Protein AF-A0A9W4RHZ3-F1 (afdb_monomer)

Structure (mmCIF, N/CA/C/O backbone):
data_AF-A0A9W4RHZ3-F1
#
_entry.id   AF-A0A9W4RHZ3-F1
#
loop_
_atom_site.group_PDB
_atom_site.id
_atom_site.type_symbol
_atom_site.label_atom_id
_atom_site.label_alt_id
_atom_site.label_comp_id
_atom_site.label_asym_id
_atom_site.label_entity_id
_atom_site.label_seq_id
_atom_site.pdbx_PDB_ins_code
_atom_site.Cartn_x
_atom_site.Cartn_y
_atom_site.Cartn_z
_atom_site.occupancy
_atom_site.B_iso_or_equiv
_atom_site.auth_seq_id
_atom_site.auth_comp_id
_atom_site.auth_asym_id
_atom_site.auth_atom_id
_atom_site.pdbx_PDB_model_num
ATOM 1 N N . ASN A 1 1 ? -12.397 24.314 -15.631 1.00 51.28 1 ASN A N 1
ATOM 2 C CA . ASN A 1 1 ? -12.970 23.104 -15.005 1.00 51.28 1 ASN A CA 1
ATOM 3 C C . ASN A 1 1 ? -14.218 22.703 -15.760 1.00 51.28 1 ASN A C 1
ATOM 5 O O . ASN A 1 1 ? -15.114 23.522 -15.875 1.00 51.28 1 ASN A O 1
ATOM 9 N N . PHE A 1 2 ? -14.234 21.495 -16.324 1.00 77.75 2 PHE A N 1
ATOM 10 C CA . PHE A 1 2 ? -15.306 20.995 -17.197 1.00 77.75 2 PHE A CA 1
ATOM 11 C C . PHE A 1 2 ? -16.504 20.390 -16.432 1.00 77.75 2 PHE A C 1
ATOM 13 O O . PHE A 1 2 ? -17.424 19.880 -17.059 1.00 77.75 2 PHE A O 1
ATOM 20 N N . TYR A 1 3 ? -16.516 20.470 -15.094 1.00 82.88 3 TYR A N 1
ATOM 21 C CA . TYR A 1 3 ? -17.539 19.883 -14.220 1.00 82.88 3 TYR A CA 1
ATOM 22 C C . TYR A 1 3 ? -17.966 20.873 -13.123 1.00 82.88 3 TYR A C 1
ATOM 24 O O . TYR A 1 3 ? -17.155 21.730 -12.745 1.00 82.88 3 TYR A O 1
ATOM 32 N N . PRO A 1 4 ? -19.212 20.780 -12.615 1.00 85.75 4 PRO A N 1
ATOM 33 C CA . PRO A 1 4 ? -19.678 21.602 -11.503 1.00 85.75 4 PRO A CA 1
ATOM 34 C C . PRO A 1 4 ? -18.853 21.353 -10.236 1.00 85.75 4 PRO A C 1
ATOM 36 O O . PRO A 1 4 ? -18.254 20.292 -10.058 1.00 85.75 4 PRO A O 1
ATOM 39 N N . VAL A 1 5 ? -18.833 22.342 -9.341 1.00 89.94 5 VAL A N 1
ATOM 40 C CA . VAL A 1 5 ? -18.221 22.172 -8.018 1.00 89.94 5 VAL A CA 1
ATOM 41 C C . VAL A 1 5 ? -18.994 21.073 -7.279 1.00 89.94 5 VAL A C 1
ATOM 43 O O . VAL A 1 5 ? -20.215 21.196 -7.153 1.00 89.94 5 VAL A O 1
ATOM 46 N N . PRO A 1 6 ? -18.326 20.006 -6.805 1.00 93.31 6 PRO A N 1
ATOM 47 C CA . PRO A 1 6 ? -19.009 18.928 -6.107 1.00 93.31 6 PRO A CA 1
ATOM 48 C C . PRO A 1 6 ? -19.617 19.440 -4.789 1.00 93.31 6 PRO A C 1
ATOM 50 O O . PRO A 1 6 ? -19.012 20.291 -4.126 1.00 93.31 6 PRO A O 1
ATOM 53 N N . PRO A 1 7 ? -20.793 18.931 -4.379 1.00 96.62 7 PRO A N 1
ATOM 54 C CA . PRO A 1 7 ? -21.408 19.294 -3.109 1.00 96.62 7 PRO A CA 1
ATOM 55 C C . PRO A 1 7 ? -20.503 18.941 -1.924 1.00 96.62 7 PRO A C 1
ATOM 57 O O . PRO A 1 7 ? -19.771 17.946 -1.943 1.00 96.62 7 PRO A O 1
ATOM 60 N N . ILE A 1 8 ? -20.588 19.757 -0.873 1.00 97.94 8 ILE A N 1
ATOM 61 C CA . ILE A 1 8 ? -19.922 19.505 0.404 1.00 97.94 8 ILE A CA 1
ATOM 62 C C . ILE A 1 8 ? -20.882 18.738 1.311 1.00 97.94 8 ILE A C 1
ATOM 64 O O . ILE A 1 8 ? -22.026 19.151 1.489 1.00 97.94 8 ILE A O 1
ATOM 68 N N . ILE A 1 9 ? -20.399 17.652 1.905 1.00 98.31 9 ILE A N 1
ATOM 69 C CA . ILE A 1 9 ? -21.125 16.872 2.910 1.00 98.31 9 ILE A CA 1
ATOM 70 C C . ILE A 1 9 ? -20.334 16.954 4.206 1.00 98.31 9 ILE A C 1
ATOM 72 O O . ILE A 1 9 ? -19.141 16.671 4.223 1.00 98.31 9 ILE A O 1
ATOM 76 N N . GLN A 1 10 ? -20.972 17.360 5.292 1.00 97.94 10 GLN A N 1
ATOM 77 C CA . GLN A 1 10 ? -20.312 17.410 6.589 1.00 97.94 10 GLN A CA 1
ATOM 78 C C . GLN A 1 10 ? -20.467 16.059 7.289 1.00 97.94 10 GLN A C 1
ATOM 80 O O . GLN A 1 10 ? -21.580 15.548 7.401 1.00 97.94 10 GLN A O 1
ATOM 85 N N . ALA A 1 11 ? -19.353 15.472 7.727 1.00 98.25 11 ALA A N 1
ATOM 86 C CA . ALA A 1 11 ? -19.372 14.260 8.532 1.00 98.25 11 ALA A CA 1
ATOM 87 C C . ALA A 1 11 ? -19.883 14.547 9.951 1.00 98.25 11 ALA A C 1
ATOM 89 O O . ALA A 1 11 ? -19.780 15.662 10.456 1.00 98.25 11 ALA A O 1
ATOM 90 N N . GLU A 1 12 ? -20.431 13.532 10.608 1.00 97.94 12 GLU A N 1
ATOM 91 C CA . GLU A 1 12 ? -20.879 13.601 11.999 1.00 97.94 12 GLU A CA 1
ATOM 92 C C . GLU A 1 12 ? -19.913 12.832 12.896 1.00 97.94 12 GLU A C 1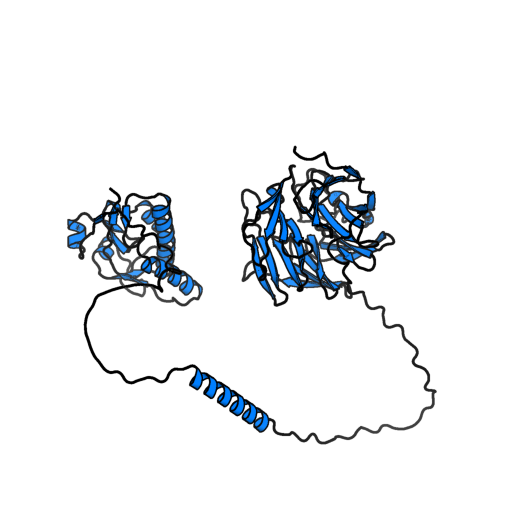
ATOM 94 O O . GLU A 1 12 ? -19.435 11.762 12.522 1.00 97.94 12 GLU A O 1
ATOM 99 N N . LEU A 1 13 ? -19.661 13.314 14.114 1.00 98.06 13 LEU A N 1
ATOM 100 C CA . LEU A 1 13 ? -18.907 12.538 15.098 1.00 98.06 13 LEU A CA 1
ATOM 101 C C . LEU A 1 13 ? -19.680 11.256 15.456 1.00 98.06 13 LEU A C 1
ATOM 103 O O . LEU A 1 13 ? -20.796 11.312 15.976 1.00 98.06 13 LEU A O 1
ATOM 107 N N . TYR A 1 14 ? -19.074 10.093 15.220 1.00 98.19 14 TYR A N 1
ATOM 108 C CA . TYR A 1 14 ? -19.626 8.810 15.645 1.00 98.19 14 TYR A CA 1
ATOM 109 C C . TYR A 1 14 ? -19.243 8.517 17.097 1.00 98.19 14 TYR A C 1
ATOM 111 O O . TYR A 1 14 ? -20.128 8.350 17.946 1.00 98.19 14 TYR A O 1
ATOM 119 N N . VAL A 1 15 ? -17.940 8.514 17.385 1.00 98.06 15 VAL A N 1
ATOM 120 C CA . VAL A 1 15 ? -17.377 8.331 18.727 1.00 98.06 15 VAL A CA 1
ATOM 121 C C . VAL A 1 15 ? -16.024 9.037 18.832 1.00 98.06 15 VAL A C 1
ATOM 123 O O . VAL A 1 15 ? -15.289 9.131 17.852 1.00 98.06 15 VAL A O 1
ATOM 126 N N . ARG A 1 16 ? -15.687 9.520 20.027 1.00 96.88 16 ARG A N 1
ATOM 127 C CA . ARG A 1 16 ? -14.339 9.969 20.387 1.00 96.88 16 ARG A CA 1
ATOM 128 C C . ARG A 1 16 ? -13.763 8.986 21.393 1.00 96.88 16 ARG A C 1
ATOM 130 O O . ARG A 1 16 ? -14.444 8.668 22.366 1.00 96.88 16 ARG A O 1
ATOM 137 N N . ILE A 1 17 ? -12.524 8.546 21.192 1.00 97.62 17 ILE A N 1
ATOM 138 C CA . ILE A 1 17 ? -11.826 7.714 22.174 1.00 97.62 17 ILE A CA 1
ATOM 139 C C . ILE A 1 17 ? -11.619 8.537 23.459 1.00 97.62 17 ILE A C 1
ATOM 141 O O . ILE A 1 17 ? -11.015 9.621 23.384 1.00 97.62 17 ILE A O 1
ATOM 145 N N . PRO A 1 18 ? -12.130 8.060 24.613 1.00 96.44 18 PRO A N 1
ATOM 146 C CA . PRO A 1 18 ? -11.981 8.716 25.909 1.00 96.44 18 PRO A CA 1
ATOM 147 C C . PRO A 1 18 ? -10.521 8.962 26.293 1.00 96.44 18 PRO A C 1
ATOM 149 O O . PRO A 1 18 ? -9.635 8.195 25.919 1.00 96.44 18 PRO A O 1
ATOM 152 N N . ASP A 1 19 ? -10.264 10.032 27.049 1.00 93.94 19 ASP A N 1
ATOM 153 C CA . ASP A 1 19 ? -8.898 10.441 27.408 1.00 93.94 19 ASP A CA 1
ATOM 154 C C . ASP A 1 19 ? -8.193 9.432 28.324 1.00 93.94 19 ASP A C 1
ATOM 156 O O . ASP A 1 19 ? -6.985 9.243 28.213 1.00 93.94 19 ASP A O 1
ATOM 160 N N . ASP A 1 20 ? -8.944 8.732 29.173 1.00 94.31 20 ASP A N 1
ATOM 161 C CA . ASP A 1 20 ? -8.453 7.661 30.048 1.00 94.31 20 ASP A CA 1
ATOM 162 C C . ASP A 1 20 ? -8.079 6.377 29.286 1.00 94.31 20 ASP A C 1
ATOM 164 O O . ASP A 1 20 ? -7.311 5.557 29.789 1.00 94.31 20 ASP A O 1
ATOM 168 N N . MET A 1 21 ? -8.567 6.214 28.053 1.00 95.25 21 MET A N 1
ATOM 169 C CA . MET A 1 21 ? -8.179 5.121 27.156 1.00 95.25 21 MET A CA 1
ATOM 170 C C . MET A 1 21 ? -6.978 5.454 26.262 1.00 95.25 21 MET A C 1
ATOM 172 O O . MET A 1 21 ? -6.471 4.556 25.568 1.00 95.25 21 MET A O 1
ATOM 176 N N . ARG A 1 22 ? -6.527 6.716 26.260 1.00 94.19 22 ARG A N 1
ATOM 177 C CA . ARG A 1 22 ? -5.335 7.172 25.532 1.00 94.19 22 ARG A CA 1
ATOM 178 C C . ARG A 1 22 ? -4.071 6.814 26.296 1.00 94.19 22 ARG A C 1
ATOM 180 O O . ARG A 1 22 ? -4.059 6.668 27.516 1.00 94.19 22 ARG A O 1
ATOM 187 N N . CYS A 1 23 ? -2.964 6.713 25.576 1.00 90.88 23 CYS A N 1
ATOM 188 C CA . CYS A 1 23 ? -1.686 6.306 26.147 1.00 90.88 23 CYS A CA 1
ATOM 189 C C . CYS A 1 23 ? -0.870 7.511 26.651 1.00 90.88 23 CYS A C 1
ATOM 191 O O . CYS A 1 23 ? 0.315 7.649 26.344 1.00 90.88 23 CYS A O 1
ATOM 193 N N . LEU A 1 24 ? -1.513 8.395 27.424 1.00 88.25 24 LEU A N 1
ATOM 194 C CA . LEU A 1 24 ? -0.881 9.584 28.002 1.00 88.25 24 LEU A CA 1
ATOM 195 C C . LEU A 1 24 ? 0.340 9.192 28.848 1.00 88.25 24 LEU A C 1
ATOM 197 O O . LEU A 1 24 ? 0.281 8.264 29.654 1.00 88.25 24 LEU A O 1
ATOM 201 N N . GLY A 1 25 ? 1.457 9.894 28.649 1.00 84.00 25 GLY A N 1
ATOM 202 C CA . GLY A 1 25 ? 2.711 9.626 29.362 1.00 84.00 25 GLY A CA 1
ATOM 203 C C . GLY A 1 25 ? 3.440 8.345 28.939 1.00 84.00 25 GLY A C 1
ATOM 204 O O . GLY A 1 25 ? 4.445 8.002 29.557 1.00 84.00 25 GLY A O 1
ATOM 205 N N . LYS A 1 26 ? 2.966 7.638 27.903 1.00 87.06 26 LYS A N 1
ATOM 206 C CA . LYS A 1 26 ? 3.712 6.544 27.274 1.00 87.06 26 LYS A CA 1
ATOM 207 C C . LYS A 1 26 ? 4.440 7.056 26.041 1.00 87.06 26 LYS A C 1
ATOM 209 O O . LYS A 1 26 ? 3.807 7.523 25.086 1.00 87.06 26 LYS A O 1
ATOM 214 N N . ASP A 1 27 ? 5.757 6.911 26.068 1.00 84.50 27 ASP A N 1
ATOM 215 C CA . ASP A 1 27 ? 6.603 7.164 24.913 1.00 84.50 27 ASP A CA 1
ATOM 216 C C . ASP A 1 27 ? 6.358 6.119 23.823 1.00 84.50 27 ASP A C 1
ATOM 218 O O . ASP A 1 27 ? 5.996 4.971 24.090 1.00 84.50 27 ASP A O 1
ATOM 222 N N . THR A 1 28 ? 6.572 6.534 22.581 1.00 87.12 28 THR A N 1
ATOM 223 C CA . THR A 1 28 ? 6.533 5.670 21.406 1.00 87.12 28 THR A CA 1
ATOM 224 C C . THR A 1 28 ? 7.683 6.049 20.479 1.00 87.12 28 THR A C 1
ATOM 226 O O . THR A 1 28 ? 8.051 7.223 20.363 1.00 87.12 28 THR A O 1
ATOM 229 N N . GLU A 1 29 ? 8.301 5.046 19.853 1.00 85.44 29 GLU A N 1
ATOM 230 C CA . GLU A 1 29 ? 9.313 5.270 18.815 1.00 85.44 29 GLU A CA 1
ATOM 231 C C . GLU A 1 29 ? 8.690 5.763 17.508 1.00 85.44 29 GLU A C 1
ATOM 233 O O . GLU A 1 29 ? 9.383 6.359 16.679 1.00 85.44 29 GLU A O 1
ATOM 238 N N . TRP A 1 30 ? 7.377 5.576 17.364 1.00 85.81 30 TRP A N 1
ATOM 239 C CA . TRP A 1 30 ? 6.609 6.082 16.251 1.00 85.81 30 TRP A CA 1
ATOM 240 C C . TRP A 1 30 ? 6.586 7.613 16.302 1.00 85.81 30 TRP A C 1
ATOM 242 O O . TRP A 1 30 ? 5.860 8.250 17.067 1.00 85.81 30 TRP A O 1
ATOM 252 N N . ARG A 1 31 ? 7.452 8.225 15.495 1.00 68.94 31 ARG A N 1
ATOM 253 C CA . ARG A 1 31 ? 7.594 9.678 15.379 1.00 68.94 31 ARG A CA 1
ATOM 254 C C . ARG A 1 31 ? 7.035 10.121 14.039 1.00 68.94 31 ARG A C 1
ATOM 256 O O . ARG A 1 31 ? 7.737 10.090 13.033 1.00 68.94 31 ARG A O 1
ATOM 263 N N . GLY A 1 32 ? 5.782 10.558 14.011 1.00 62.41 32 GLY A N 1
ATOM 264 C CA . GLY A 1 32 ? 5.256 11.212 12.817 1.00 62.41 32 GLY A CA 1
ATOM 265 C C . GLY A 1 32 ? 5.652 12.689 12.747 1.00 62.41 32 GLY A C 1
ATOM 266 O O . GLY A 1 32 ? 5.733 13.385 13.759 1.00 62.41 32 GLY A O 1
ATOM 267 N N . GLY A 1 33 ? 5.902 13.180 11.532 1.00 56.69 33 GLY A N 1
ATOM 268 C CA . GLY A 1 33 ? 6.204 14.587 11.242 1.00 56.69 33 GLY A CA 1
ATOM 269 C C . GLY A 1 33 ? 4.962 15.481 11.281 1.00 56.69 33 GLY A C 1
ATOM 270 O O . GLY A 1 33 ? 4.661 16.160 10.300 1.00 56.69 33 GLY A O 1
ATOM 271 N N . PHE A 1 34 ? 4.193 15.437 12.370 1.00 64.06 34 PHE A N 1
ATOM 272 C CA . PHE A 1 34 ? 2.941 16.183 12.481 1.00 64.06 34 PHE A CA 1
ATOM 273 C C . PHE A 1 34 ? 3.192 17.660 12.767 1.00 64.06 34 PHE A C 1
ATOM 275 O O . PHE A 1 34 ? 3.996 18.024 13.619 1.00 64.06 34 PHE A O 1
ATOM 282 N N . ALA A 1 35 ? 2.430 18.526 12.099 1.00 55.50 35 ALA A N 1
ATOM 283 C CA . ALA A 1 35 ? 2.423 19.961 12.382 1.00 55.50 35 ALA A CA 1
ATOM 284 C C . ALA A 1 35 ? 1.696 20.316 13.698 1.00 55.50 35 ALA A C 1
ATOM 286 O O . ALA A 1 35 ? 1.739 21.464 14.134 1.00 55.50 35 ALA A O 1
ATOM 287 N N . ARG A 1 36 ? 0.994 19.353 14.314 1.00 68.88 36 ARG A N 1
ATOM 288 C CA . ARG A 1 36 ? 0.238 19.515 15.565 1.00 68.88 36 ARG A CA 1
ATOM 289 C C . ARG A 1 36 ? 0.815 18.625 16.660 1.00 68.88 36 ARG A C 1
ATOM 291 O O . ARG A 1 36 ? 1.428 17.600 16.373 1.00 68.88 36 ARG A O 1
ATOM 298 N N . GLN A 1 37 ? 0.574 19.009 17.912 1.00 74.25 37 GLN A N 1
ATOM 299 C CA . GLN A 1 37 ? 0.959 18.209 19.070 1.00 74.25 37 GLN A CA 1
ATOM 300 C C . GLN A 1 37 ? 0.260 16.845 19.027 1.00 74.25 37 GLN A C 1
ATOM 302 O O . GLN A 1 37 ? -0.968 16.771 18.962 1.00 74.25 37 GLN A O 1
ATOM 307 N N . PHE A 1 38 ? 1.057 15.780 19.071 1.00 83.38 38 PHE A N 1
ATOM 308 C CA . PHE A 1 38 ? 0.580 14.405 19.117 1.00 83.38 38 PHE A CA 1
ATOM 309 C C . PHE A 1 38 ? -0.255 14.164 20.384 1.00 83.38 38 PHE A C 1
ATOM 311 O O . PHE A 1 38 ? 0.184 14.482 21.487 1.00 83.38 38 PHE A O 1
ATOM 318 N N . GLN A 1 39 ? -1.459 13.613 20.226 1.00 85.50 39 GLN A N 1
ATOM 319 C CA . GLN A 1 39 ? -2.437 13.440 21.310 1.00 85.50 39 GLN A CA 1
ATOM 320 C C . GLN A 1 39 ? -2.408 12.034 21.933 1.00 85.50 39 GLN A C 1
ATOM 322 O O . GLN A 1 39 ? -3.411 11.590 22.495 1.00 85.50 39 GLN A O 1
ATOM 327 N N . HIS A 1 40 ? -1.283 11.318 21.813 1.00 91.75 40 HIS A N 1
ATOM 328 C CA . HIS A 1 40 ? -1.114 9.953 22.330 1.00 91.75 40 HIS A CA 1
ATOM 329 C C . HIS A 1 40 ? -2.158 8.958 21.806 1.00 91.75 40 HIS A C 1
ATOM 331 O O . HIS A 1 40 ? -2.619 8.076 22.537 1.00 91.75 40 HIS A O 1
ATOM 337 N N . ILE A 1 41 ? -2.522 9.120 20.534 1.00 94.00 41 ILE A N 1
ATOM 338 C CA . ILE A 1 41 ? -3.365 8.207 19.767 1.00 94.00 41 ILE A CA 1
ATOM 339 C C . ILE A 1 41 ? -3.174 8.483 18.273 1.00 94.00 41 ILE A C 1
ATOM 341 O O . ILE A 1 41 ? -2.958 9.636 17.882 1.00 94.00 41 ILE A O 1
ATOM 345 N N . PHE A 1 42 ? -3.259 7.449 17.441 1.00 96.06 42 PHE A N 1
ATOM 346 C CA . PHE A 1 42 ? -3.405 7.619 15.997 1.00 96.06 42 PHE A CA 1
ATOM 347 C C . PHE A 1 42 ? -4.243 6.481 15.419 1.00 96.06 42 PHE A C 1
ATOM 349 O O . PHE A 1 42 ? -3.764 5.357 15.294 1.00 96.06 42 PHE A O 1
ATOM 356 N N . LEU A 1 43 ? -5.508 6.778 15.111 1.00 97.75 43 LEU A N 1
ATOM 357 C CA . LEU A 1 43 ? -6.466 5.778 14.640 1.00 97.75 43 LEU A CA 1
ATOM 358 C C . LEU A 1 43 ? -6.310 5.470 13.153 1.00 97.75 43 LEU A C 1
ATOM 360 O O . LEU A 1 43 ? -6.210 6.391 12.347 1.00 97.75 43 LEU A O 1
ATOM 364 N N . GLU A 1 44 ? -6.378 4.192 12.798 1.00 98.25 44 GLU A N 1
ATOM 365 C CA . GLU A 1 44 ? -6.251 3.715 11.419 1.00 98.25 44 GLU A CA 1
ATOM 366 C C . GLU A 1 44 ? -7.087 2.453 11.152 1.00 98.25 44 GLU A C 1
ATOM 368 O O . GLU A 1 44 ? -7.707 1.896 12.068 1.00 98.25 44 GLU A O 1
ATOM 373 N N . GLY A 1 45 ? -7.113 2.033 9.884 1.00 98.06 45 GLY A N 1
ATOM 374 C CA . GLY A 1 45 ? -7.578 0.718 9.433 1.00 98.06 45 GLY A CA 1
ATOM 375 C C . GLY A 1 45 ? -8.965 0.304 9.934 1.00 98.06 45 GLY A C 1
ATOM 376 O O . GLY A 1 45 ? -9.071 -0.721 10.609 1.00 98.06 45 GLY A O 1
ATOM 377 N N . PRO A 1 46 ? -10.036 1.073 9.667 1.00 98.69 46 PRO A N 1
ATOM 378 C CA . PRO A 1 46 ? -11.369 0.726 10.133 1.00 98.69 46 PRO A CA 1
ATOM 379 C C . PRO A 1 46 ? -11.964 -0.462 9.359 1.00 98.69 46 PRO A C 1
ATOM 381 O O . PRO A 1 46 ? -11.943 -0.491 8.132 1.00 98.69 46 PRO A O 1
ATOM 384 N N . VAL A 1 47 ? -12.573 -1.411 10.073 1.00 98.62 47 VAL A N 1
ATOM 385 C CA . VAL A 1 47 ? -13.373 -2.516 9.512 1.00 98.62 47 VAL A CA 1
ATOM 386 C C . VAL A 1 47 ? -14.652 -2.665 10.325 1.00 98.62 47 VAL A C 1
ATOM 388 O O . VAL A 1 47 ? -14.589 -2.833 11.540 1.00 98.62 47 VAL A O 1
ATOM 391 N N . VAL A 1 48 ? -15.811 -2.649 9.666 1.00 98.56 48 VAL A N 1
ATOM 392 C CA . VAL A 1 48 ? -17.106 -2.917 10.310 1.00 98.56 48 VAL A CA 1
ATOM 393 C C . VAL A 1 48 ? -17.576 -4.314 9.948 1.00 98.56 48 VAL A C 1
ATOM 395 O O . VAL A 1 48 ? -17.664 -4.640 8.766 1.00 98.56 48 VAL A O 1
ATOM 398 N N . ASP A 1 49 ? -17.882 -5.134 10.947 1.00 97.56 49 ASP A N 1
ATOM 399 C CA . ASP A 1 49 ? -18.404 -6.480 10.727 1.00 97.56 49 ASP A CA 1
ATOM 400 C C . ASP A 1 49 ? -19.929 -6.510 10.520 1.00 97.56 49 ASP A C 1
ATOM 402 O O . ASP A 1 49 ? -20.634 -5.504 10.603 1.00 97.56 49 ASP A O 1
ATOM 406 N N . ASN A 1 50 ? -20.467 -7.692 10.227 1.00 95.81 50 ASN A N 1
ATOM 407 C CA . ASN A 1 50 ? -21.891 -7.886 9.970 1.00 95.81 50 ASN A CA 1
ATOM 408 C C . ASN A 1 50 ? -22.788 -7.799 11.221 1.00 95.81 50 ASN A C 1
ATOM 410 O O . ASN A 1 50 ? -24.012 -7.839 11.078 1.00 95.81 50 ASN A O 1
ATOM 414 N N . LEU A 1 51 ? -22.206 -7.696 12.419 1.00 95.94 51 LEU A N 1
ATOM 415 C CA . LEU A 1 51 ? -22.906 -7.404 13.671 1.00 95.94 51 LEU A CA 1
ATOM 416 C C . LEU A 1 51 ? -22.905 -5.897 13.981 1.00 95.94 51 LEU A C 1
ATOM 418 O O . LEU A 1 51 ? -23.630 -5.455 14.873 1.00 95.94 51 LEU A O 1
ATOM 422 N N . GLY A 1 52 ? -22.152 -5.107 13.210 1.00 96.75 52 GLY A N 1
ATOM 423 C CA . GLY A 1 52 ? -22.006 -3.665 13.369 1.00 96.75 52 GLY A CA 1
ATOM 424 C C . GLY A 1 52 ? -20.881 -3.265 14.322 1.00 96.75 52 GLY A C 1
ATOM 425 O O . GLY A 1 52 ? -20.791 -2.086 14.669 1.00 96.75 52 GLY A O 1
ATOM 426 N N . ASP A 1 53 ? -20.033 -4.206 14.742 1.00 98.00 53 ASP A N 1
ATOM 427 C CA . ASP A 1 53 ? -18.831 -3.885 15.500 1.00 98.00 53 ASP A CA 1
ATOM 428 C C . ASP A 1 53 ? -17.799 -3.239 14.572 1.00 98.00 53 ASP A C 1
ATOM 430 O O . ASP A 1 53 ? -17.446 -3.784 13.525 1.00 98.00 53 ASP A O 1
ATOM 434 N N . LEU A 1 54 ? -17.290 -2.078 14.978 1.00 98.69 54 LEU A N 1
ATOM 435 C CA . LEU A 1 54 ? -16.207 -1.378 14.303 1.00 98.69 54 LEU A CA 1
ATOM 436 C C . LEU A 1 54 ? -14.875 -1.716 14.977 1.00 98.69 54 LEU A C 1
ATOM 438 O O . LEU A 1 54 ? -14.659 -1.400 16.146 1.00 98.69 54 LEU A O 1
ATOM 442 N N . TYR A 1 55 ? -13.962 -2.304 14.217 1.00 98.75 55 TYR A N 1
ATOM 443 C CA . TYR A 1 55 ? -12.579 -2.543 14.604 1.00 98.75 55 TYR A CA 1
ATOM 444 C C . TYR A 1 55 ? -11.695 -1.460 13.999 1.00 98.75 55 TYR A C 1
ATOM 446 O O . TYR A 1 55 ? -11.825 -1.149 12.820 1.00 98.75 55 TYR A O 1
ATOM 454 N N . ILE A 1 56 ? -10.807 -0.889 14.805 1.00 98.69 56 ILE A N 1
ATOM 455 C CA . ILE A 1 56 ? -9.822 0.121 14.398 1.00 98.69 56 ILE A CA 1
ATOM 456 C C . ILE A 1 56 ? -8.511 -0.148 15.123 1.00 98.69 56 ILE A C 1
ATOM 458 O O . ILE A 1 56 ? -8.505 -0.709 16.223 1.00 98.69 56 ILE A O 1
ATOM 462 N N . VAL A 1 57 ? -7.400 0.280 14.547 1.00 98.75 57 VAL A N 1
ATOM 463 C CA . VAL A 1 57 ? -6.094 0.181 15.205 1.00 98.75 57 VAL A CA 1
ATOM 464 C C . VAL A 1 57 ? -5.684 1.524 15.789 1.00 98.75 57 VAL A C 1
ATOM 466 O O . VAL A 1 57 ? -6.141 2.572 15.342 1.00 98.75 57 VAL A O 1
ATOM 469 N N . ASP A 1 58 ? -4.816 1.485 16.791 1.00 97.88 58 ASP A N 1
ATOM 470 C CA . ASP A 1 58 ? -4.080 2.645 17.288 1.00 97.88 58 ASP A CA 1
ATOM 471 C C . ASP A 1 58 ? -2.587 2.382 17.068 1.00 97.88 58 ASP A C 1
ATOM 473 O O . ASP A 1 58 ? -1.949 1.631 17.817 1.00 97.88 58 ASP A O 1
ATOM 477 N N . VAL A 1 59 ? -2.079 2.953 15.970 1.00 97.06 59 VAL A N 1
ATOM 478 C CA . VAL A 1 59 ? -0.757 2.677 15.382 1.00 97.06 59 VAL A CA 1
ATOM 479 C C . VAL A 1 59 ? 0.372 2.774 16.407 1.00 97.06 59 VAL A C 1
ATOM 481 O O . VAL A 1 59 ? 1.113 1.808 16.564 1.00 97.06 59 VAL A O 1
ATOM 484 N N . PRO A 1 60 ? 0.525 3.879 17.160 1.00 96.06 60 PRO A N 1
ATOM 485 C CA . PRO A 1 60 ? 1.747 4.140 17.916 1.00 96.06 60 PRO A CA 1
ATOM 486 C C . PRO A 1 60 ? 1.871 3.261 19.165 1.00 96.06 60 PRO A C 1
ATOM 488 O O . PRO A 1 60 ? 2.914 3.275 19.821 1.00 96.06 60 PRO A O 1
ATOM 491 N N . TYR A 1 61 ? 0.800 2.540 19.514 1.00 96.50 61 TYR A N 1
ATOM 492 C CA . TYR A 1 61 ? 0.672 1.769 20.747 1.00 96.50 61 TYR A CA 1
ATOM 493 C C . TYR A 1 61 ? 0.312 0.300 20.516 1.00 96.50 61 TYR A C 1
ATOM 495 O O . TYR A 1 61 ? 0.003 -0.397 21.486 1.00 96.50 61 TYR A O 1
ATOM 503 N N . GLY A 1 62 ? 0.353 -0.175 19.267 1.00 97.31 62 GLY A N 1
ATOM 504 C CA . GLY A 1 62 ? 0.306 -1.605 18.985 1.00 97.31 62 GLY A CA 1
ATOM 505 C C . GLY A 1 62 ? -0.978 -2.285 19.439 1.00 97.31 62 GLY A C 1
ATOM 506 O O . GLY A 1 62 ? -0.906 -3.297 20.127 1.00 97.31 62 GLY A O 1
ATOM 507 N N . ARG A 1 63 ? -2.154 -1.717 19.151 1.00 98.00 63 ARG A N 1
ATOM 508 C CA . ARG A 1 63 ? -3.422 -2.228 19.702 1.00 98.00 63 ARG A CA 1
ATOM 509 C C . ARG A 1 63 ? -4.602 -2.113 18.744 1.00 98.00 63 ARG A C 1
ATOM 511 O O . ARG A 1 63 ? -4.665 -1.195 17.932 1.00 98.00 63 ARG A O 1
ATOM 518 N N . ILE A 1 64 ? -5.555 -3.037 18.887 1.00 98.69 64 ILE A N 1
ATOM 519 C CA . ILE A 1 64 ? -6.853 -3.028 18.192 1.00 98.69 64 ILE A CA 1
ATOM 520 C C . ILE A 1 64 ? -7.936 -2.642 19.198 1.00 98.69 64 ILE A C 1
ATOM 522 O O . ILE A 1 64 ? -8.043 -3.239 20.275 1.00 98.69 64 ILE A O 1
ATOM 526 N N . LEU A 1 65 ? -8.762 -1.668 18.831 1.00 98.56 65 LEU A N 1
ATOM 527 C CA . LEU A 1 65 ? -9.963 -1.279 19.551 1.00 98.56 65 LEU A CA 1
ATOM 528 C C . LEU A 1 65 ? -11.191 -1.809 18.802 1.00 98.56 65 LEU A C 1
ATOM 530 O O . LEU A 1 65 ? -11.272 -1.705 17.582 1.00 98.56 65 LEU A O 1
ATOM 534 N N . ARG A 1 66 ? -12.158 -2.337 19.550 1.00 98.25 66 ARG A N 1
ATOM 535 C CA . ARG A 1 66 ? -13.505 -2.680 19.084 1.00 98.25 66 ARG A CA 1
ATOM 536 C C . ARG A 1 66 ? -14.488 -1.668 19.658 1.00 98.25 66 ARG A C 1
ATOM 538 O O . ARG A 1 66 ? -14.464 -1.417 20.863 1.00 98.25 66 ARG A O 1
ATOM 545 N N . ILE A 1 67 ? -15.345 -1.123 18.807 1.00 98.56 67 ILE A N 1
ATOM 546 C CA . ILE A 1 67 ? -16.436 -0.214 19.148 1.00 98.56 67 ILE A CA 1
ATOM 547 C C . ILE A 1 67 ? -17.735 -0.910 18.755 1.00 98.56 67 ILE A C 1
ATOM 549 O O . ILE A 1 67 ? -17.978 -1.124 17.569 1.00 98.56 67 ILE A O 1
ATOM 553 N N . ASP A 1 68 ? -18.559 -1.265 19.736 1.00 97.38 68 ASP A N 1
ATOM 554 C CA . ASP A 1 68 ? -19.847 -1.907 19.460 1.00 97.38 68 ASP A CA 1
ATOM 555 C C . ASP A 1 68 ? -20.901 -0.896 18.939 1.00 97.38 68 ASP A C 1
ATOM 557 O O . ASP A 1 68 ? -20.683 0.323 18.994 1.00 97.38 68 ASP A O 1
ATOM 561 N N . PRO A 1 69 ? -22.073 -1.347 18.449 1.00 96.19 69 PRO A N 1
ATOM 562 C CA . PRO A 1 69 ? -23.154 -0.444 18.035 1.00 96.19 69 PRO A CA 1
ATOM 563 C C . PRO A 1 69 ? -23.684 0.475 19.153 1.00 96.19 69 PRO A C 1
ATOM 565 O O . PRO A 1 69 ? -24.254 1.531 18.873 1.00 96.19 69 PRO A O 1
ATOM 568 N N . GLY A 1 70 ? -23.493 0.087 20.419 1.00 97.31 70 GLY A N 1
ATOM 569 C CA . GLY A 1 70 ? -23.767 0.898 21.610 1.00 97.31 70 GLY A CA 1
ATOM 570 C C . GLY A 1 70 ? -22.670 1.922 21.931 1.00 97.31 70 GLY A C 1
ATOM 571 O O . GLY A 1 70 ? -22.834 2.710 22.862 1.00 97.31 70 GLY A O 1
ATOM 572 N N . LYS A 1 71 ? -21.594 1.960 21.134 1.00 97.31 71 LYS A N 1
ATOM 573 C CA . LYS A 1 71 ? -20.392 2.796 21.275 1.00 97.31 71 LYS A CA 1
ATOM 574 C C . LYS A 1 71 ? -19.517 2.455 22.483 1.00 97.31 71 LYS A C 1
ATOM 576 O O . LYS A 1 71 ? -18.691 3.276 22.887 1.00 97.31 71 LYS A O 1
ATOM 581 N N . THR A 1 72 ? -19.649 1.253 23.038 1.00 98.12 72 THR A N 1
ATOM 582 C CA . THR A 1 72 ? -18.713 0.747 24.047 1.00 98.12 72 THR A CA 1
ATOM 583 C C . THR A 1 72 ? -17.384 0.434 23.381 1.00 98.12 72 THR A C 1
ATOM 585 O O . THR A 1 72 ? -17.342 -0.266 22.370 1.00 98.12 72 THR A O 1
ATOM 588 N N . ILE A 1 73 ? -16.290 0.920 23.964 1.00 98.50 73 ILE A N 1
ATOM 589 C CA . ILE A 1 73 ? -14.943 0.769 23.411 1.00 98.50 73 ILE A CA 1
ATOM 590 C C . ILE A 1 73 ? -14.167 -0.249 24.240 1.00 98.50 73 ILE A C 1
ATOM 592 O O . ILE A 1 73 ? -14.064 -0.120 25.457 1.00 98.50 73 ILE A O 1
ATOM 596 N N . THR A 1 74 ? -13.600 -1.259 23.585 1.00 97.81 74 THR A N 1
ATOM 597 C CA . THR A 1 74 ? -12.781 -2.299 24.224 1.00 97.81 74 THR A CA 1
ATOM 598 C C . THR A 1 74 ? -11.461 -2.455 23.481 1.00 97.81 74 THR A C 1
ATOM 600 O O . THR A 1 74 ? -11.454 -2.560 22.259 1.00 97.81 74 THR A O 1
ATOM 603 N N . VAL A 1 75 ? -10.339 -2.518 24.200 1.00 97.94 75 VAL A N 1
ATOM 604 C CA . VAL A 1 75 ? -9.061 -2.951 23.613 1.00 97.94 75 VAL A CA 1
ATOM 605 C C . VAL A 1 75 ? -9.073 -4.476 23.536 1.00 97.94 75 VAL A C 1
ATOM 607 O O . VAL A 1 75 ? -9.101 -5.138 24.570 1.00 97.94 75 VAL A O 1
ATOM 610 N N . VAL A 1 76 ? -9.091 -5.028 22.323 1.00 97.44 76 VAL A N 1
ATOM 611 C CA . VAL A 1 76 ? -9.224 -6.482 22.088 1.00 97.44 76 VAL A CA 1
ATOM 612 C C . VAL A 1 76 ? -7.893 -7.173 21.807 1.00 97.44 76 VAL A C 1
ATOM 614 O O . VAL A 1 76 ? -7.832 -8.398 21.808 1.00 97.44 76 VAL A O 1
ATOM 617 N N . ALA A 1 77 ? -6.831 -6.405 21.560 1.00 97.75 77 ALA A N 1
ATOM 618 C CA . ALA A 1 77 ? -5.468 -6.907 21.455 1.00 97.75 77 ALA A CA 1
ATOM 619 C C . ALA A 1 77 ? -4.457 -5.779 21.678 1.00 97.75 77 ALA A C 1
ATOM 621 O O . ALA A 1 77 ? -4.712 -4.648 21.265 1.00 97.75 77 ALA A O 1
ATOM 622 N N . THR A 1 78 ? -3.305 -6.119 22.264 1.00 97.50 78 THR A N 1
ATOM 623 C CA . THR A 1 78 ? -2.136 -5.237 22.411 1.00 97.50 78 THR A CA 1
ATOM 624 C C . THR A 1 78 ? -0.854 -6.050 22.213 1.00 97.50 78 THR A C 1
ATOM 626 O O . THR A 1 78 ? -0.746 -7.154 22.751 1.00 97.50 78 THR A O 1
ATOM 629 N N . TRP A 1 79 ? 0.116 -5.526 21.468 1.00 97.12 79 TRP A N 1
ATOM 630 C CA . TRP A 1 79 ? 1.417 -6.146 21.210 1.00 97.12 79 TRP A CA 1
ATOM 631 C C . TRP A 1 79 ? 2.490 -5.089 20.909 1.00 97.12 79 TRP A C 1
ATOM 633 O O . TRP A 1 79 ? 2.199 -3.903 20.806 1.00 97.12 79 TRP A O 1
ATOM 643 N N . ASP A 1 80 ? 3.748 -5.516 20.776 1.00 95.75 80 ASP A N 1
ATOM 644 C CA . ASP A 1 80 ? 4.837 -4.642 20.323 1.00 95.75 80 ASP A CA 1
ATOM 645 C C . ASP A 1 80 ? 4.800 -4.499 18.796 1.00 95.75 80 ASP A C 1
ATOM 647 O O . ASP A 1 80 ? 5.484 -5.228 18.075 1.00 95.75 80 ASP A O 1
ATOM 651 N N . GLY A 1 81 ? 3.955 -3.612 18.288 1.00 96.31 81 GLY A N 1
ATOM 652 C CA . GLY A 1 81 ? 3.798 -3.391 16.856 1.00 96.31 81 GLY A CA 1
ATOM 653 C C . GLY A 1 81 ? 3.262 -2.011 16.525 1.00 96.31 81 GLY A C 1
ATOM 654 O O . GLY A 1 81 ? 2.970 -1.212 17.412 1.00 96.31 81 GLY A O 1
ATO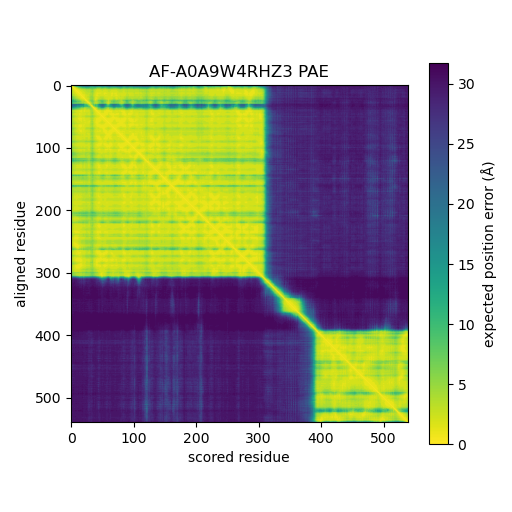M 655 N N . GLU A 1 82 ? 3.140 -1.762 15.230 1.00 97.31 82 GLU A N 1
ATOM 656 C CA . GLU A 1 82 ? 2.634 -0.517 14.658 1.00 97.31 82 GLU A CA 1
ATOM 657 C C . GLU A 1 82 ? 1.535 -0.850 13.632 1.00 97.31 82 GLU A C 1
ATOM 659 O O . GLU A 1 82 ? 1.737 -0.683 12.423 1.00 97.31 82 GLU A O 1
ATOM 664 N N . PRO A 1 83 ? 0.396 -1.414 14.087 1.00 98.31 83 PRO A N 1
ATOM 665 C CA . PRO A 1 83 ? -0.711 -1.787 13.219 1.00 98.31 83 PRO A CA 1
ATOM 666 C C . PRO A 1 83 ? -1.256 -0.567 12.502 1.00 98.31 83 PRO A C 1
ATOM 668 O O . PRO A 1 83 ? -1.441 0.469 13.128 1.00 98.31 83 PRO A O 1
ATOM 671 N N . ASN A 1 84 ? -1.566 -0.707 11.222 1.00 98.19 84 ASN A N 1
ATOM 672 C CA . ASN A 1 84 ? -2.043 0.384 10.390 1.00 98.19 84 ASN A CA 1
ATOM 673 C C . ASN A 1 84 ? -3.319 -0.044 9.639 1.00 98.19 84 ASN A C 1
ATOM 675 O O . ASN A 1 84 ? -4.417 0.226 10.108 1.00 98.19 84 ASN A O 1
ATOM 679 N N . GLY A 1 85 ? -3.221 -0.831 8.572 1.00 98.44 85 GLY A N 1
ATOM 680 C CA . GLY A 1 85 ? -4.395 -1.369 7.877 1.00 98.44 85 GLY A CA 1
ATOM 681 C C . GLY A 1 85 ? -4.986 -2.626 8.519 1.00 98.44 85 GLY A C 1
ATOM 682 O O . GLY A 1 85 ? -4.255 -3.482 9.031 1.00 98.44 85 GLY A O 1
ATOM 683 N N . LEU A 1 86 ? -6.310 -2.777 8.411 1.00 98.69 86 LEU A N 1
ATOM 684 C CA . LEU A 1 86 ? -7.048 -4.007 8.712 1.00 98.69 86 LEU A CA 1
ATOM 685 C C . LEU A 1 86 ? -7.912 -4.418 7.515 1.00 98.69 86 LEU A C 1
ATOM 687 O O . LEU A 1 86 ? -8.580 -3.588 6.910 1.00 98.69 86 LEU A O 1
ATOM 691 N N . ALA A 1 87 ? -8.006 -5.721 7.258 1.00 98.44 87 ALA A N 1
ATOM 692 C CA . ALA A 1 87 ? -9.093 -6.293 6.463 1.00 98.44 87 ALA A CA 1
ATOM 693 C C . ALA A 1 87 ? -9.505 -7.650 7.016 1.00 98.44 87 ALA A C 1
ATOM 695 O O . ALA A 1 87 ? -8.717 -8.357 7.642 1.00 98.44 87 ALA A O 1
ATOM 696 N N . ALA A 1 88 ? -10.750 -8.029 6.760 1.00 97.88 88 ALA A N 1
ATOM 697 C CA . ALA A 1 88 ? -11.269 -9.324 7.157 1.00 97.88 88 ALA A CA 1
ATOM 698 C C . ALA A 1 88 ? -11.052 -10.378 6.070 1.00 97.88 88 ALA A C 1
ATOM 700 O O . ALA A 1 88 ? -11.261 -10.125 4.884 1.00 97.88 88 ALA A O 1
ATOM 701 N N . THR A 1 89 ? -10.696 -11.588 6.487 1.00 96.44 89 THR A N 1
ATOM 702 C CA . THR A 1 89 ? -10.697 -12.772 5.624 1.00 96.44 89 THR A CA 1
ATOM 703 C C . THR A 1 89 ? -12.070 -13.439 5.622 1.00 96.44 89 THR A C 1
ATOM 705 O O . THR A 1 89 ? -12.874 -13.279 6.542 1.00 96.44 89 THR A O 1
ATOM 708 N N . HIS A 1 90 ? -12.334 -14.263 4.605 1.00 93.44 90 HIS A N 1
ATOM 709 C CA . HIS A 1 90 ? -13.599 -14.999 4.486 1.00 93.44 90 HIS A CA 1
ATOM 710 C C . HIS A 1 90 ? -13.868 -15.980 5.640 1.00 93.44 90 HIS A C 1
ATOM 712 O O . HIS A 1 90 ? -15.017 -16.334 5.888 1.00 93.44 90 HIS A O 1
ATOM 718 N N . ASP A 1 91 ? -12.829 -16.421 6.354 1.00 93.19 91 ASP A N 1
ATOM 719 C CA . ASP A 1 91 ? -12.938 -17.324 7.504 1.00 93.19 91 ASP A CA 1
ATOM 720 C C . ASP A 1 91 ? -13.058 -16.592 8.859 1.00 93.19 91 ASP A C 1
ATOM 722 O O . ASP A 1 91 ? -13.008 -17.229 9.921 1.00 93.19 91 ASP A O 1
ATOM 726 N N . GLY A 1 92 ? -13.240 -15.268 8.813 1.00 95.81 92 GLY A N 1
ATOM 727 C CA . GLY A 1 92 ? -13.571 -14.421 9.955 1.00 95.81 92 GLY A CA 1
ATOM 728 C C . GLY A 1 92 ? -12.385 -14.003 10.825 1.00 95.81 92 GLY A C 1
ATOM 729 O O . GLY A 1 92 ? -12.604 -13.580 11.962 1.00 95.81 92 GLY A O 1
ATOM 730 N N . HIS A 1 93 ? -11.153 -14.126 10.327 1.00 97.50 93 HIS A N 1
ATOM 731 C CA . HIS A 1 93 ? -9.989 -13.476 10.932 1.00 97.50 93 HIS A CA 1
ATOM 732 C C . HIS A 1 93 ? -9.864 -12.031 10.439 1.00 97.50 93 HIS A C 1
ATOM 734 O O . HIS A 1 93 ? -10.440 -11.648 9.419 1.00 97.50 93 HIS A O 1
ATOM 740 N N . LEU A 1 94 ? -9.064 -11.241 11.150 1.00 98.44 94 LEU A N 1
ATOM 741 C CA . LEU A 1 94 ? -8.525 -9.988 10.632 1.00 98.44 94 LEU A CA 1
ATOM 742 C C . LEU A 1 94 ? -7.077 -10.210 10.194 1.00 98.44 94 LEU A C 1
ATOM 744 O O . LEU A 1 94 ? -6.312 -10.913 10.855 1.00 98.44 94 LEU A O 1
ATOM 748 N N . VAL A 1 95 ? -6.693 -9.602 9.082 1.00 98.56 95 VAL A N 1
ATOM 749 C CA . VAL A 1 95 ? -5.304 -9.468 8.643 1.00 98.56 95 VAL A CA 1
ATOM 750 C C . VAL A 1 95 ? -4.879 -8.039 8.931 1.00 98.56 95 VAL A C 1
ATOM 752 O O . VAL A 1 95 ? -5.663 -7.111 8.745 1.00 98.56 95 VAL A O 1
ATOM 755 N N . ILE A 1 96 ? -3.650 -7.878 9.406 1.00 98.88 96 ILE A N 1
ATOM 756 C CA . ILE A 1 96 ? -3.108 -6.603 9.868 1.00 98.88 96 ILE A CA 1
ATOM 757 C C . ILE A 1 96 ? -1.893 -6.258 9.015 1.00 98.88 96 ILE A C 1
ATOM 759 O O . ILE A 1 96 ? -0.952 -7.055 8.944 1.00 98.88 96 ILE A O 1
ATOM 763 N N . ALA A 1 97 ? -1.899 -5.074 8.406 1.00 98.69 97 ALA A N 1
ATOM 764 C CA . ALA A 1 97 ? -0.687 -4.441 7.910 1.00 98.69 97 ALA A CA 1
ATOM 765 C C . ALA A 1 97 ? -0.032 -3.728 9.095 1.00 98.69 97 ALA A C 1
ATOM 767 O O . ALA A 1 97 ? -0.537 -2.721 9.579 1.00 98.69 97 ALA A O 1
ATOM 768 N N . ASP A 1 98 ? 1.058 -4.287 9.606 1.00 98.44 98 ASP A N 1
ATOM 769 C CA . ASP A 1 98 ? 1.805 -3.739 10.732 1.00 98.44 98 ASP A CA 1
ATOM 770 C C . ASP A 1 98 ? 3.165 -3.240 10.242 1.00 98.44 98 ASP A C 1
ATOM 772 O O . ASP A 1 98 ? 3.985 -4.005 9.717 1.00 98.44 98 ASP A O 1
ATOM 776 N N . TYR A 1 99 ? 3.419 -1.949 10.434 1.00 96.44 99 TYR A N 1
ATOM 777 C CA . TYR A 1 99 ? 4.635 -1.298 9.961 1.00 96.44 99 TYR A CA 1
ATOM 778 C C . TYR A 1 99 ? 5.894 -1.934 10.583 1.00 96.44 99 TYR A C 1
ATOM 780 O O . TYR A 1 99 ? 6.905 -2.160 9.905 1.00 96.44 99 TYR A O 1
ATOM 788 N N . LYS A 1 100 ? 5.812 -2.330 11.859 1.00 95.38 100 LYS A N 1
ATOM 789 C CA . LYS A 1 100 ? 6.911 -2.921 12.632 1.00 95.38 100 LYS A CA 1
ATOM 790 C C . LYS A 1 100 ? 6.983 -4.442 12.499 1.00 95.38 100 LYS A C 1
ATOM 792 O O . LYS A 1 100 ? 8.088 -4.991 12.424 1.00 95.38 100 LYS A O 1
ATOM 797 N N . GLN A 1 101 ? 5.846 -5.133 12.452 1.00 95.88 101 GLN A N 1
ATOM 798 C CA . GLN A 1 101 ? 5.734 -6.597 12.554 1.00 95.88 101 GLN A CA 1
ATOM 799 C C . GLN A 1 101 ? 5.320 -7.310 11.260 1.00 95.88 101 GLN A C 1
ATOM 801 O O . GLN A 1 101 ? 5.331 -8.542 11.237 1.00 95.88 101 GLN A O 1
ATOM 806 N N . ARG A 1 102 ? 5.151 -6.577 10.148 1.00 95.50 102 ARG A N 1
ATOM 807 C CA . ARG A 1 102 ? 4.836 -7.081 8.797 1.00 95.50 102 ARG A CA 1
ATOM 808 C C . ARG A 1 102 ? 3.351 -7.403 8.632 1.00 95.50 102 ARG A C 1
ATOM 810 O O . ARG A 1 102 ? 2.519 -6.626 9.070 1.00 95.50 102 ARG A O 1
ATOM 817 N N . ILE A 1 103 ? 2.998 -8.495 7.956 1.00 98.50 103 ILE A N 1
ATOM 818 C CA . ILE A 1 103 ? 1.600 -8.893 7.804 1.00 98.50 103 ILE A CA 1
ATOM 819 C C . ILE A 1 103 ? 1.281 -9.933 8.869 1.00 98.50 103 ILE A C 1
ATOM 821 O O . ILE A 1 103 ? 1.916 -10.994 8.928 1.00 98.50 103 ILE A O 1
ATOM 825 N N . LEU A 1 104 ? 0.294 -9.628 9.704 1.00 98.62 104 LEU A N 1
ATOM 826 C CA . LEU A 1 104 ? -0.155 -10.480 10.801 1.00 98.62 104 LEU A CA 1
ATOM 827 C C . LEU A 1 104 ? -1.579 -10.974 10.549 1.00 98.62 104 LEU A C 1
ATOM 829 O O . LEU A 1 104 ? -2.335 -10.379 9.790 1.00 98.62 104 LEU A O 1
ATOM 833 N N . SER A 1 105 ? -1.952 -12.053 11.223 1.00 98.00 105 SER A N 1
ATOM 834 C CA . SER A 1 105 ? -3.323 -12.532 11.346 1.00 98.00 105 SER A CA 1
ATOM 835 C C . SER A 1 105 ? -3.754 -12.441 12.806 1.00 98.00 105 SER A C 1
ATOM 837 O O . SER A 1 105 ? -2.982 -12.772 13.711 1.00 98.00 105 SER A O 1
ATOM 839 N N . PHE A 1 106 ? -4.986 -12.002 13.025 1.00 98.31 106 PHE A N 1
ATOM 840 C CA . PHE A 1 106 ? -5.644 -11.905 14.315 1.00 98.31 106 PHE A CA 1
ATOM 841 C C . PHE A 1 106 ? -6.940 -12.710 14.300 1.00 98.31 106 PHE A C 1
ATOM 843 O O . PHE A 1 106 ? -7.779 -12.535 13.417 1.00 98.31 106 PHE A O 1
ATOM 850 N N . ASP A 1 107 ? -7.104 -13.584 15.291 1.00 97.31 107 ASP A N 1
ATOM 851 C CA . ASP A 1 107 ? -8.337 -14.336 15.525 1.00 97.31 107 ASP A CA 1
ATOM 852 C C . ASP A 1 107 ? -9.158 -13.648 16.627 1.00 97.31 107 ASP A C 1
ATOM 854 O O . ASP A 1 107 ? -8.807 -13.766 17.808 1.00 97.31 107 ASP A O 1
ATOM 858 N N . PRO A 1 108 ? -10.268 -12.963 16.293 1.00 94.88 108 PRO A N 1
ATOM 859 C CA . PRO A 1 108 ? -11.050 -12.248 17.296 1.00 94.88 108 PRO A CA 1
ATOM 860 C C . PRO A 1 108 ? -11.715 -13.177 18.329 1.00 94.88 108 PRO A C 1
ATOM 862 O O . PRO A 1 108 ? -12.063 -12.722 19.418 1.00 94.88 108 PRO A O 1
ATOM 865 N N . SER A 1 109 ? -11.845 -14.483 18.050 1.00 92.88 109 SER A N 1
ATOM 866 C CA . SER A 1 109 ? -12.473 -15.443 18.975 1.00 92.88 109 SER A CA 1
ATOM 867 C C . SER A 1 109 ? -11.604 -15.854 20.159 1.00 92.88 109 SER A C 1
ATOM 869 O O . SER A 1 109 ? -12.117 -16.328 21.171 1.00 92.88 109 SER A O 1
ATOM 871 N N . ASN A 1 110 ? -10.287 -15.706 20.041 1.00 93.88 110 ASN A N 1
ATOM 872 C CA . ASN A 1 110 ? -9.337 -16.055 21.099 1.00 93.88 110 ASN A CA 1
ATOM 873 C C . ASN A 1 110 ? -8.261 -14.983 21.313 1.00 93.88 110 ASN A C 1
ATOM 875 O O . ASN A 1 110 ? -7.340 -15.195 22.101 1.00 93.88 110 ASN A O 1
ATOM 879 N N . GLN A 1 111 ? -8.385 -13.858 20.608 1.00 94.06 111 GLN A N 1
ATOM 880 C CA . GLN A 1 111 ? -7.517 -12.688 20.667 1.00 94.06 111 GLN A CA 1
ATOM 881 C C . GLN A 1 111 ? -6.038 -12.980 20.359 1.00 94.06 111 GLN A C 1
ATOM 883 O O . GLN A 1 111 ? -5.145 -12.255 20.801 1.00 94.06 111 GLN A O 1
ATOM 888 N N . LYS A 1 112 ? -5.739 -14.043 19.601 1.00 94.81 112 LYS A N 1
ATOM 889 C CA . LYS A 1 112 ? -4.356 -14.386 19.242 1.00 94.81 112 LYS A CA 1
ATOM 890 C C . LYS A 1 112 ? -3.925 -13.676 17.971 1.00 94.81 112 LYS A C 1
ATOM 892 O O . LYS A 1 112 ? -4.594 -13.767 16.946 1.00 94.81 112 LYS A O 1
ATOM 897 N N . ILE A 1 113 ? -2.740 -13.076 18.038 1.00 97.19 113 ILE A N 1
ATOM 898 C CA . ILE A 1 113 ? -2.017 -12.514 16.897 1.00 97.19 113 ILE A CA 1
ATOM 899 C C . ILE A 1 113 ? -0.890 -13.462 16.502 1.00 97.19 113 ILE A C 1
ATOM 901 O O . ILE A 1 113 ? -0.180 -13.992 17.363 1.00 97.19 113 ILE A O 1
ATOM 905 N N . LYS A 1 114 ? -0.722 -13.691 15.199 1.00 96.81 114 LYS A N 1
ATOM 906 C CA . LYS A 1 114 ? 0.361 -14.506 14.638 1.00 96.81 114 LYS A CA 1
ATOM 907 C C . LYS A 1 114 ? 0.896 -13.886 13.349 1.00 96.81 114 LYS A C 1
ATOM 909 O O . LYS A 1 114 ? 0.122 -13.284 12.611 1.00 96.81 114 LYS A O 1
ATOM 914 N N . PRO A 1 115 ? 2.183 -14.072 13.022 1.00 97.00 115 PRO A N 1
ATOM 915 C CA . PRO A 1 115 ? 2.692 -13.700 11.709 1.00 97.00 115 PRO A CA 1
ATOM 916 C C . PRO A 1 115 ? 1.982 -14.475 10.595 1.00 97.00 115 PRO A C 1
ATOM 918 O O . PRO A 1 115 ? 1.829 -15.692 10.704 1.00 97.00 115 PRO A O 1
ATOM 921 N N . LEU A 1 116 ? 1.585 -13.778 9.528 1.00 96.44 116 LEU A N 1
ATOM 922 C CA . LEU A 1 116 ? 1.036 -14.389 8.315 1.00 96.44 116 LEU A CA 1
ATOM 923 C C . LEU A 1 116 ? 2.109 -14.499 7.228 1.00 96.44 116 LEU A C 1
ATOM 925 O O . LEU A 1 116 ? 2.359 -15.582 6.707 1.00 96.44 116 LEU A O 1
ATOM 929 N N . ILE A 1 117 ? 2.799 -13.394 6.934 1.00 96.19 117 ILE A N 1
ATOM 930 C CA . ILE A 1 117 ? 3.991 -13.393 6.084 1.00 96.19 117 ILE A CA 1
ATOM 931 C C . ILE A 1 117 ? 5.018 -12.401 6.626 1.00 96.19 117 ILE A C 1
ATOM 933 O O . ILE A 1 117 ? 4.715 -11.251 6.939 1.00 96.19 117 ILE A O 1
ATOM 937 N N . THR A 1 118 ? 6.257 -12.868 6.767 1.00 91.19 118 THR A N 1
ATOM 938 C CA . THR A 1 118 ? 7.316 -12.118 7.461 1.00 91.19 118 THR A CA 1
ATOM 939 C C . THR A 1 118 ? 8.384 -11.570 6.527 1.00 91.19 118 THR A C 1
ATOM 941 O O . THR A 1 118 ? 9.062 -10.605 6.885 1.00 91.19 118 THR A O 1
ATOM 944 N N . ARG A 1 119 ? 8.574 -12.196 5.360 1.00 89.62 119 ARG A N 1
ATOM 945 C CA . ARG A 1 119 ? 9.646 -11.875 4.416 1.00 89.62 119 ARG A CA 1
ATOM 946 C C . ARG A 1 119 ? 9.215 -12.122 2.981 1.00 89.62 119 ARG A C 1
ATOM 948 O O . ARG A 1 119 ? 8.412 -13.015 2.711 1.00 89.62 119 ARG A O 1
ATOM 955 N N . ARG A 1 120 ? 9.845 -11.385 2.072 1.00 87.75 120 ARG A N 1
ATOM 956 C CA . ARG A 1 120 ? 9.935 -11.735 0.656 1.00 87.75 120 ARG A CA 1
ATOM 957 C C . ARG A 1 120 ? 11.336 -12.277 0.416 1.00 87.75 120 ARG A C 1
ATOM 959 O O . ARG A 1 120 ? 12.312 -11.546 0.556 1.00 87.75 120 ARG A O 1
ATOM 966 N N . HIS A 1 121 ? 11.440 -13.561 0.088 1.00 88.00 121 HIS A N 1
ATOM 967 C CA . HIS A 1 121 ? 12.720 -14.276 0.116 1.00 88.00 121 HIS A CA 1
ATOM 968 C C . HIS A 1 121 ? 13.392 -14.115 1.497 1.00 88.00 121 HIS A C 1
ATOM 970 O O . HIS A 1 121 ? 12.820 -14.527 2.507 1.00 88.00 121 HIS A O 1
ATOM 976 N N . LEU A 1 122 ? 14.572 -13.494 1.565 1.00 87.38 122 LEU A N 1
ATOM 977 C CA . LEU A 1 122 ? 15.290 -13.224 2.814 1.00 87.38 122 LEU A CA 1
ATOM 978 C C . LEU A 1 122 ? 15.170 -11.768 3.292 1.00 87.38 122 LEU A C 1
ATOM 980 O O . LEU A 1 122 ? 15.660 -11.452 4.377 1.00 87.38 122 LEU A O 1
ATOM 984 N N . GLU A 1 123 ? 14.479 -10.909 2.543 1.00 91.94 123 GLU A N 1
ATOM 985 C CA . GLU A 1 123 ? 14.319 -9.488 2.852 1.00 91.94 123 GLU A CA 1
ATOM 986 C C . GLU A 1 123 ? 13.055 -9.218 3.673 1.00 91.94 123 GLU A C 1
ATOM 988 O O . GLU A 1 123 ? 12.018 -9.875 3.522 1.00 91.94 123 GLU A O 1
ATOM 993 N N . ARG A 1 124 ? 13.137 -8.220 4.557 1.00 92.62 124 ARG A N 1
ATOM 994 C CA . ARG A 1 124 ? 11.974 -7.700 5.284 1.00 92.62 124 ARG A CA 1
ATOM 995 C C . ARG A 1 124 ? 11.215 -6.703 4.414 1.00 92.62 124 ARG A C 1
ATOM 997 O O . ARG A 1 124 ? 11.818 -5.984 3.625 1.00 92.62 124 ARG A O 1
ATOM 1004 N N . PHE A 1 125 ? 9.909 -6.614 4.638 1.00 96.75 125 PHE A N 1
ATOM 1005 C CA . PHE A 1 125 ? 9.119 -5.476 4.172 1.00 96.75 125 PHE A CA 1
ATOM 1006 C C . PHE A 1 125 ? 9.594 -4.194 4.860 1.00 96.75 125 PHE A C 1
ATOM 1008 O O . PHE A 1 125 ? 9.989 -4.227 6.035 1.00 96.75 125 PHE A O 1
ATOM 1015 N N . LYS A 1 126 ? 9.558 -3.082 4.127 1.00 95.12 126 LYS A N 1
ATOM 1016 C CA . LYS A 1 126 ? 10.029 -1.778 4.602 1.00 95.12 126 LYS A CA 1
ATOM 1017 C C . LYS A 1 126 ? 9.112 -1.173 5.662 1.00 95.12 126 LYS A C 1
ATOM 1019 O O . LYS A 1 126 ? 9.596 -0.502 6.567 1.00 95.12 126 LYS A O 1
ATOM 1024 N N . GLY A 1 127 ? 7.816 -1.429 5.546 1.00 96.06 127 GLY A N 1
ATOM 1025 C CA . GLY A 1 127 ? 6.784 -0.976 6.466 1.00 96.06 127 GLY A CA 1
ATOM 1026 C C . GLY A 1 127 ? 5.420 -1.091 5.798 1.00 96.06 127 GLY A C 1
ATOM 1027 O O . GLY A 1 127 ? 5.022 -0.153 5.099 1.00 96.06 127 GLY A O 1
ATOM 1028 N N . PRO A 1 128 ? 4.724 -2.232 5.961 1.00 98.00 128 PRO A N 1
ATOM 1029 C CA . PRO A 1 128 ? 3.369 -2.385 5.469 1.00 98.00 128 PRO A CA 1
ATOM 1030 C C . PRO A 1 128 ? 2.428 -1.330 6.035 1.00 98.00 128 PRO A C 1
ATOM 1032 O O . PRO A 1 128 ? 2.574 -0.929 7.190 1.00 98.00 128 PRO A O 1
ATOM 1035 N N . ASN A 1 129 ? 1.488 -0.874 5.214 1.00 98.50 129 ASN A N 1
ATOM 1036 C CA . ASN A 1 129 ? 0.633 0.250 5.569 1.00 98.50 129 ASN A CA 1
ATOM 1037 C C . ASN A 1 129 ? -0.856 -0.095 5.472 1.00 98.50 129 ASN A C 1
ATOM 1039 O O . ASN A 1 129 ? -1.511 -0.061 6.503 1.00 98.50 129 ASN A O 1
ATOM 1043 N N . ASP A 1 130 ? -1.361 -0.532 4.319 1.00 98.69 130 ASP A N 1
ATOM 1044 C CA . ASP A 1 130 ? -2.764 -0.944 4.180 1.00 98.69 130 ASP A CA 1
ATOM 1045 C C . ASP A 1 130 ? -2.912 -2.269 3.417 1.00 98.69 130 ASP A C 1
ATOM 1047 O O . ASP A 1 130 ? -1.958 -2.735 2.777 1.00 98.69 130 ASP A O 1
ATOM 1051 N N . LEU A 1 131 ? -4.085 -2.906 3.508 1.00 98.81 131 LEU A N 1
ATOM 1052 C CA . LEU A 1 131 ? -4.378 -4.175 2.842 1.00 98.81 131 LEU A CA 1
ATOM 1053 C C . LEU A 1 131 ? -5.864 -4.388 2.500 1.00 98.81 131 LEU A C 1
ATOM 1055 O O . LEU A 1 131 ? -6.759 -3.843 3.131 1.00 98.81 131 LEU A O 1
ATOM 1059 N N . ILE A 1 132 ? -6.130 -5.237 1.503 1.00 98.56 132 ILE A N 1
ATOM 1060 C CA . ILE A 1 132 ? -7.481 -5.687 1.134 1.00 98.56 132 ILE A CA 1
ATOM 1061 C C . ILE A 1 132 ? -7.467 -7.162 0.727 1.00 98.56 132 ILE A C 1
ATOM 1063 O O . ILE A 1 132 ? -6.473 -7.665 0.201 1.00 98.56 132 ILE A O 1
ATOM 1067 N N . VAL A 1 133 ? -8.589 -7.849 0.942 1.00 98.06 133 VAL A N 1
ATOM 1068 C CA . VAL A 1 133 ? -8.803 -9.244 0.532 1.00 98.06 133 VAL A CA 1
ATOM 1069 C C . VAL A 1 133 ? -9.713 -9.287 -0.701 1.00 98.06 133 VAL A C 1
ATOM 1071 O O . VAL A 1 133 ? -10.756 -8.630 -0.725 1.00 98.06 133 VAL A O 1
ATOM 1074 N N . ASP A 1 134 ? -9.311 -10.029 -1.736 1.00 96.50 134 ASP A N 1
ATOM 1075 C CA . ASP A 1 134 ? -10.127 -10.271 -2.936 1.00 96.50 134 ASP A CA 1
ATOM 1076 C C . ASP A 1 134 ? -11.132 -11.424 -2.741 1.00 96.50 134 ASP A C 1
ATOM 1078 O O . ASP A 1 134 ? -11.092 -12.166 -1.757 1.00 96.50 134 ASP A O 1
ATOM 1082 N N . SER A 1 135 ? -12.035 -11.607 -3.704 1.00 95.00 135 SER A N 1
ATOM 1083 C CA . SER A 1 135 ? -13.064 -12.655 -3.694 1.00 95.00 135 SER A CA 1
ATOM 1084 C C . SER A 1 135 ? -12.499 -14.078 -3.686 1.00 95.00 135 SER A C 1
ATOM 1086 O O . SER A 1 135 ? -13.198 -15.015 -3.297 1.00 95.00 135 SER A O 1
ATOM 1088 N N . GLN A 1 136 ? -11.234 -14.251 -4.076 1.00 94.19 136 GLN A N 1
ATOM 1089 C CA . GLN A 1 136 ? -10.515 -15.525 -4.064 1.00 94.19 136 GLN A CA 1
ATOM 1090 C C . GLN A 1 136 ? -9.697 -15.726 -2.777 1.00 94.19 136 GLN A C 1
ATOM 1092 O O . GLN A 1 136 ? -9.065 -16.769 -2.604 1.00 94.19 136 GLN A O 1
ATOM 1097 N N . GLY A 1 137 ? -9.714 -14.757 -1.856 1.00 95.44 137 GLY A N 1
ATOM 1098 C CA . GLY A 1 137 ? -8.962 -14.793 -0.605 1.00 95.44 137 GLY A CA 1
ATOM 1099 C C . GLY A 1 137 ? -7.492 -14.385 -0.738 1.00 95.44 137 GLY A C 1
ATOM 1100 O O . GLY A 1 137 ? -6.721 -14.615 0.193 1.00 95.44 137 GLY A O 1
ATOM 1101 N N . SER A 1 138 ? -7.079 -13.797 -1.864 1.00 97.25 138 SER A N 1
ATOM 1102 C CA . SER A 1 138 ? -5.749 -13.192 -1.991 1.00 97.25 138 SER A CA 1
ATOM 1103 C C . SER A 1 138 ? -5.703 -11.869 -1.237 1.00 97.25 138 SER A C 1
ATOM 1105 O O . SER A 1 138 ? -6.664 -11.102 -1.254 1.00 97.25 138 SER A O 1
ATOM 1107 N N . ILE A 1 139 ? -4.564 -11.572 -0.619 1.00 98.56 139 ILE A N 1
ATOM 1108 C CA . ILE A 1 139 ? -4.344 -10.338 0.137 1.00 98.56 139 ILE A CA 1
ATOM 1109 C C . ILE A 1 139 ? -3.462 -9.412 -0.691 1.00 98.56 139 ILE A C 1
ATOM 1111 O O . ILE A 1 139 ? -2.307 -9.737 -0.963 1.00 98.56 139 ILE A O 1
ATOM 1115 N N . TYR A 1 140 ? -3.978 -8.249 -1.061 1.00 98.81 140 TYR A N 1
ATOM 1116 C CA . TYR A 1 140 ? -3.170 -7.168 -1.611 1.00 98.81 140 TYR A CA 1
ATOM 1117 C C . TYR A 1 140 ? -2.749 -6.248 -0.474 1.00 98.81 140 TYR A C 1
ATOM 1119 O O . TYR A 1 140 ? -3.567 -5.955 0.392 1.00 98.81 140 TYR A O 1
ATOM 1127 N N . PHE A 1 141 ? -1.500 -5.793 -0.461 1.00 98.88 141 PHE A N 1
ATOM 1128 C CA . PHE A 1 141 ? -1.024 -4.876 0.574 1.00 98.88 141 PHE A CA 1
ATOM 1129 C C . PHE A 1 141 ? 0.046 -3.920 0.058 1.00 98.88 141 PHE A C 1
ATOM 1131 O O . PHE A 1 141 ? 0.818 -4.255 -0.850 1.00 98.88 141 PHE A O 1
ATOM 1138 N N . THR A 1 142 ? 0.104 -2.732 0.652 1.00 98.88 142 THR A N 1
ATOM 1139 C CA . THR A 1 142 ? 1.154 -1.745 0.393 1.00 98.88 142 THR A CA 1
ATOM 1140 C C . THR A 1 142 ? 2.316 -1.920 1.359 1.00 98.88 142 THR A C 1
ATOM 1142 O O . THR A 1 142 ? 2.127 -2.131 2.552 1.00 98.88 142 THR A O 1
ATOM 1145 N N . ASP A 1 143 ? 3.535 -1.834 0.830 1.00 98.25 143 ASP A N 1
ATOM 1146 C CA . ASP A 1 143 ? 4.792 -1.782 1.574 1.00 98.25 143 ASP A CA 1
ATOM 1147 C C . ASP A 1 143 ? 5.418 -0.400 1.368 1.00 98.25 143 ASP A C 1
ATOM 1149 O O . ASP A 1 143 ? 6.153 -0.153 0.405 1.00 98.25 143 ASP A O 1
ATOM 1153 N N . GLN A 1 144 ? 5.030 0.529 2.240 1.00 94.62 144 GLN A N 1
ATOM 1154 C CA . GLN A 1 144 ? 5.250 1.962 2.084 1.00 94.62 144 GLN A CA 1
ATOM 1155 C C . GLN A 1 144 ? 6.693 2.355 2.408 1.00 94.62 144 GLN A C 1
ATOM 1157 O O . GLN A 1 144 ? 7.364 2.977 1.580 1.00 94.62 144 GLN A O 1
ATOM 1162 N N . GLY A 1 145 ? 7.180 1.984 3.596 1.00 88.56 145 GLY A N 1
ATOM 1163 C CA . GLY A 1 145 ? 8.592 2.096 3.961 1.00 88.56 145 GLY A CA 1
ATOM 1164 C C . GLY A 1 145 ? 9.216 3.492 3.966 1.00 88.56 145 GLY A C 1
ATOM 1165 O O . GLY A 1 145 ? 10.410 3.598 3.706 1.00 88.56 145 GLY A O 1
ATOM 1166 N N . GLN A 1 146 ? 8.433 4.553 4.166 1.00 89.25 146 GLN A N 1
ATOM 1167 C CA . GLN A 1 146 ? 8.833 5.958 3.970 1.00 89.25 146 GLN A CA 1
ATOM 1168 C C . GLN A 1 146 ? 9.371 6.290 2.566 1.00 89.25 146 GLN A C 1
ATOM 1170 O O . GLN A 1 146 ? 10.067 7.291 2.396 1.00 89.25 146 GLN A O 1
ATOM 1175 N N . SER A 1 147 ? 9.012 5.498 1.549 1.00 95.69 147 SER A N 1
ATOM 1176 C CA . SER A 1 147 ? 9.275 5.851 0.148 1.00 95.69 147 SER A CA 1
ATOM 1177 C C . SER A 1 147 ? 8.631 7.194 -0.223 1.00 95.69 147 SER A C 1
ATOM 1179 O O . SER A 1 147 ? 7.696 7.674 0.422 1.00 95.69 147 SER A O 1
ATOM 1181 N N . GLY A 1 148 ? 9.132 7.837 -1.272 1.00 94.81 148 GLY A N 1
ATOM 1182 C CA . GLY A 1 148 ? 8.702 9.174 -1.671 1.00 94.81 148 GLY A CA 1
ATOM 1183 C C . GLY A 1 148 ? 9.161 9.541 -3.075 1.00 94.81 148 GLY A C 1
ATOM 1184 O O . GLY A 1 148 ? 9.637 8.700 -3.823 1.00 94.81 148 GLY A O 1
ATOM 1185 N N . MET A 1 149 ? 9.010 10.808 -3.466 1.00 94.25 149 MET A N 1
ATOM 1186 C CA . MET A 1 149 ? 9.360 11.231 -4.832 1.00 94.25 149 MET A CA 1
ATOM 1187 C C . MET A 1 149 ? 10.855 11.073 -5.146 1.00 94.25 149 MET A C 1
ATOM 1189 O O . MET A 1 149 ? 11.215 10.812 -6.287 1.00 94.25 149 MET A O 1
ATOM 1193 N N . THR A 1 150 ? 11.715 11.223 -4.138 1.00 96.19 150 THR A N 1
ATOM 1194 C CA . THR A 1 150 ? 13.172 11.055 -4.251 1.00 96.19 150 THR A CA 1
ATOM 1195 C C . THR A 1 150 ? 13.633 9.610 -4.064 1.00 96.19 150 THR A C 1
ATOM 1197 O O . THR A 1 150 ? 14.789 9.307 -4.327 1.00 96.19 150 THR A O 1
ATOM 1200 N N . ASP A 1 151 ? 12.748 8.733 -3.590 1.00 95.94 151 ASP A N 1
ATOM 1201 C CA . ASP A 1 151 ? 12.999 7.306 -3.393 1.00 95.94 151 ASP A CA 1
ATOM 1202 C C . ASP A 1 151 ? 11.688 6.540 -3.628 1.00 95.94 151 ASP A C 1
ATOM 1204 O O . ASP A 1 151 ? 10.997 6.170 -2.673 1.00 95.94 151 ASP A O 1
ATOM 1208 N N . PRO A 1 152 ? 11.270 6.358 -4.892 1.00 96.44 152 PRO A N 1
ATOM 1209 C CA . PRO A 1 152 ? 9.964 5.804 -5.222 1.00 96.44 152 PRO A CA 1
ATOM 1210 C C . PRO A 1 152 ? 9.961 4.279 -5.101 1.00 96.44 152 PRO A C 1
ATOM 1212 O O . PRO A 1 152 ? 9.398 3.602 -5.938 1.00 96.44 152 PRO A O 1
ATOM 1215 N N . THR A 1 153 ? 10.630 3.699 -4.111 1.00 97.44 153 THR A N 1
ATOM 1216 C CA . THR A 1 153 ? 10.861 2.248 -4.012 1.00 97.44 153 THR A CA 1
ATOM 1217 C C . THR A 1 153 ? 9.853 1.540 -3.101 1.00 97.44 153 THR A C 1
ATOM 1219 O O . THR A 1 153 ? 10.128 0.441 -2.603 1.00 97.44 153 THR A O 1
ATOM 1222 N N . GLY A 1 154 ? 8.717 2.183 -2.819 1.00 98.25 154 GLY A N 1
ATOM 1223 C CA . GLY A 1 154 ? 7.581 1.555 -2.154 1.00 98.25 154 GLY A CA 1
ATOM 1224 C C . GLY A 1 154 ? 6.931 0.532 -3.077 1.00 98.25 154 GLY A C 1
ATOM 1225 O O . GLY A 1 154 ? 6.974 0.666 -4.302 1.00 98.25 154 GLY A O 1
ATOM 1226 N N . LYS A 1 155 ? 6.338 -0.512 -2.504 1.00 98.44 155 LYS A N 1
ATOM 1227 C CA . LYS A 1 155 ? 5.823 -1.641 -3.286 1.00 98.44 155 LYS A CA 1
ATOM 1228 C C . LYS A 1 155 ? 4.362 -1.928 -2.990 1.00 98.44 155 LYS A C 1
ATOM 1230 O O . LYS A 1 155 ? 3.839 -1.572 -1.940 1.00 98.44 155 LYS A O 1
ATOM 1235 N N . VAL A 1 156 ? 3.715 -2.601 -3.932 1.00 98.75 156 VAL A N 1
ATOM 1236 C CA . VAL A 1 156 ? 2.403 -3.223 -3.735 1.00 98.75 156 VAL A CA 1
ATOM 1237 C C . VAL A 1 156 ? 2.564 -4.699 -4.030 1.00 98.75 156 VAL A C 1
ATOM 1239 O O . VAL A 1 156 ? 3.100 -5.068 -5.079 1.00 98.75 156 VAL A O 1
ATOM 1242 N N . TYR A 1 157 ? 2.110 -5.537 -3.111 1.00 98.56 157 TYR A N 1
ATOM 1243 C CA . TYR A 1 157 ? 2.191 -6.983 -3.233 1.00 98.56 157 TYR A CA 1
ATOM 1244 C C . TYR A 1 157 ? 0.806 -7.613 -3.296 1.00 98.56 157 TYR A C 1
ATOM 1246 O O . TYR A 1 157 ? -0.172 -7.033 -2.829 1.00 98.56 157 TYR A O 1
ATOM 1254 N N . ARG A 1 158 ? 0.757 -8.832 -3.831 1.00 98.44 158 ARG A N 1
ATOM 1255 C CA . ARG A 1 158 ? -0.379 -9.747 -3.761 1.00 98.44 158 ARG A CA 1
ATOM 1256 C C . ARG A 1 158 ? 0.093 -11.076 -3.178 1.00 98.44 158 ARG A C 1
ATOM 1258 O O . ARG A 1 158 ? 0.950 -11.738 -3.756 1.00 98.44 158 ARG A O 1
ATOM 1265 N N . LEU A 1 159 ? -0.453 -11.471 -2.037 1.00 98.19 159 LEU A N 1
ATOM 1266 C CA . LEU A 1 159 ? -0.266 -12.785 -1.434 1.00 98.19 159 LEU A CA 1
ATOM 1267 C C . LEU A 1 159 ? -1.448 -13.673 -1.824 1.00 98.19 159 LEU A C 1
ATOM 1269 O O . LEU A 1 159 ? -2.567 -13.453 -1.367 1.00 98.19 159 LEU A O 1
ATOM 1273 N N . LEU A 1 160 ? -1.206 -14.673 -2.668 1.00 96.12 160 LEU A N 1
ATOM 1274 C CA . LEU A 1 160 ? -2.228 -15.646 -3.053 1.00 96.12 160 LEU A CA 1
ATOM 1275 C C . LEU A 1 160 ? -2.597 -16.538 -1.863 1.00 96.12 160 LEU A C 1
ATOM 1277 O O . LEU A 1 160 ? -1.749 -16.826 -1.019 1.00 96.12 160 LEU A O 1
ATOM 1281 N N . ALA A 1 161 ? -3.818 -17.078 -1.855 1.00 89.56 161 ALA A N 1
ATOM 1282 C CA . ALA A 1 161 ? -4.273 -18.020 -0.824 1.00 89.56 161 ALA A CA 1
ATOM 1283 C C . ALA A 1 161 ? -3.350 -19.253 -0.666 1.00 89.56 161 ALA A C 1
ATOM 1285 O O . ALA A 1 161 ? -3.226 -19.806 0.422 1.00 89.56 161 ALA A O 1
ATOM 1286 N N . GLY A 1 162 ? -2.651 -19.656 -1.736 1.00 87.06 162 GLY A N 1
ATOM 1287 C CA . GLY A 1 162 ? -1.633 -20.717 -1.711 1.00 87.06 162 GLY A CA 1
ATOM 1288 C C . GLY A 1 162 ? -0.265 -20.308 -1.140 1.00 87.06 162 GLY A C 1
ATOM 1289 O O . GLY A 1 162 ? 0.657 -21.117 -1.151 1.00 87.06 162 GLY A O 1
ATOM 1290 N N . GLY A 1 163 ? -0.100 -19.063 -0.682 1.00 91.75 163 GLY A N 1
ATOM 1291 C CA . GLY A 1 163 ? 1.120 -18.548 -0.047 1.00 91.75 163 GLY A CA 1
ATOM 1292 C C . GLY A 1 163 ? 2.157 -17.932 -0.995 1.00 91.75 163 GLY A C 1
ATOM 1293 O O . GLY A 1 163 ? 3.182 -17.434 -0.531 1.00 91.75 163 GLY A O 1
ATOM 1294 N N . LYS A 1 164 ? 1.917 -17.930 -2.313 1.00 94.50 164 LYS A N 1
ATOM 1295 C CA . LYS A 1 164 ? 2.801 -17.260 -3.281 1.00 94.50 164 LYS A CA 1
ATOM 1296 C C . LYS A 1 164 ? 2.661 -15.743 -3.148 1.00 94.50 164 LYS A C 1
ATOM 1298 O O . LYS A 1 164 ? 1.555 -15.219 -3.246 1.00 94.50 164 LYS A O 1
ATOM 1303 N N . LEU A 1 165 ? 3.786 -15.057 -2.963 1.00 97.25 165 LEU A N 1
ATOM 1304 C CA . LEU A 1 165 ? 3.855 -13.601 -2.911 1.00 97.25 165 LEU A CA 1
ATOM 1305 C C . LEU A 1 165 ? 4.306 -13.037 -4.262 1.00 97.25 165 LEU A C 1
ATOM 1307 O O . LEU A 1 165 ? 5.383 -13.373 -4.755 1.00 97.25 165 LEU A O 1
ATOM 1311 N N . GLU A 1 166 ? 3.504 -12.149 -4.827 1.00 96.81 166 GLU A N 1
ATOM 1312 C CA . GLU A 1 166 ? 3.731 -11.502 -6.116 1.00 96.81 166 GLU A CA 1
ATOM 1313 C C . GLU A 1 166 ? 3.880 -9.996 -5.927 1.00 96.81 166 GLU A C 1
ATOM 1315 O O . GLU A 1 166 ? 3.261 -9.400 -5.046 1.00 96.81 166 GLU A O 1
ATOM 1320 N N . THR A 1 167 ? 4.721 -9.371 -6.745 1.00 97.31 167 THR A N 1
ATOM 1321 C CA . THR A 1 167 ? 4.921 -7.920 -6.733 1.00 97.31 167 THR A CA 1
ATOM 1322 C C . THR A 1 167 ? 4.132 -7.302 -7.880 1.00 97.31 167 THR A C 1
ATOM 1324 O O . THR A 1 167 ? 4.324 -7.680 -9.031 1.00 97.31 167 THR A O 1
ATOM 1327 N N . ILE A 1 168 ? 3.229 -6.378 -7.553 1.00 98.06 168 ILE A N 1
ATOM 1328 C CA . ILE A 1 168 ? 2.319 -5.712 -8.497 1.00 98.06 168 ILE A CA 1
ATOM 1329 C C . ILE A 1 168 ? 2.863 -4.337 -8.895 1.00 98.06 168 ILE A C 1
ATOM 1331 O O . ILE A 1 168 ? 2.761 -3.934 -10.050 1.00 98.06 168 ILE A O 1
ATOM 1335 N N . VAL A 1 169 ? 3.459 -3.624 -7.935 1.00 98.12 169 VAL A N 1
ATOM 1336 C CA . VAL A 1 169 ? 4.103 -2.319 -8.137 1.00 98.12 169 VAL A CA 1
ATOM 1337 C C . VAL A 1 169 ? 5.457 -2.332 -7.453 1.00 98.12 169 VAL A C 1
ATOM 1339 O O . VAL A 1 169 ? 5.560 -2.755 -6.302 1.00 98.12 169 VAL A O 1
ATOM 1342 N N . GLU A 1 170 ? 6.475 -1.830 -8.148 1.00 96.38 170 GLU A N 1
ATOM 1343 C CA . GLU A 1 170 ? 7.841 -1.715 -7.622 1.00 96.38 170 GLU A CA 1
ATOM 1344 C C . GLU A 1 170 ? 8.296 -0.273 -7.389 1.00 96.38 170 GLU A C 1
ATOM 1346 O O . GLU A 1 170 ? 9.272 -0.054 -6.673 1.00 96.38 170 GLU A O 1
ATOM 1351 N N . ASN A 1 171 ? 7.592 0.690 -7.989 1.00 96.75 171 ASN A N 1
ATOM 1352 C CA . ASN A 1 171 ? 7.968 2.097 -8.051 1.00 96.75 171 ASN A CA 1
ATOM 1353 C C . ASN A 1 171 ? 6.947 3.035 -7.360 1.00 96.75 171 ASN A C 1
ATOM 1355 O O . ASN A 1 171 ? 6.628 4.116 -7.863 1.00 96.75 171 ASN A O 1
ATOM 1359 N N . GLY A 1 172 ? 6.374 2.596 -6.239 1.00 97.56 172 GLY A N 1
ATOM 1360 C CA . GLY A 1 172 ? 5.360 3.334 -5.492 1.00 97.56 172 GLY A CA 1
ATOM 1361 C C . GLY A 1 172 ? 5.941 4.533 -4.741 1.00 97.56 172 GLY A C 1
ATOM 1362 O O . GLY A 1 172 ? 6.839 4.398 -3.908 1.00 97.56 172 GLY A O 1
ATOM 1363 N N . VAL A 1 173 ? 5.372 5.714 -4.982 1.00 97.25 173 VAL A N 1
ATOM 1364 C CA . VAL A 1 173 ? 5.721 6.965 -4.294 1.00 97.25 173 VAL A CA 1
ATOM 1365 C C . VAL A 1 173 ? 4.909 7.067 -2.998 1.00 97.25 173 VAL A C 1
ATOM 1367 O O . VAL A 1 173 ? 3.894 7.766 -2.935 1.00 97.25 173 VAL A O 1
ATOM 1370 N N . SER A 1 174 ? 5.352 6.353 -1.958 1.00 97.25 174 SER A N 1
ATOM 1371 C CA . SER A 1 174 ? 4.599 6.150 -0.710 1.00 97.25 174 SER A CA 1
ATOM 1372 C C . SER A 1 174 ? 3.231 5.493 -0.949 1.00 97.25 174 SER A C 1
ATOM 1374 O O . SER A 1 174 ? 2.212 6.148 -0.703 1.00 97.25 174 SER A O 1
ATOM 1376 N N . PRO A 1 175 ? 3.181 4.239 -1.444 1.00 98.62 175 PRO A N 1
ATOM 1377 C CA . PRO A 1 175 ? 1.923 3.520 -1.602 1.00 98.62 175 PRO A CA 1
ATOM 1378 C C . PRO A 1 175 ? 1.258 3.354 -0.230 1.00 98.62 175 PRO A C 1
ATOM 1380 O O . PRO A 1 175 ? 1.936 3.001 0.731 1.00 98.62 175 PRO A O 1
ATOM 1383 N N . ASN A 1 176 ? -0.033 3.648 -0.139 1.00 98.50 176 ASN A N 1
ATOM 1384 C CA . ASN A 1 176 ? -0.764 3.773 1.120 1.00 98.50 176 ASN A CA 1
ATOM 1385 C C . ASN A 1 176 ? -2.079 2.972 1.052 1.00 98.50 176 ASN A C 1
ATOM 1387 O O . ASN A 1 176 ? -2.000 1.756 0.882 1.00 98.50 176 ASN A O 1
ATOM 1391 N N . GLY A 1 177 ? -3.255 3.602 1.089 1.00 98.69 177 GLY A N 1
ATOM 1392 C CA . GLY A 1 177 ? -4.532 2.911 0.948 1.00 98.69 177 GLY A CA 1
ATOM 1393 C C . GLY A 1 177 ? -4.706 2.245 -0.413 1.00 98.69 177 GLY A C 1
ATOM 1394 O O . GLY A 1 177 ? -4.235 2.746 -1.442 1.00 98.69 177 GLY A O 1
ATOM 1395 N N . LEU A 1 178 ? -5.410 1.113 -0.438 1.00 98.81 178 LEU A N 1
ATOM 1396 C CA . LEU A 1 178 ? -5.751 0.415 -1.676 1.00 98.81 178 LEU A CA 1
ATOM 1397 C C . LEU A 1 178 ? -7.161 -0.177 -1.652 1.00 98.81 178 LEU A C 1
ATOM 1399 O O . LEU A 1 178 ? -7.656 -0.614 -0.620 1.00 98.81 178 LEU A O 1
ATOM 1403 N N . VAL A 1 179 ? -7.804 -0.232 -2.816 1.00 98.88 179 VAL A N 1
ATOM 1404 C CA . VAL A 1 179 ? -9.128 -0.849 -2.955 1.00 98.88 179 VAL A CA 1
ATOM 1405 C C . VAL A 1 179 ? -9.307 -1.455 -4.344 1.00 98.88 179 VAL A C 1
ATOM 1407 O O . VAL A 1 179 ? -8.774 -0.950 -5.332 1.00 98.88 179 VAL A O 1
ATOM 1410 N N . LEU A 1 180 ? -10.049 -2.556 -4.432 1.00 98.69 180 LEU A N 1
ATOM 1411 C CA . LEU A 1 180 ? -10.424 -3.188 -5.698 1.00 98.69 180 LEU A CA 1
ATOM 1412 C C . LEU A 1 180 ? -11.718 -2.572 -6.240 1.00 98.69 180 LEU A C 1
ATOM 1414 O O . LEU A 1 180 ? -12.602 -2.231 -5.459 1.00 98.69 180 LEU A O 1
ATOM 1418 N N . SER A 1 181 ? -11.866 -2.476 -7.563 1.00 98.44 181 SER A N 1
ATOM 1419 C CA . SER A 1 181 ? -13.164 -2.180 -8.179 1.00 98.44 181 SER A CA 1
ATOM 1420 C C . SER A 1 181 ? -14.215 -3.227 -7.778 1.00 98.44 181 SER A C 1
ATOM 1422 O O . SER A 1 181 ? -13.840 -4.353 -7.441 1.00 98.44 181 SER A O 1
ATOM 1424 N N . PRO A 1 182 ? -15.526 -2.914 -7.846 1.00 98.06 182 PRO A N 1
ATOM 1425 C CA . PRO A 1 182 ? -16.574 -3.874 -7.482 1.00 98.06 182 PRO A CA 1
ATOM 1426 C C . PRO A 1 182 ? -16.485 -5.204 -8.247 1.00 98.06 182 PRO A C 1
ATOM 1428 O O . PRO A 1 182 ? -16.820 -6.255 -7.712 1.00 98.06 182 PRO A O 1
ATOM 1431 N N . ASP A 1 183 ? -15.997 -5.161 -9.490 1.00 97.19 183 ASP A N 1
ATOM 1432 C CA . ASP A 1 183 ? -15.782 -6.327 -10.351 1.00 97.19 183 ASP A CA 1
ATOM 1433 C C . ASP A 1 183 ? -14.350 -6.894 -10.303 1.00 97.19 183 ASP A C 1
ATOM 1435 O O . ASP A 1 183 ? -14.014 -7.757 -11.111 1.00 97.19 183 ASP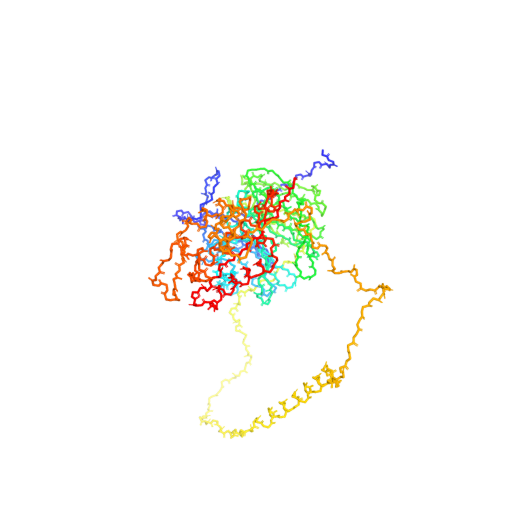 A O 1
ATOM 1439 N N . GLU A 1 184 ? -13.504 -6.385 -9.401 1.00 97.31 184 GLU A N 1
ATOM 1440 C CA . GLU A 1 184 ? -12.098 -6.766 -9.184 1.00 97.31 184 GLU A CA 1
ATOM 1441 C C . GLU A 1 184 ? -11.181 -6.660 -10.412 1.00 97.31 184 GLU A C 1
ATOM 1443 O O . GLU A 1 184 ? -10.068 -7.182 -10.408 1.00 97.31 184 GLU A O 1
ATOM 1448 N N . LYS A 1 185 ? -11.597 -5.949 -11.465 1.00 97.56 185 LYS A N 1
ATOM 1449 C CA . LYS A 1 185 ? -10.766 -5.737 -12.661 1.00 97.56 185 LYS A CA 1
ATOM 1450 C C . LYS A 1 185 ? -9.767 -4.599 -12.521 1.00 97.56 185 LYS A C 1
ATOM 1452 O O . LYS A 1 185 ? -8.899 -4.443 -13.380 1.00 97.56 185 LYS A O 1
ATOM 1457 N N . PHE A 1 186 ? -9.889 -3.779 -11.483 1.00 98.50 186 PHE A N 1
ATOM 1458 C CA . PHE A 1 186 ? -8.979 -2.674 -11.223 1.00 98.50 186 PHE A CA 1
ATOM 1459 C C . PHE A 1 186 ? -8.567 -2.653 -9.761 1.00 98.50 186 PHE A C 1
ATOM 1461 O O . PHE A 1 186 ? -9.403 -2.792 -8.874 1.00 98.50 186 PHE A O 1
ATOM 1468 N N . LEU A 1 187 ? -7.282 -2.418 -9.521 1.00 98.81 187 LEU A N 1
ATOM 1469 C CA . LEU A 1 187 ? -6.752 -2.055 -8.216 1.00 98.81 187 LEU A CA 1
ATOM 1470 C C . LEU A 1 187 ? -6.468 -0.552 -8.203 1.00 98.81 187 LEU A C 1
ATOM 1472 O O . LEU A 1 187 ? -5.765 -0.042 -9.076 1.00 98.81 187 LEU A O 1
ATOM 1476 N N . PHE A 1 188 ? -7.007 0.157 -7.220 1.00 98.94 188 PHE A N 1
ATOM 1477 C CA . PHE A 1 188 ? -6.678 1.549 -6.943 1.00 98.94 188 PHE A CA 1
ATOM 1478 C C . PHE A 1 188 ? -5.690 1.607 -5.787 1.00 98.94 188 PHE A C 1
ATOM 1480 O O . PHE A 1 188 ? -5.872 0.900 -4.800 1.00 98.94 188 PHE A O 1
ATOM 1487 N N . VAL A 1 189 ? -4.653 2.434 -5.909 1.00 98.94 189 VAL A N 1
ATOM 1488 C CA . VAL A 1 189 ? -3.611 2.580 -4.884 1.00 98.94 189 VAL A CA 1
ATOM 1489 C C . VAL A 1 189 ? -3.301 4.056 -4.685 1.00 98.94 189 VAL A C 1
ATOM 1491 O O . VAL A 1 189 ? -2.932 4.752 -5.635 1.00 98.94 189 VAL A O 1
ATOM 1494 N N . ALA A 1 190 ? -3.438 4.540 -3.457 1.00 98.81 190 ALA A N 1
ATOM 1495 C CA . ALA A 1 190 ? -3.025 5.876 -3.069 1.00 98.81 190 ALA A CA 1
ATOM 1496 C C . ALA A 1 190 ? -1.494 5.963 -3.040 1.00 98.81 190 ALA A C 1
ATOM 1498 O O . ALA A 1 190 ? -0.825 5.166 -2.393 1.00 98.81 190 ALA A O 1
ATOM 1499 N N . MET A 1 191 ? -0.944 6.952 -3.736 1.00 98.56 191 MET A N 1
ATOM 1500 C CA . MET A 1 191 ? 0.469 7.323 -3.729 1.00 98.56 191 MET A CA 1
ATOM 1501 C C . MET A 1 191 ? 0.588 8.662 -3.003 1.00 98.56 191 MET A C 1
ATOM 1503 O O . MET A 1 191 ? 0.494 9.742 -3.602 1.00 98.56 191 MET A O 1
ATOM 1507 N N . THR A 1 192 ? 0.726 8.600 -1.677 1.00 97.81 192 THR A N 1
ATOM 1508 C CA . THR A 1 192 ? 0.573 9.766 -0.796 1.00 97.81 192 THR A CA 1
ATOM 1509 C C . THR A 1 192 ? 1.541 10.888 -1.165 1.00 97.81 192 THR A C 1
ATOM 1511 O O . THR A 1 192 ? 1.162 12.056 -1.211 1.00 97.81 192 THR A O 1
ATOM 1514 N N . ARG A 1 193 ? 2.807 10.574 -1.466 1.00 96.62 193 ARG A N 1
ATOM 1515 C CA . ARG A 1 193 ? 3.836 11.613 -1.658 1.00 96.62 193 ARG A CA 1
ATOM 1516 C C . ARG A 1 193 ? 3.797 12.275 -3.036 1.00 96.62 193 ARG A C 1
ATOM 1518 O O . ARG A 1 193 ? 4.384 13.340 -3.180 1.00 96.62 193 ARG A O 1
ATOM 1525 N N . SER A 1 194 ? 3.071 11.715 -4.006 1.00 96.88 194 SER A N 1
ATOM 1526 C CA . SER A 1 194 ? 2.815 12.352 -5.308 1.00 96.88 194 SER A CA 1
ATOM 1527 C C . SER A 1 194 ? 1.415 12.969 -5.422 1.00 96.88 194 SER A C 1
ATOM 1529 O O . SER A 1 194 ? 1.081 13.525 -6.469 1.00 96.88 194 SER A O 1
ATOM 1531 N N . ASN A 1 195 ? 0.603 12.927 -4.355 1.00 98.00 195 ASN A N 1
ATOM 1532 C CA . ASN A 1 195 ? -0.786 13.398 -4.370 1.00 98.00 195 ASN A CA 1
ATOM 1533 C C . ASN A 1 195 ? -1.647 12.700 -5.444 1.00 98.00 195 ASN A C 1
ATOM 1535 O O . ASN A 1 195 ? -2.463 13.332 -6.112 1.00 98.00 195 ASN A O 1
ATOM 1539 N N . GLN A 1 196 ? -1.450 11.396 -5.642 1.00 98.50 196 GLN A N 1
ATOM 1540 C CA . GLN A 1 196 ? -2.106 10.643 -6.712 1.00 98.50 196 GLN A CA 1
ATOM 1541 C C . GLN A 1 196 ? -2.820 9.409 -6.186 1.00 98.50 196 GLN A C 1
ATOM 1543 O O . GLN A 1 196 ? -2.356 8.779 -5.244 1.00 98.50 196 GLN A O 1
ATOM 1548 N N . VAL A 1 197 ? -3.891 9.004 -6.861 1.00 98.88 197 VAL A N 1
ATOM 1549 C CA . VAL A 1 197 ? -4.372 7.621 -6.821 1.00 98.88 197 VAL A CA 1
ATOM 1550 C C . VAL A 1 197 ? -4.097 6.994 -8.176 1.00 98.88 197 VAL A C 1
ATOM 1552 O O . VAL A 1 197 ? -4.552 7.493 -9.210 1.00 98.88 197 VAL A O 1
ATOM 1555 N N . TRP A 1 198 ? -3.325 5.914 -8.176 1.00 98.81 198 TRP A N 1
ATOM 1556 C CA . TRP A 1 198 ? -3.076 5.109 -9.362 1.00 98.81 198 TRP A CA 1
ATOM 1557 C C . TRP A 1 198 ? -4.204 4.103 -9.550 1.00 98.81 198 TRP A C 1
ATOM 1559 O O . TRP A 1 198 ? -4.743 3.580 -8.580 1.00 98.81 198 TRP A O 1
ATOM 1569 N N . ARG A 1 199 ? -4.533 3.807 -10.806 1.00 98.69 199 ARG A N 1
ATOM 1570 C CA . ARG A 1 199 ? -5.464 2.754 -11.211 1.00 98.69 199 ARG A CA 1
ATOM 1571 C C . ARG A 1 199 ? -4.730 1.737 -12.065 1.00 98.69 199 ARG A C 1
ATOM 1573 O O . ARG A 1 199 ? -4.134 2.084 -13.085 1.00 98.69 199 ARG A O 1
ATOM 1580 N N . LEU A 1 200 ? -4.811 0.486 -11.646 1.00 98.69 200 LEU A N 1
ATOM 1581 C CA . LEU A 1 200 ? -4.076 -0.639 -12.192 1.00 98.69 200 LEU A CA 1
ATOM 1582 C C . LEU A 1 200 ? -5.079 -1.651 -12.754 1.00 98.69 200 LEU A C 1
ATOM 1584 O O . LEU A 1 200 ? -5.778 -2.296 -11.976 1.00 98.69 200 LEU A O 1
ATOM 1588 N N . PRO A 1 201 ? -5.196 -1.790 -14.085 1.00 98.38 201 PRO A N 1
ATOM 1589 C CA . PRO A 1 201 ? -5.923 -2.898 -14.700 1.00 98.38 201 PRO A CA 1
ATOM 1590 C C . PRO A 1 201 ? -5.351 -4.238 -14.247 1.00 98.38 201 PRO A C 1
ATOM 1592 O O . PRO A 1 201 ? -4.146 -4.447 -14.374 1.00 98.38 201 PRO A O 1
ATOM 1595 N N . LEU A 1 202 ? -6.200 -5.124 -13.737 1.00 97.94 202 LEU A N 1
ATOM 1596 C CA . LEU A 1 202 ? -5.841 -6.485 -13.363 1.00 97.94 202 LEU A CA 1
ATOM 1597 C C . LEU A 1 202 ? -6.249 -7.445 -14.483 1.00 97.94 202 LEU A C 1
ATOM 1599 O O . LEU A 1 202 ? -7.396 -7.453 -14.936 1.00 97.94 202 LEU A O 1
ATOM 1603 N N . HIS A 1 203 ? -5.291 -8.245 -14.939 1.00 95.12 203 HIS A N 1
ATOM 1604 C CA . HIS A 1 203 ? -5.527 -9.354 -15.859 1.00 95.12 203 HIS A CA 1
ATOM 1605 C C . HIS A 1 203 ? -6.118 -10.549 -15.105 1.00 95.12 203 HIS A C 1
ATOM 1607 O O . HIS A 1 203 ? -6.152 -10.572 -13.877 1.00 95.12 203 HIS A O 1
ATOM 1613 N N . SER A 1 204 ? -6.574 -11.575 -15.824 1.00 91.06 204 SER A N 1
ATOM 1614 C CA . SER A 1 204 ? -7.186 -12.764 -15.209 1.00 91.06 204 SER A CA 1
ATOM 1615 C C . SER A 1 204 ? -6.238 -13.556 -14.302 1.00 91.06 204 SER A C 1
ATOM 1617 O O . SER A 1 204 ? -6.695 -14.258 -13.407 1.00 91.06 204 SER A O 1
ATOM 1619 N N . ASP A 1 205 ? -4.927 -13.459 -14.527 1.00 88.62 205 ASP A N 1
ATOM 1620 C CA . ASP A 1 205 ? -3.898 -14.030 -13.648 1.00 88.62 205 ASP A CA 1
ATOM 1621 C C . ASP A 1 205 ? -3.566 -13.120 -12.444 1.00 88.62 205 ASP A C 1
ATOM 1623 O O . ASP A 1 205 ? -2.840 -13.518 -11.536 1.00 88.62 205 ASP A O 1
ATOM 1627 N N . GLY A 1 206 ? -4.145 -11.916 -12.402 1.00 87.56 206 GLY A N 1
ATOM 1628 C CA . GLY A 1 206 ? -3.944 -10.877 -11.395 1.00 87.56 206 GLY A CA 1
ATOM 1629 C C . GLY A 1 206 ? -2.689 -10.027 -11.579 1.00 87.56 206 GLY A C 1
ATOM 1630 O O . GLY A 1 206 ? -2.408 -9.190 -10.720 1.00 87.56 206 GLY A O 1
ATOM 1631 N N . THR A 1 207 ? -1.958 -10.196 -12.685 1.00 91.38 207 THR A N 1
ATOM 1632 C CA . THR A 1 207 ? -0.904 -9.256 -13.092 1.00 91.38 207 THR A CA 1
ATOM 1633 C C . THR A 1 207 ? -1.508 -7.937 -13.580 1.00 91.38 207 THR A C 1
ATOM 1635 O O . THR A 1 207 ? -2.716 -7.823 -13.791 1.00 91.38 207 THR A O 1
ATOM 1638 N N . THR A 1 208 ? -0.677 -6.910 -13.769 1.00 96.62 208 THR A N 1
ATOM 1639 C CA . THR A 1 208 ? -1.136 -5.587 -14.204 1.00 96.62 208 THR A CA 1
ATOM 1640 C C . THR A 1 208 ? -0.279 -5.004 -15.317 1.00 96.62 208 THR A C 1
ATOM 1642 O O . THR A 1 208 ? 0.916 -5.268 -15.415 1.00 96.62 208 THR A O 1
ATOM 1645 N N . THR A 1 209 ? -0.895 -4.179 -16.163 1.00 93.69 209 THR A N 1
ATOM 1646 C CA . THR A 1 209 ? -0.208 -3.368 -17.179 1.00 93.69 209 THR A CA 1
ATOM 1647 C C . THR A 1 209 ? -0.951 -2.050 -17.372 1.00 93.69 209 THR A C 1
ATOM 1649 O O . THR A 1 209 ? -2.145 -1.972 -17.087 1.00 93.69 209 THR A O 1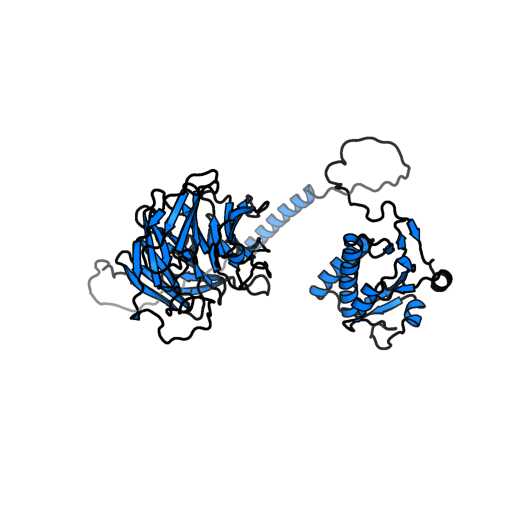
ATOM 1652 N N . LYS A 1 210 ? -0.277 -1.029 -17.919 1.00 95.25 210 LYS A N 1
ATOM 1653 C CA . LYS A 1 210 ? -0.881 0.286 -18.219 1.00 95.25 210 LYS A CA 1
ATOM 1654 C C . LYS A 1 210 ? -1.494 0.965 -16.984 1.00 95.25 210 LYS A C 1
ATOM 1656 O O . LYS A 1 210 ? -2.578 1.543 -17.063 1.00 95.25 210 LYS A O 1
ATOM 1661 N N . ALA A 1 211 ? -0.796 0.887 -15.849 1.00 96.94 211 ALA A N 1
ATOM 1662 C CA . ALA A 1 211 ? -1.128 1.689 -14.679 1.00 96.94 211 ALA A CA 1
ATOM 1663 C C . ALA A 1 211 ? -1.119 3.183 -15.044 1.00 96.94 211 ALA A C 1
ATOM 1665 O O . ALA A 1 211 ? -0.284 3.631 -15.832 1.00 96.94 211 ALA A O 1
ATOM 1666 N N . GLY A 1 212 ? -2.047 3.949 -14.480 1.00 97.75 212 GLY A N 1
ATOM 1667 C CA . GLY A 1 212 ? -2.154 5.383 -14.737 1.00 97.75 212 GLY A CA 1
ATOM 1668 C C . GLY A 1 212 ? -2.719 6.139 -13.545 1.00 97.75 212 GLY A C 1
ATOM 1669 O O . GLY A 1 212 ? -3.257 5.540 -12.616 1.00 97.75 212 GLY A O 1
ATOM 1670 N N . VAL A 1 213 ? -2.608 7.464 -13.576 1.00 98.44 213 VAL A N 1
ATOM 1671 C CA . VAL A 1 213 ? -3.198 8.335 -12.554 1.00 98.44 213 VAL A CA 1
ATOM 1672 C C . VAL A 1 213 ? -4.699 8.444 -12.807 1.00 98.44 213 VAL A C 1
ATOM 1674 O O . VAL A 1 213 ? -5.120 8.891 -13.871 1.00 98.44 213 VAL A O 1
ATOM 1677 N N . PHE A 1 214 ? -5.499 8.032 -11.827 1.00 98.50 214 PHE A N 1
ATOM 1678 C CA . PHE A 1 214 ? -6.958 8.135 -11.861 1.00 98.50 214 PHE A CA 1
ATOM 1679 C C . PHE A 1 214 ? -7.462 9.393 -11.162 1.00 98.50 214 PHE A C 1
ATOM 1681 O O . PHE A 1 214 ? -8.409 10.024 -11.619 1.00 98.50 214 PHE A O 1
ATOM 1688 N N . PHE A 1 215 ? -6.795 9.782 -10.077 1.00 98.12 215 PHE A N 1
ATOM 1689 C CA . PHE A 1 215 ? -7.103 10.995 -9.333 1.00 98.12 215 PHE A CA 1
ATOM 1690 C C . PHE A 1 215 ? -5.814 11.722 -8.960 1.00 98.12 215 PHE A C 1
ATOM 1692 O O . PHE A 1 215 ? -4.843 11.094 -8.541 1.00 98.12 215 PHE A O 1
ATOM 1699 N N . GLN A 1 216 ? -5.819 13.046 -9.104 1.00 96.94 216 GLN A N 1
ATOM 1700 C CA . GLN A 1 216 ? -4.726 13.932 -8.711 1.00 96.94 216 GLN A CA 1
ATOM 1701 C C . GLN A 1 216 ? -5.273 14.964 -7.723 1.00 96.94 216 GLN A C 1
ATOM 1703 O O . GLN A 1 216 ? -6.169 15.739 -8.057 1.00 96.94 216 GLN A O 1
ATOM 1708 N N . SER A 1 217 ? -4.707 14.989 -6.521 1.00 95.56 217 SER A N 1
ATOM 1709 C CA . SER A 1 217 ? -5.001 15.972 -5.480 1.00 95.56 217 SER A CA 1
ATOM 1710 C C . SER A 1 217 ? -3.861 16.979 -5.313 1.00 95.56 217 SER A C 1
ATOM 1712 O O . SER A 1 217 ? -2.937 17.067 -6.126 1.00 95.56 217 SER A O 1
ATOM 1714 N N . PHE A 1 218 ? -3.945 17.748 -4.233 1.00 94.94 218 PHE A N 1
ATOM 1715 C CA . PHE A 1 218 ? -2.973 18.735 -3.780 1.00 94.94 218 PHE A CA 1
ATOM 1716 C C . PHE A 1 218 ? -2.929 18.729 -2.244 1.00 94.94 218 PHE A C 1
ATOM 1718 O O . PHE A 1 218 ? -3.767 18.100 -1.605 1.00 94.94 218 PHE A O 1
ATOM 1725 N N . GLY A 1 219 ? -1.987 19.462 -1.651 1.00 91.69 219 GLY A N 1
ATOM 1726 C CA . GLY A 1 219 ? -1.816 19.557 -0.199 1.00 91.69 219 GLY A CA 1
ATOM 1727 C C . GLY A 1 219 ? -0.389 19.221 0.227 1.00 91.69 219 GLY A C 1
ATOM 1728 O O . GLY A 1 219 ? 0.449 18.875 -0.603 1.00 91.69 219 GLY A O 1
ATOM 1729 N N . ASN A 1 220 ? -0.103 19.359 1.522 1.00 88.75 220 ASN A N 1
ATOM 1730 C CA . ASN A 1 220 ? 1.209 19.021 2.091 1.00 88.75 220 ASN A CA 1
ATOM 1731 C C . ASN A 1 220 ? 1.302 17.552 2.558 1.00 88.75 220 ASN A C 1
ATOM 1733 O O . ASN A 1 220 ? 2.400 17.057 2.802 1.00 88.75 220 ASN A O 1
ATOM 1737 N N . ALA A 1 221 ? 0.168 16.850 2.641 1.00 90.25 221 ALA A N 1
ATOM 1738 C CA . ALA A 1 221 ? 0.086 15.392 2.616 1.00 90.25 221 ALA A CA 1
ATOM 1739 C C . ALA A 1 221 ? -0.442 14.930 1.243 1.00 90.25 221 ALA A C 1
ATOM 1741 O O . ALA A 1 221 ? -0.347 15.671 0.265 1.00 90.25 221 ALA A O 1
ATOM 1742 N N . GLY A 1 222 ? -1.006 13.728 1.161 1.00 95.44 222 GLY A N 1
ATOM 1743 C CA . GLY A 1 222 ? -1.667 13.221 -0.038 1.00 95.44 222 GLY A CA 1
ATOM 1744 C C . GLY A 1 222 ? -2.766 12.225 0.306 1.00 95.44 222 GLY A C 1
ATOM 1745 O O . GLY A 1 222 ? -3.113 12.125 1.480 1.00 95.44 222 GLY A O 1
ATOM 1746 N N . PRO A 1 223 ? -3.308 11.506 -0.688 1.00 98.25 223 PRO A N 1
ATOM 1747 C CA . PRO A 1 223 ? -4.317 10.490 -0.440 1.00 98.25 223 PRO A CA 1
ATOM 1748 C C . PRO A 1 223 ? -3.767 9.391 0.474 1.00 98.25 223 PRO A C 1
ATOM 1750 O O . PRO A 1 223 ? -2.577 9.056 0.412 1.00 98.25 223 PRO A O 1
ATOM 1753 N N . ASP A 1 224 ? -4.648 8.874 1.315 1.00 98.38 224 ASP A N 1
ATOM 1754 C CA . ASP A 1 224 ? -4.348 7.932 2.391 1.00 98.38 224 ASP A CA 1
ATOM 1755 C C . ASP A 1 224 ? -5.226 6.678 2.192 1.00 98.38 224 ASP A C 1
ATOM 1757 O O . ASP A 1 224 ? -5.172 6.091 1.107 1.00 98.38 224 ASP A O 1
ATOM 1761 N N . GLY A 1 225 ? -6.082 6.307 3.141 1.00 98.69 225 GLY A N 1
ATOM 1762 C CA . GLY A 1 225 ? -7.055 5.223 3.003 1.00 98.69 225 GLY A CA 1
ATOM 1763 C C . GLY A 1 225 ? -8.114 5.448 1.915 1.00 98.69 225 GLY A C 1
ATOM 1764 O O . GLY A 1 225 ? -8.557 6.577 1.652 1.00 98.69 225 GLY A O 1
ATOM 1765 N N . LEU A 1 226 ? -8.532 4.345 1.285 1.00 98.88 226 LEU A N 1
ATOM 1766 C CA . LEU A 1 226 ? -9.477 4.316 0.167 1.00 98.88 226 LEU A CA 1
ATOM 1767 C C . LEU A 1 226 ? -10.673 3.402 0.463 1.00 98.88 226 LEU A C 1
ATOM 1769 O O . LEU A 1 226 ? -10.511 2.313 1.003 1.00 98.88 226 LEU A O 1
ATOM 1773 N N . ALA A 1 227 ? -11.860 3.787 -0.003 1.00 98.81 227 ALA A N 1
ATOM 1774 C CA . ALA A 1 227 ? -13.040 2.919 -0.020 1.00 98.81 227 ALA A CA 1
ATOM 1775 C C . ALA A 1 227 ? -13.820 3.078 -1.330 1.00 98.81 227 ALA A C 1
ATOM 1777 O O . ALA A 1 227 ? -13.645 4.059 -2.052 1.00 98.81 227 ALA A O 1
ATOM 1778 N N . ILE A 1 228 ? -14.691 2.122 -1.653 1.00 98.81 228 ILE A N 1
ATOM 1779 C CA . ILE A 1 228 ? -15.478 2.151 -2.891 1.00 98.81 228 ILE A CA 1
ATOM 1780 C C . ILE A 1 228 ? -16.906 1.646 -2.666 1.00 98.81 228 ILE A C 1
ATOM 1782 O O . ILE A 1 228 ? -17.132 0.706 -1.895 1.00 98.81 228 ILE A O 1
ATOM 1786 N N . ASP A 1 229 ? -17.870 2.277 -3.333 1.00 98.75 229 ASP A N 1
ATOM 1787 C CA . ASP A 1 229 ? -19.274 1.854 -3.337 1.00 98.75 229 ASP A CA 1
ATOM 1788 C C . ASP A 1 229 ? -19.616 0.952 -4.542 1.00 98.75 229 ASP A C 1
ATOM 1790 O O . ASP A 1 229 ? -18.814 0.783 -5.463 1.00 98.75 229 ASP A O 1
ATOM 1794 N N . GLU A 1 230 ? -20.799 0.330 -4.530 1.00 98.31 230 GLU A N 1
ATOM 1795 C CA . GLU A 1 230 ? -21.278 -0.553 -5.611 1.00 98.31 230 GLU A CA 1
ATOM 1796 C C . GLU A 1 230 ? -21.435 0.163 -6.970 1.00 98.31 230 GLU A C 1
ATOM 1798 O O . GLU A 1 230 ? -21.384 -0.491 -8.012 1.00 98.31 230 GLU A O 1
ATOM 1803 N N . GLU A 1 231 ? -21.573 1.494 -6.987 1.00 98.12 231 GLU A N 1
ATOM 1804 C CA . GLU A 1 231 ? -21.583 2.309 -8.214 1.00 98.12 231 GLU A CA 1
ATOM 1805 C C . GLU A 1 231 ? -20.166 2.564 -8.770 1.00 98.12 231 GLU A C 1
ATOM 1807 O O . GLU A 1 231 ? -20.009 3.114 -9.865 1.00 98.12 231 GLU A O 1
ATOM 1812 N N . GLY A 1 232 ? -19.122 2.166 -8.036 1.00 98.44 232 GLY A N 1
ATOM 1813 C CA . GLY A 1 232 ? -17.727 2.418 -8.382 1.00 98.44 232 GLY A CA 1
ATOM 1814 C C . GLY A 1 232 ? -17.243 3.820 -8.009 1.00 98.44 232 GLY A C 1
ATOM 1815 O O . GLY A 1 232 ? -16.225 4.263 -8.543 1.00 98.44 232 GLY A O 1
ATOM 1816 N N . SER A 1 233 ? -17.948 4.524 -7.117 1.00 98.62 233 SER A N 1
ATOM 1817 C CA . SER A 1 233 ? -17.497 5.807 -6.576 1.00 98.62 233 SER A CA 1
ATOM 1818 C C . SER A 1 233 ? -16.356 5.576 -5.591 1.00 98.62 233 SER A C 1
ATOM 1820 O O . SER A 1 233 ? -16.520 4.859 -4.602 1.00 98.62 233 SER A O 1
ATOM 1822 N N . LEU A 1 234 ? -15.209 6.198 -5.848 1.00 98.88 234 LEU A N 1
ATOM 1823 C CA . LEU A 1 234 ? -14.007 6.076 -5.034 1.00 98.88 234 LEU A CA 1
ATOM 1824 C C . LEU A 1 234 ? -13.958 7.185 -3.977 1.00 98.88 234 LEU A C 1
ATOM 1826 O O . LEU A 1 234 ? -14.016 8.372 -4.306 1.00 98.88 234 LEU A O 1
ATOM 1830 N N . PHE A 1 235 ? -13.806 6.780 -2.720 1.00 98.88 235 PHE A N 1
ATOM 1831 C CA . PHE A 1 235 ? -13.638 7.625 -1.543 1.00 98.88 235 PHE A CA 1
ATOM 1832 C C . PHE A 1 235 ? -12.158 7.682 -1.192 1.00 98.88 235 PHE A C 1
ATOM 1834 O O . PHE A 1 235 ? -11.512 6.646 -1.056 1.00 98.88 235 PHE A O 1
ATOM 1841 N N . ILE A 1 236 ? -11.624 8.894 -1.075 1.00 98.88 236 ILE A N 1
ATOM 1842 C CA . ILE A 1 236 ? -10.189 9.150 -0.975 1.00 98.88 236 ILE A CA 1
ATOM 1843 C C . ILE A 1 236 ? -9.951 10.063 0.224 1.00 98.88 236 ILE A C 1
ATOM 1845 O O . ILE A 1 236 ? -10.182 11.275 0.136 1.00 98.88 236 ILE A O 1
ATOM 1849 N N . CYS A 1 237 ? -9.512 9.492 1.345 1.00 98.75 237 CYS A N 1
ATOM 1850 C CA . CYS A 1 237 ? -9.167 10.263 2.536 1.00 98.75 237 CYS A CA 1
ATOM 1851 C C . CYS A 1 237 ? -7.945 11.151 2.275 1.00 98.75 237 CYS A C 1
ATOM 1853 O O . CYS A 1 237 ? -6.990 10.737 1.615 1.00 98.75 237 CYS A O 1
ATOM 1855 N N . HIS A 1 238 ? -7.981 12.391 2.772 1.00 97.56 238 HIS A N 1
ATOM 1856 C CA . HIS A 1 238 ? -6.880 13.346 2.649 1.00 97.56 238 HIS A CA 1
ATOM 1857 C C . HIS A 1 238 ? -6.589 14.044 3.991 1.00 97.56 238 HIS A C 1
ATOM 1859 O O . HIS A 1 238 ? -7.233 15.049 4.332 1.00 97.56 238 HIS A O 1
ATOM 1865 N N . PRO A 1 239 ? -5.584 13.569 4.747 1.00 93.56 239 PRO A N 1
ATOM 1866 C CA . PRO A 1 239 ? -5.343 13.956 6.136 1.00 93.56 239 PRO A CA 1
ATOM 1867 C C . PRO A 1 239 ? -4.872 15.395 6.348 1.00 93.56 239 PRO A C 1
ATOM 1869 O O . PRO A 1 239 ? -4.888 15.880 7.479 1.00 93.56 239 PRO A O 1
ATOM 1872 N N . SER A 1 240 ? -4.411 16.087 5.302 1.00 91.56 240 SER A N 1
ATOM 1873 C CA . SER A 1 240 ? -4.024 17.504 5.423 1.00 91.56 240 SER A CA 1
ATOM 1874 C C . SER A 1 240 ? -5.141 18.480 5.080 1.00 91.56 240 SER A C 1
ATOM 1876 O O . SER A 1 240 ? -5.079 19.646 5.468 1.00 91.56 240 SER A O 1
ATOM 1878 N N . LEU A 1 241 ? -6.155 18.015 4.350 1.00 93.75 241 LEU A N 1
ATOM 1879 C CA . LEU A 1 241 ? -7.250 18.851 3.868 1.00 93.75 241 LEU A CA 1
ATOM 1880 C C . LEU A 1 241 ? -8.539 18.659 4.673 1.00 93.75 241 LEU A C 1
ATOM 1882 O O . LEU A 1 241 ? -9.540 19.303 4.353 1.00 93.75 241 LEU A O 1
ATOM 1886 N N . GLY A 1 242 ? -8.554 17.773 5.678 1.00 94.25 242 GLY A N 1
ATOM 1887 C CA . GLY A 1 242 ? -9.763 17.484 6.459 1.00 94.25 242 GLY A CA 1
ATOM 1888 C C . GLY A 1 242 ? -10.921 17.024 5.591 1.00 94.25 242 GLY A C 1
ATOM 1889 O O . GLY A 1 242 ? -12.066 17.391 5.856 1.00 94.25 242 GLY A O 1
ATOM 1890 N N . SER A 1 243 ? -10.606 16.308 4.510 1.00 96.31 243 SER A N 1
ATOM 1891 C CA . SER A 1 243 ? -11.553 15.991 3.450 1.00 96.31 243 SER A CA 1
ATOM 1892 C C . SER A 1 243 ? -11.437 14.533 3.020 1.00 96.31 243 SER A C 1
ATOM 1894 O O . SER A 1 243 ? -10.336 13.998 2.938 1.00 96.31 243 SER A O 1
ATOM 1896 N N . VAL A 1 244 ? -12.570 13.932 2.667 1.00 98.69 244 VAL A N 1
ATOM 1897 C CA . VAL A 1 244 ? -12.632 12.744 1.814 1.00 98.69 244 VAL A CA 1
ATOM 1898 C C . VAL A 1 244 ? -13.158 13.201 0.457 1.00 98.69 244 VAL A C 1
ATOM 1900 O O . VAL A 1 244 ? -14.278 13.714 0.347 1.00 98.69 244 VAL A O 1
ATOM 1903 N N . PHE A 1 245 ? -12.336 13.072 -0.580 1.00 98.50 245 PHE A N 1
ATOM 1904 C CA . PHE A 1 245 ? -12.786 13.311 -1.948 1.00 98.50 245 PHE A CA 1
ATOM 1905 C C . PHE A 1 245 ? -13.584 12.105 -2.425 1.00 98.50 245 PHE A C 1
ATOM 1907 O O . PHE A 1 245 ? -13.162 10.972 -2.215 1.00 98.50 245 PHE A O 1
ATOM 1914 N N . VAL A 1 246 ? -14.716 12.350 -3.078 1.00 98.69 246 VAL A N 1
ATOM 1915 C CA . VAL A 1 246 ? -15.507 11.299 -3.718 1.00 98.69 246 VAL A CA 1
ATOM 1916 C C . VAL A 1 246 ? -15.533 11.576 -5.209 1.00 98.69 246 VAL A C 1
ATOM 1918 O O . VAL A 1 246 ? -15.990 12.643 -5.631 1.00 98.69 246 VAL A O 1
ATOM 1921 N N . VAL A 1 247 ? -15.049 10.628 -6.003 1.00 98.44 247 VAL A N 1
ATOM 1922 C CA . VAL A 1 247 ? -15.108 10.669 -7.470 1.00 98.44 247 VAL A CA 1
ATOM 1923 C C . VAL A 1 247 ? -15.921 9.489 -7.986 1.00 98.44 247 VAL A C 1
ATOM 1925 O O . VAL A 1 247 ? -15.971 8.455 -7.331 1.00 98.44 247 VAL A O 1
ATOM 1928 N N . ASP A 1 248 ? -16.587 9.638 -9.126 1.00 97.25 248 ASP A N 1
ATOM 1929 C CA . ASP A 1 248 ? -17.295 8.528 -9.768 1.00 97.25 248 ASP A CA 1
ATOM 1930 C C . ASP A 1 248 ? -16.327 7.522 -10.425 1.00 97.25 248 ASP A C 1
ATOM 1932 O O . ASP A 1 248 ? -15.102 7.672 -10.377 1.00 97.25 248 ASP A O 1
ATOM 1936 N N . SER A 1 249 ? -16.877 6.501 -11.085 1.00 96.75 249 SER A N 1
ATOM 1937 C CA . SER A 1 249 ? -16.104 5.459 -11.774 1.00 96.75 249 SER A CA 1
ATOM 1938 C C . SER A 1 249 ? -15.249 5.965 -12.949 1.00 96.75 249 SER A C 1
ATOM 1940 O O . SER A 1 249 ? -14.345 5.255 -13.397 1.00 96.75 249 SER A O 1
ATOM 1942 N N . ASN A 1 250 ? -15.477 7.198 -13.415 1.00 94.56 250 ASN A N 1
ATOM 1943 C CA . ASN A 1 250 ? -14.676 7.883 -14.431 1.00 94.56 250 ASN A CA 1
ATOM 1944 C C . ASN A 1 250 ? -13.659 8.868 -13.828 1.00 94.56 250 ASN A C 1
ATOM 1946 O O . ASN A 1 250 ? -12.913 9.504 -14.574 1.00 94.56 250 ASN A O 1
ATOM 1950 N N . GLY A 1 251 ? -13.622 9.017 -12.502 1.00 95.19 251 GLY A N 1
ATOM 1951 C CA . GLY A 1 251 ? -12.755 9.970 -11.808 1.00 95.19 251 GLY A CA 1
ATOM 1952 C C . GLY A 1 251 ? -13.323 11.392 -11.760 1.00 95.19 251 GLY A C 1
ATOM 1953 O O . GLY A 1 251 ? -12.602 12.331 -11.414 1.00 95.19 251 GLY A O 1
ATOM 1954 N N . ILE A 1 252 ? -14.605 11.584 -12.092 1.00 95.25 252 ILE A N 1
ATOM 1955 C CA . ILE A 1 252 ? -15.260 12.895 -12.048 1.00 95.25 252 ILE A CA 1
ATOM 1956 C C . ILE A 1 252 ? -15.671 13.200 -10.598 1.00 95.25 252 ILE A C 1
ATOM 1958 O O . ILE A 1 252 ? -16.305 12.359 -9.959 1.00 95.25 252 ILE A O 1
ATOM 1962 N N . PRO A 1 253 ? -15.357 14.391 -10.048 1.00 95.56 253 PRO A N 1
ATOM 1963 C CA . PRO A 1 253 ? -15.754 14.757 -8.688 1.00 95.56 253 PRO A CA 1
ATOM 1964 C C . PRO A 1 253 ? -17.271 14.666 -8.457 1.00 95.56 253 PRO A C 1
ATOM 1966 O O . PRO A 1 253 ? -18.046 15.361 -9.110 1.00 95.56 253 PRO A O 1
ATOM 1969 N N . LYS A 1 254 ? -17.677 13.842 -7.484 1.00 96.25 254 LYS A N 1
ATOM 1970 C CA . LYS A 1 254 ? -19.072 13.579 -7.086 1.00 96.25 254 LYS A CA 1
ATOM 1971 C C . LYS A 1 254 ? -19.437 14.277 -5.774 1.00 96.25 254 LYS A C 1
ATOM 1973 O O . LYS A 1 254 ? -20.539 14.800 -5.654 1.00 96.25 254 LYS A O 1
ATOM 1978 N N . ALA A 1 255 ? -18.525 14.318 -4.800 1.00 97.88 255 ALA A N 1
ATOM 1979 C CA . ALA A 1 255 ? -18.716 15.019 -3.526 1.00 97.88 255 ALA A CA 1
ATOM 1980 C C . ALA A 1 255 ? -17.374 15.351 -2.852 1.00 97.88 255 ALA A C 1
ATOM 1982 O O . ALA A 1 255 ? -16.335 14.765 -3.163 1.00 97.88 255 ALA A O 1
ATOM 1983 N N . ARG A 1 256 ? -17.408 16.267 -1.881 1.00 97.88 256 ARG A N 1
ATOM 1984 C CA . ARG A 1 256 ? -16.340 16.443 -0.891 1.00 97.88 256 ARG A CA 1
ATOM 1985 C C . ARG A 1 256 ? -16.929 16.289 0.502 1.00 97.88 256 ARG A C 1
ATOM 1987 O O . ARG A 1 256 ? -17.658 17.168 0.960 1.00 97.88 256 ARG A O 1
ATOM 1994 N N . ILE A 1 257 ? -16.599 15.198 1.180 1.00 98.62 257 ILE A N 1
ATOM 1995 C CA . ILE A 1 257 ? -16.940 15.039 2.591 1.00 98.62 257 ILE A CA 1
ATOM 1996 C C . ILE A 1 257 ? -15.900 15.808 3.404 1.00 98.62 257 ILE A C 1
ATOM 1998 O O . ILE A 1 257 ? -14.710 15.679 3.137 1.00 98.62 257 ILE A O 1
ATOM 2002 N N . VAL A 1 258 ? -16.326 16.621 4.363 1.00 97.94 258 VAL A N 1
ATOM 2003 C CA . VAL A 1 258 ? -15.443 17.393 5.247 1.00 97.94 258 VAL A CA 1
ATOM 2004 C C . VAL A 1 258 ? -15.657 16.984 6.695 1.00 97.94 258 VAL A C 1
ATOM 2006 O O . VAL A 1 258 ? -16.742 16.529 7.061 1.00 97.94 258 VAL A O 1
ATOM 2009 N N . SER A 1 259 ? -14.626 17.163 7.518 1.00 96.38 259 SER A N 1
ATOM 2010 C CA . SER A 1 259 ? -14.726 16.910 8.956 1.00 96.38 259 SER A CA 1
ATOM 2011 C C . SER A 1 259 ? -15.854 17.721 9.605 1.00 96.38 259 SER A C 1
ATOM 2013 O O . SER A 1 259 ? -16.028 18.907 9.316 1.00 96.38 259 SER A O 1
ATOM 2015 N N . GLY A 1 260 ? -16.606 17.080 10.499 1.00 94.44 260 GLY A N 1
ATOM 2016 C CA . GLY A 1 260 ? -17.575 17.731 11.381 1.00 94.44 260 GLY A CA 1
ATOM 2017 C C . GLY A 1 260 ? -17.011 18.145 12.737 1.00 94.44 260 GLY A C 1
ATOM 2018 O O . GLY A 1 260 ? -17.764 18.636 13.577 1.00 94.44 260 GLY A O 1
ATOM 2019 N N . THR A 1 261 ? -15.719 17.925 12.976 1.00 92.88 261 THR A N 1
ATOM 2020 C CA . THR A 1 261 ? -15.020 18.252 14.225 1.00 92.88 261 THR A CA 1
ATOM 2021 C C . THR A 1 261 ? -13.895 19.262 13.961 1.00 92.88 261 THR A C 1
ATOM 2023 O O . THR A 1 261 ? -13.675 19.706 12.835 1.00 92.88 261 THR A O 1
ATOM 2026 N N . SER A 1 262 ? -13.146 19.635 15.002 1.00 88.75 262 SER A N 1
ATOM 2027 C CA . SER A 1 262 ? -11.901 20.409 14.864 1.00 88.75 262 SER A CA 1
ATOM 2028 C C . SER A 1 262 ? -10.725 19.593 14.302 1.00 88.75 262 SER A C 1
ATOM 2030 O O . SER A 1 262 ? -9.691 20.164 13.925 1.00 88.75 262 SER A O 1
ATOM 2032 N N . GLY A 1 263 ? -10.860 18.265 14.275 1.00 85.56 263 GLY A N 1
ATOM 2033 C CA . GLY A 1 263 ? -9.881 17.355 13.705 1.00 85.56 263 GLY A CA 1
ATOM 2034 C C . GLY A 1 263 ? -9.946 17.378 12.191 1.00 85.56 263 GLY A C 1
ATOM 2035 O O . GLY A 1 263 ? -11.018 17.353 11.596 1.00 85.56 263 GLY A O 1
ATOM 2036 N N . ILE A 1 264 ? -8.787 17.492 11.554 1.00 88.62 264 ILE A N 1
ATOM 2037 C CA . ILE A 1 264 ? -8.671 17.549 10.090 1.00 88.62 264 ILE A CA 1
ATOM 2038 C C . ILE A 1 264 ? -7.916 16.340 9.541 1.00 88.62 264 ILE A C 1
ATOM 2040 O O . ILE A 1 264 ? -7.646 16.279 8.345 1.00 88.62 264 ILE A O 1
ATOM 2044 N N . ASN A 1 265 ? -7.542 15.392 10.400 1.00 93.50 265 ASN A N 1
ATOM 2045 C CA . ASN A 1 265 ? -6.651 14.306 10.031 1.00 93.50 265 ASN A CA 1
ATOM 2046 C C . ASN A 1 265 ? -7.462 13.086 9.602 1.00 93.50 265 ASN A C 1
ATOM 2048 O O . ASN A 1 265 ? -7.410 12.051 10.249 1.00 93.50 265 ASN A O 1
ATOM 2052 N N . LEU A 1 266 ? -8.250 13.256 8.533 1.00 97.19 266 LEU A N 1
ATOM 2053 C CA . LEU A 1 266 ? -9.062 12.186 7.958 1.00 97.19 266 LEU A CA 1
ATOM 2054 C C . LEU A 1 266 ? -8.153 11.235 7.176 1.00 97.19 266 LEU A C 1
ATOM 2056 O O . LEU A 1 266 ? -7.749 11.584 6.064 1.00 97.19 266 LEU A O 1
ATOM 2060 N N . THR A 1 267 ? -7.795 10.091 7.759 1.00 97.56 267 THR A N 1
ATOM 2061 C CA . THR A 1 267 ? -6.766 9.208 7.187 1.00 97.56 267 THR A CA 1
ATOM 2062 C C . THR A 1 267 ? -7.334 7.979 6.496 1.00 97.56 267 THR A C 1
ATOM 2064 O O . THR A 1 267 ? -6.838 7.607 5.446 1.00 97.56 267 THR A O 1
ATOM 2067 N N . ASN A 1 268 ? -8.413 7.375 6.989 1.00 98.75 268 ASN A N 1
ATOM 2068 C CA . ASN A 1 268 ? -8.925 6.127 6.428 1.00 98.75 268 ASN A CA 1
ATOM 2069 C C . ASN A 1 268 ? -10.444 6.039 6.564 1.00 98.75 268 ASN A C 1
ATOM 2071 O O . ASN A 1 268 ? -11.062 6.804 7.312 1.00 98.75 268 ASN A O 1
ATOM 2075 N N . CYS A 1 269 ? -11.075 5.171 5.780 1.00 98.75 269 CYS A N 1
ATOM 2076 C CA . CYS A 1 269 ? -12.516 4.992 5.819 1.00 98.75 269 CYS A CA 1
ATOM 2077 C C . CYS A 1 269 ? -12.953 3.595 5.377 1.00 98.75 269 CYS A C 1
ATOM 2079 O O . CYS A 1 269 ? -12.282 2.932 4.596 1.00 98.75 269 CYS A O 1
ATOM 2081 N N . CYS A 1 270 ? -14.115 3.159 5.859 1.00 98.81 270 CYS A N 1
ATOM 2082 C CA . CYS A 1 270 ? -14.744 1.918 5.415 1.00 98.81 270 CYS A CA 1
ATOM 2083 C C . CYS A 1 270 ? -16.268 2.048 5.387 1.00 98.81 270 CYS A C 1
ATOM 2085 O O . CYS A 1 270 ? -16.850 2.922 6.037 1.00 98.81 270 CYS A O 1
ATOM 2087 N N . PHE A 1 271 ? -16.916 1.162 4.635 1.00 98.81 271 PHE A N 1
ATOM 2088 C CA . PHE A 1 271 ? -18.368 1.018 4.653 1.00 98.81 271 PHE A CA 1
ATOM 2089 C C . PHE A 1 271 ? -18.812 0.038 5.741 1.00 98.81 271 PHE A C 1
ATOM 2091 O O . PHE A 1 271 ? -18.130 -0.945 6.025 1.00 98.81 271 PHE A O 1
ATOM 2098 N N . GLY A 1 272 ? -19.980 0.304 6.316 1.00 98.12 272 GLY A N 1
ATOM 2099 C CA . GLY A 1 272 ? -20.637 -0.575 7.270 1.00 98.12 272 GLY A CA 1
ATOM 2100 C C . GLY A 1 272 ? -22.009 -0.059 7.684 1.00 98.12 272 GLY A C 1
ATOM 2101 O O . GLY A 1 272 ? -22.658 0.712 6.968 1.00 98.12 272 GLY A O 1
ATOM 2102 N N . GLY A 1 273 ? -22.446 -0.476 8.870 1.00 96.12 273 GLY A N 1
ATOM 2103 C CA . GLY A 1 273 ? -23.702 -0.040 9.466 1.00 96.12 273 GLY A CA 1
ATOM 2104 C C . GLY A 1 273 ? -24.936 -0.598 8.745 1.00 96.12 273 GLY A C 1
ATOM 2105 O O . GLY A 1 273 ? -24.843 -1.551 7.957 1.00 96.12 273 GLY A O 1
ATOM 2106 N N . PRO A 1 274 ? -26.126 -0.029 9.012 1.00 95.19 274 PRO A N 1
ATOM 2107 C CA . PRO A 1 274 ? -27.365 -0.469 8.385 1.00 95.19 274 PRO A CA 1
ATOM 2108 C C . PRO A 1 274 ? -27.255 -0.469 6.859 1.00 95.19 274 PRO A C 1
ATOM 2110 O O . PRO A 1 274 ? -26.827 0.508 6.246 1.00 95.19 274 PRO A O 1
ATOM 2113 N N . GLU A 1 275 ? -27.619 -1.597 6.247 1.00 96.00 275 GLU A N 1
ATOM 2114 C CA . GLU A 1 275 ? -27.549 -1.821 4.797 1.00 96.00 275 GLU A CA 1
ATOM 2115 C C . GLU A 1 275 ? -26.163 -1.645 4.150 1.00 96.00 275 GLU A C 1
ATOM 2117 O O . GLU A 1 275 ? -26.089 -1.638 2.923 1.00 96.00 275 GLU A O 1
ATOM 2122 N N . ASN A 1 276 ? -25.075 -1.551 4.925 1.00 97.94 276 ASN A N 1
ATOM 2123 C CA . ASN A 1 276 ? -23.737 -1.220 4.418 1.00 97.94 276 ASN A CA 1
ATOM 2124 C C . ASN A 1 276 ? -23.663 0.172 3.756 1.00 97.94 276 ASN A C 1
ATOM 2126 O O . ASN A 1 276 ? -22.932 0.370 2.785 1.00 97.94 276 ASN A O 1
ATOM 2130 N N . LYS A 1 277 ? -24.479 1.121 4.234 1.00 98.38 277 LYS A N 1
ATOM 2131 C CA . LYS A 1 277 ? -24.641 2.471 3.666 1.00 98.38 277 LYS A CA 1
ATOM 2132 C C . LYS A 1 277 ? -24.067 3.580 4.546 1.00 98.38 277 LYS A C 1
ATOM 2134 O O . LYS A 1 277 ? -24.307 4.756 4.292 1.00 98.38 277 LYS A O 1
ATOM 2139 N N . THR A 1 278 ? -23.317 3.244 5.587 1.00 98.69 278 THR A N 1
ATOM 2140 C CA . THR A 1 278 ? -22.617 4.231 6.412 1.00 98.69 278 THR A CA 1
ATOM 2141 C C . THR A 1 278 ? -21.127 4.164 6.116 1.00 98.69 278 THR A C 1
ATOM 2143 O O . THR A 1 278 ? -20.531 3.096 6.198 1.00 98.69 278 THR A O 1
ATOM 2146 N N . VAL A 1 279 ? -20.523 5.307 5.795 1.00 98.81 279 VAL A N 1
ATOM 2147 C CA . VAL A 1 279 ? -19.069 5.456 5.685 1.00 98.81 279 VAL A CA 1
ATOM 2148 C C . VAL A 1 279 ? -18.546 5.900 7.043 1.00 98.81 279 VAL A C 1
ATOM 2150 O O . VAL A 1 279 ? -18.927 6.972 7.512 1.00 98.81 279 VAL A O 1
ATOM 2153 N N . PHE A 1 280 ? -17.694 5.094 7.669 1.00 98.88 280 PHE A N 1
ATOM 2154 C CA . PHE A 1 280 ? -16.956 5.444 8.882 1.00 98.88 280 PHE A CA 1
ATOM 2155 C C . PHE A 1 280 ? -15.578 5.970 8.496 1.00 98.88 280 PHE A C 1
ATOM 2157 O O . PHE A 1 280 ? -14.952 5.419 7.598 1.00 98.88 280 PHE A O 1
ATOM 2164 N N . ILE A 1 281 ? -15.118 7.034 9.153 1.00 98.88 281 ILE A N 1
ATOM 2165 C CA . ILE A 1 281 ? -13.907 7.780 8.791 1.00 98.88 281 ILE A CA 1
ATOM 2166 C C . ILE A 1 281 ? -13.058 7.973 10.049 1.00 98.88 281 ILE A C 1
ATOM 2168 O O . ILE A 1 281 ? -13.564 8.482 11.052 1.00 98.88 281 ILE A O 1
ATOM 2172 N N . THR A 1 282 ? -11.783 7.594 10.014 1.00 98.56 282 THR A N 1
ATOM 2173 C CA . THR A 1 282 ? -10.841 7.860 11.111 1.00 98.56 282 THR A CA 1
ATOM 2174 C C . THR A 1 282 ? -10.360 9.306 11.051 1.00 98.56 282 THR A C 1
ATOM 2176 O O . THR A 1 282 ? -9.938 9.787 10.005 1.00 98.56 282 THR A O 1
ATOM 2179 N N . ASP A 1 283 ? -10.432 10.010 12.179 1.00 96.31 283 ASP A N 1
ATOM 2180 C CA . ASP A 1 283 ? -9.812 11.318 12.405 1.00 96.31 283 ASP A CA 1
ATOM 2181 C C . ASP A 1 283 ? -8.728 11.146 13.476 1.00 96.31 283 ASP A C 1
ATOM 2183 O O . ASP A 1 283 ? -8.982 11.170 14.687 1.00 96.31 283 ASP A O 1
ATOM 2187 N N . SER A 1 284 ? -7.523 10.843 12.996 1.00 94.56 284 SER A N 1
ATOM 2188 C CA . SER A 1 284 ? -6.553 10.019 13.723 1.00 94.56 284 SER A CA 1
ATOM 2189 C C . SER A 1 284 ? -5.914 10.725 14.899 1.00 94.56 284 SER A C 1
ATOM 2191 O O . SER A 1 284 ? -5.892 10.173 15.998 1.00 94.56 284 SER A O 1
ATOM 2193 N N . LEU A 1 285 ? -5.439 11.955 14.691 1.00 90.12 285 LEU A N 1
ATOM 2194 C CA . LEU A 1 285 ? -4.775 12.739 15.735 1.00 90.12 285 LEU A CA 1
ATOM 2195 C C . LEU A 1 285 ? -5.731 13.173 16.846 1.00 90.12 285 LEU A C 1
ATOM 2197 O O . LEU A 1 285 ? -5.309 13.302 17.988 1.00 90.12 285 LEU A O 1
ATOM 2201 N N . GLU A 1 286 ? -7.012 13.382 16.545 1.00 92.06 286 GLU A N 1
ATOM 2202 C CA . GLU A 1 286 ? -7.997 13.717 17.577 1.00 92.06 286 GLU A CA 1
ATOM 2203 C C . GLU A 1 286 ? -8.590 12.473 18.245 1.00 92.06 286 GLU A C 1
ATOM 2205 O O . GLU A 1 286 ? -9.302 12.599 19.241 1.00 92.06 286 GLU A O 1
ATOM 2210 N N . GLY A 1 287 ? -8.289 11.266 17.753 1.00 95.06 287 GLY A N 1
ATOM 2211 C CA . GLY A 1 287 ? -8.866 10.025 18.262 1.00 95.06 287 GLY A CA 1
ATOM 2212 C C . GLY A 1 287 ? -10.380 9.971 18.066 1.00 95.06 287 GLY A C 1
ATOM 2213 O O . GLY A 1 287 ? -11.098 9.529 18.963 1.00 95.06 287 GLY A O 1
ATOM 2214 N N . ASN A 1 288 ? -10.873 10.470 16.933 1.00 97.12 288 ASN A N 1
ATOM 2215 C CA . ASN A 1 288 ? -12.288 10.440 16.587 1.00 97.12 288 ASN A CA 1
ATOM 2216 C C . ASN A 1 288 ? -12.543 9.403 15.488 1.00 97.12 288 ASN A C 1
ATOM 2218 O O . ASN A 1 288 ? -11.731 9.209 14.586 1.00 97.12 288 ASN A O 1
ATOM 2222 N N . VAL A 1 289 ? -13.730 8.809 15.515 1.00 98.44 289 VAL A N 1
ATOM 2223 C CA . VAL A 1 289 ? -14.351 8.203 14.338 1.00 98.44 289 VAL A CA 1
ATOM 2224 C C . VAL A 1 289 ? -15.536 9.078 13.964 1.00 98.44 289 VAL A C 1
ATOM 2226 O O . VAL A 1 289 ? -16.381 9.391 14.806 1.00 98.44 289 VAL A O 1
ATOM 2229 N N . GLN A 1 290 ? -15.601 9.480 12.703 1.00 98.56 290 GLN A N 1
ATOM 2230 C CA . GLN A 1 290 ? -16.712 10.225 12.123 1.00 98.56 290 GLN A CA 1
ATOM 2231 C C . GLN A 1 290 ? -17.504 9.326 11.174 1.00 98.56 290 GLN A C 1
ATOM 2233 O O . GLN A 1 290 ? -17.045 8.245 10.806 1.00 98.56 290 GLN A O 1
ATOM 2238 N N . LYS A 1 291 ? -18.704 9.748 10.784 1.00 98.44 291 LYS A N 1
ATOM 2239 C CA . LYS A 1 291 ? -19.533 9.006 9.840 1.00 98.44 291 LYS A CA 1
ATOM 2240 C C . LYS A 1 291 ? -20.314 9.896 8.884 1.00 98.44 291 LYS A C 1
ATOM 2242 O O . LYS A 1 291 ? -20.643 11.036 9.206 1.00 98.44 291 LYS A O 1
ATOM 2247 N N . VAL A 1 292 ? -20.674 9.325 7.741 1.00 98.50 292 VAL A N 1
ATOM 2248 C CA . VAL A 1 292 ? -21.639 9.874 6.781 1.00 98.50 292 VAL A CA 1
ATOM 2249 C C . VAL A 1 292 ? -22.566 8.752 6.327 1.00 98.50 292 VAL A C 1
ATOM 2251 O O . VAL A 1 292 ? -22.109 7.653 6.020 1.00 98.50 292 VAL A O 1
ATOM 2254 N N . ASN A 1 293 ? -23.869 9.022 6.251 1.00 98.38 293 ASN A N 1
ATOM 2255 C CA . ASN A 1 293 ? -24.784 8.134 5.539 1.00 98.38 293 ASN A CA 1
ATOM 2256 C C . ASN A 1 293 ? -24.666 8.390 4.036 1.00 98.38 293 ASN A C 1
ATOM 2258 O O . ASN A 1 293 ? -24.763 9.530 3.579 1.00 98.38 293 ASN A O 1
ATOM 2262 N N . TRP A 1 294 ? -24.476 7.323 3.276 1.00 98.06 294 TRP A N 1
ATOM 2263 C CA . TRP A 1 294 ? -24.357 7.340 1.831 1.00 98.06 294 TRP A CA 1
ATOM 2264 C C . TRP A 1 294 ? -25.569 6.666 1.186 1.00 98.06 294 TRP A C 1
ATOM 2266 O O . TRP A 1 294 ? -26.222 5.809 1.774 1.00 98.06 294 TRP A O 1
ATOM 2276 N N . HIS A 1 295 ? -25.914 7.077 -0.032 1.00 97.00 295 HIS A N 1
ATOM 2277 C CA . HIS A 1 295 ? -27.065 6.513 -0.745 1.00 97.00 295 HIS A CA 1
ATOM 2278 C C . HIS A 1 295 ? -26.778 5.097 -1.265 1.00 97.00 295 HIS A C 1
ATOM 2280 O O . HIS A 1 295 ? -27.669 4.242 -1.260 1.00 97.00 295 HIS A O 1
ATOM 2286 N N . CYS A 1 296 ? -25.536 4.858 -1.691 1.00 97.94 296 CYS A N 1
ATOM 2287 C CA . CYS A 1 296 ? -25.069 3.592 -2.234 1.00 97.94 296 CYS A CA 1
ATOM 2288 C C . CYS A 1 296 ? -24.414 2.731 -1.146 1.00 97.94 296 CYS A C 1
ATOM 2290 O O . CYS A 1 296 ? -23.840 3.244 -0.183 1.00 97.94 296 CYS A O 1
ATOM 2292 N N . ARG A 1 297 ? -24.511 1.409 -1.298 1.00 98.44 297 ARG A N 1
ATOM 2293 C CA . ARG A 1 297 ? -23.847 0.446 -0.414 1.00 98.44 297 ARG A CA 1
ATOM 2294 C C . ARG A 1 297 ? -22.358 0.385 -0.738 1.00 98.44 297 ARG A C 1
ATOM 2296 O O . ARG A 1 297 ? -21.976 0.599 -1.889 1.00 98.44 297 ARG A O 1
ATOM 2303 N N . GLY A 1 298 ? -21.533 0.047 0.247 1.00 98.38 298 GLY A N 1
ATOM 2304 C CA . GLY A 1 298 ? -20.141 -0.326 0.001 1.00 98.38 298 GLY A CA 1
ATOM 2305 C C . GLY A 1 298 ? -20.046 -1.537 -0.927 1.00 98.38 298 GLY A C 1
ATOM 2306 O O . GLY A 1 298 ? -20.857 -2.456 -0.815 1.00 98.38 298 GLY A O 1
ATOM 2307 N N . ALA A 1 299 ? -19.043 -1.566 -1.807 1.00 97.50 299 ALA A N 1
ATOM 2308 C CA . ALA A 1 299 ? -18.888 -2.632 -2.807 1.00 97.50 299 ALA A CA 1
ATOM 2309 C C . ALA A 1 299 ? -18.618 -4.024 -2.209 1.00 97.50 299 ALA A C 1
ATOM 2311 O O . ALA A 1 299 ? -18.765 -5.040 -2.887 1.00 97.50 299 ALA A O 1
ATOM 2312 N N . ARG A 1 300 ? -18.182 -4.082 -0.947 1.00 94.06 300 ARG A N 1
ATOM 2313 C CA . ARG A 1 300 ? -17.932 -5.324 -0.212 1.00 94.06 300 ARG A CA 1
ATOM 2314 C C . ARG A 1 300 ? -18.975 -5.514 0.868 1.00 94.06 300 ARG A C 1
ATOM 2316 O O . ARG A 1 300 ? -19.279 -4.581 1.606 1.00 94.06 300 ARG A O 1
ATOM 2323 N N . SER A 1 301 ? -19.476 -6.738 0.994 1.00 92.19 301 SER A N 1
ATOM 2324 C CA . SER A 1 301 ? -20.327 -7.123 2.115 1.00 92.19 301 SER A CA 1
ATOM 2325 C C . SER A 1 301 ? -19.573 -6.996 3.436 1.00 92.19 301 SER A C 1
ATOM 2327 O O . SER A 1 301 ? -18.399 -7.359 3.509 1.00 92.19 301 SER A O 1
ATOM 2329 N N . GLN A 1 302 ? -20.277 -6.580 4.486 1.00 95.00 302 GLN A N 1
ATOM 2330 C CA . GLN A 1 302 ? -19.739 -6.587 5.843 1.00 95.00 302 GLN A CA 1
ATOM 2331 C C . GLN A 1 302 ? -19.301 -8.018 6.217 1.00 95.00 302 GLN A C 1
ATOM 2333 O O . GLN A 1 302 ? -20.106 -8.950 6.090 1.00 95.00 302 GLN A O 1
ATOM 2338 N N . PRO A 1 303 ? -18.037 -8.226 6.623 1.00 95.75 303 PRO A N 1
ATOM 2339 C CA . PRO A 1 303 ? -17.510 -9.544 6.938 1.00 95.75 303 PRO A CA 1
ATOM 2340 C C . PRO A 1 303 ? -18.164 -10.125 8.187 1.00 95.75 303 PRO A C 1
ATOM 2342 O O . PRO A 1 303 ? -18.557 -9.406 9.101 1.00 95.75 303 PRO A O 1
ATOM 2345 N N . ARG A 1 304 ? -18.223 -11.454 8.261 1.00 95.75 304 ARG A N 1
ATOM 2346 C CA . ARG A 1 304 ? -18.576 -12.159 9.493 1.00 95.75 304 ARG A CA 1
ATOM 2347 C C . ARG A 1 304 ? -17.300 -12.548 10.225 1.00 95.75 304 ARG A C 1
ATOM 2349 O O . ARG A 1 304 ? -16.621 -13.482 9.805 1.00 95.75 304 ARG A O 1
ATOM 2356 N N . LEU A 1 305 ? -16.991 -11.854 11.313 1.00 95.44 305 LEU A N 1
ATOM 2357 C CA . LEU A 1 305 ? -15.828 -12.177 12.135 1.00 95.44 305 LEU A CA 1
ATOM 2358 C C . LEU A 1 305 ? -16.117 -13.339 13.089 1.00 95.44 305 LEU A C 1
ATOM 2360 O O . LEU A 1 305 ? -17.266 -13.621 13.446 1.00 95.44 305 LEU A O 1
ATOM 2364 N N . ARG A 1 306 ? -15.060 -14.044 13.499 1.00 91.19 306 ARG A N 1
ATOM 2365 C CA . ARG A 1 306 ? -15.172 -15.080 14.529 1.00 91.19 306 ARG A CA 1
ATOM 2366 C C . ARG A 1 306 ? -15.473 -14.431 15.873 1.00 91.19 306 ARG A C 1
ATOM 2368 O O . ARG A 1 306 ? -14.755 -13.544 16.315 1.00 91.19 306 ARG A O 1
ATOM 2375 N N . THR A 1 307 ? -16.495 -14.913 16.561 1.00 83.81 307 THR A N 1
ATOM 2376 C CA . THR A 1 307 ? -16.854 -14.434 17.899 1.00 83.81 307 THR A CA 1
ATOM 2377 C C . THR A 1 307 ? -16.196 -15.299 18.966 1.00 83.81 307 THR A C 1
ATOM 2379 O O . THR A 1 307 ? -15.994 -16.497 18.751 1.00 83.81 307 THR A O 1
ATOM 2382 N N . MET A 1 308 ? -15.893 -14.728 20.138 1.00 70.06 308 MET A N 1
ATOM 2383 C CA . MET A 1 308 ? -15.527 -15.544 21.298 1.00 70.06 308 MET A CA 1
ATOM 2384 C C . MET A 1 308 ? -16.667 -16.529 21.555 1.00 70.06 308 MET A C 1
ATOM 2386 O O . MET A 1 308 ? -17.823 -16.118 21.662 1.00 70.06 308 MET A O 1
ATOM 2390 N N . ALA A 1 309 ? -16.366 -17.828 21.586 1.00 54.59 309 ALA A N 1
ATOM 2391 C CA . ALA A 1 309 ? -17.366 -18.804 21.978 1.00 54.59 309 ALA A CA 1
ATOM 2392 C C . ALA A 1 309 ? -17.835 -18.429 23.387 1.00 54.59 309 ALA A C 1
ATOM 2394 O O . ALA A 1 309 ? -17.018 -18.353 24.308 1.00 54.59 309 ALA A O 1
ATOM 2395 N N . SER A 1 310 ? -19.136 -18.190 23.562 1.00 40.84 310 SER A N 1
ATOM 2396 C CA . SER A 1 310 ? -19.729 -18.293 24.889 1.00 40.84 310 SER A CA 1
ATOM 2397 C C . SER A 1 310 ? -19.312 -19.656 25.435 1.00 40.84 310 SER A C 1
ATOM 2399 O O . SER A 1 310 ? -19.452 -20.660 24.728 1.00 40.84 310 SER A O 1
ATOM 2401 N N . THR A 1 311 ? -18.772 -19.702 26.656 1.00 38.38 311 THR A N 1
ATOM 2402 C CA . THR A 1 311 ? -18.677 -20.952 27.427 1.00 38.38 311 THR A CA 1
ATOM 2403 C C . THR A 1 311 ? -19.936 -21.770 27.157 1.00 38.38 311 THR A C 1
ATOM 2405 O O . THR A 1 311 ? -21.009 -21.162 27.212 1.00 38.38 311 THR A O 1
ATOM 2408 N N . PRO A 1 312 ? -19.846 -23.069 26.810 1.00 37.94 312 PRO A N 1
ATOM 2409 C CA . PRO A 1 312 ? -21.035 -23.824 26.456 1.00 37.94 312 PRO A CA 1
ATOM 2410 C C . PRO A 1 312 ? -22.033 -23.672 27.596 1.00 37.94 312 PRO A C 1
ATOM 2412 O O . PRO A 1 312 ? -21.733 -24.058 28.728 1.00 37.94 312 PRO A O 1
ATOM 2415 N N . GLU A 1 313 ? -23.179 -23.049 27.319 1.00 33.81 313 GLU A N 1
ATOM 2416 C CA . GLU A 1 313 ? -24.319 -23.132 28.213 1.00 33.81 313 GLU A CA 1
ATOM 2417 C C . GLU A 1 313 ? -24.544 -24.618 28.454 1.00 33.81 313 GLU A C 1
ATOM 2419 O O . GLU A 1 313 ? -24.763 -25.395 27.521 1.00 33.81 313 GLU A O 1
ATOM 2424 N N . TYR A 1 314 ? -24.407 -25.015 29.714 1.00 38.19 314 TYR A N 1
ATOM 2425 C CA . TYR A 1 314 ? -24.789 -26.332 30.171 1.00 38.19 314 TYR A CA 1
ATOM 2426 C C . TYR A 1 314 ? -26.270 -26.513 29.832 1.00 38.19 314 TYR A C 1
ATOM 2428 O O . TYR A 1 314 ? -27.146 -26.001 30.527 1.00 38.19 314 TYR A O 1
ATOM 2436 N N . GLN A 1 315 ? -26.553 -27.212 28.735 1.00 30.44 315 GLN A N 1
ATOM 2437 C CA . GLN A 1 315 ? -27.881 -27.742 28.496 1.00 30.44 315 GLN A CA 1
ATOM 2438 C C . GLN A 1 315 ? -28.035 -28.973 29.389 1.00 30.44 315 GLN A C 1
ATOM 2440 O O . GLN A 1 315 ? -27.272 -29.930 29.227 1.00 30.44 315 GLN A O 1
ATOM 2445 N N . PRO A 1 316 ? -28.988 -28.981 30.337 1.00 34.59 316 PRO A N 1
ATOM 2446 C CA . PRO A 1 316 ? -29.256 -30.169 31.120 1.00 34.59 316 PRO A CA 1
ATOM 2447 C C . PRO A 1 316 ? -29.850 -31.212 30.175 1.00 34.59 316 PRO A C 1
ATOM 2449 O O . PRO A 1 316 ? -31.016 -31.131 29.785 1.00 34.59 316 PRO A O 1
ATOM 2452 N N . PHE A 1 317 ? -29.038 -32.193 29.778 1.00 33.00 317 PHE A N 1
ATOM 2453 C CA . PHE A 1 317 ? -29.565 -33.377 29.123 1.00 33.00 317 PHE A CA 1
ATOM 2454 C C . PHE A 1 317 ? -30.384 -34.149 30.157 1.00 33.00 317 PHE A C 1
ATOM 2456 O O . PHE A 1 317 ? -29.900 -34.542 31.218 1.00 33.00 317 PHE A O 1
ATOM 2463 N N . LEU A 1 318 ? -31.667 -34.278 29.851 1.00 34.25 318 LEU A N 1
ATOM 2464 C CA . LEU A 1 318 ? -32.677 -34.930 30.659 1.00 34.25 318 LEU A CA 1
ATOM 2465 C C . LEU A 1 318 ? -32.251 -36.327 31.136 1.00 34.25 318 LEU A C 1
ATOM 2467 O O . LEU A 1 318 ? -31.957 -37.208 30.337 1.00 34.25 318 LEU A O 1
ATOM 2471 N N . LYS A 1 319 ? -32.383 -36.485 32.458 1.00 35.44 319 LYS A N 1
ATOM 2472 C CA . LYS A 1 319 ? -32.745 -37.684 33.229 1.00 35.44 319 LYS A CA 1
ATOM 2473 C C . LYS A 1 319 ? -31.918 -38.948 32.984 1.00 35.44 319 LYS A C 1
ATOM 2475 O O . LYS A 1 319 ? -32.250 -39.751 32.121 1.00 35.44 319 LYS A O 1
ATOM 2480 N N . TYR A 1 320 ? -31.040 -39.239 33.939 1.00 30.17 320 TYR A N 1
ATOM 2481 C CA . TYR A 1 320 ? -31.042 -40.568 34.545 1.00 30.17 320 TYR A CA 1
ATOM 2482 C C . TYR A 1 320 ? -30.933 -40.440 36.064 1.00 30.17 320 TYR A C 1
ATOM 2484 O O . TYR A 1 320 ? -30.141 -39.655 36.575 1.00 30.17 320 TYR A O 1
ATOM 2492 N N . SER A 1 321 ? -31.841 -41.133 36.743 1.00 34.47 321 SER A N 1
ATOM 2493 C CA . SER A 1 321 ? -32.017 -41.182 38.189 1.00 34.47 321 SER A CA 1
ATOM 2494 C C . SER A 1 321 ? -30.929 -42.009 38.864 1.00 34.47 321 SER A C 1
ATOM 2496 O O . SER A 1 321 ? -30.465 -42.998 38.297 1.00 34.47 321 SER A O 1
ATOM 2498 N N . ASP A 1 322 ? -30.611 -41.620 40.094 1.00 33.44 322 ASP A N 1
ATOM 2499 C CA . ASP A 1 322 ? -29.795 -42.367 41.046 1.00 33.44 322 ASP A CA 1
ATOM 2500 C C . ASP A 1 322 ? -30.332 -43.794 41.269 1.00 33.44 322 ASP A C 1
ATOM 2502 O O . ASP A 1 322 ? -31.511 -43.962 41.579 1.00 33.44 322 ASP A O 1
ATOM 2506 N N . ASP A 1 323 ? -29.464 -44.804 41.148 1.00 35.28 323 ASP A N 1
ATOM 2507 C CA . ASP A 1 323 ? -29.309 -45.836 42.185 1.00 35.28 323 ASP A CA 1
ATOM 2508 C C . ASP A 1 323 ? -27.949 -46.569 42.030 1.00 35.28 323 ASP A C 1
ATOM 2510 O O . ASP A 1 323 ? -27.492 -46.773 40.898 1.00 35.28 323 ASP A O 1
ATOM 2514 N N . PRO A 1 324 ? -27.269 -46.958 43.130 1.00 47.22 324 PRO A N 1
ATOM 2515 C CA . PRO A 1 324 ? -25.910 -47.484 43.121 1.00 47.22 324 PRO A CA 1
ATOM 2516 C C . PRO A 1 324 ? -25.888 -49.011 43.285 1.00 47.22 324 PRO A C 1
ATOM 2518 O O . PRO A 1 324 ? -26.353 -49.525 44.296 1.00 47.22 324 PRO A O 1
ATOM 2521 N N . ALA A 1 325 ? -25.267 -49.745 42.359 1.00 34.03 325 ALA A N 1
ATOM 2522 C CA . ALA A 1 325 ? -24.683 -51.058 42.656 1.00 34.03 325 ALA A CA 1
ATOM 2523 C C . ALA A 1 325 ? -23.853 -51.618 41.492 1.00 34.03 325 ALA A C 1
ATOM 2525 O O . ALA A 1 325 ? -24.276 -51.593 40.342 1.00 34.03 325 ALA A O 1
ATOM 2526 N N . ALA A 1 326 ? -22.752 -52.255 41.895 1.00 31.98 326 ALA A N 1
ATOM 2527 C CA . ALA A 1 326 ? -22.073 -53.381 41.255 1.00 31.98 326 ALA A CA 1
ATOM 2528 C C . ALA A 1 326 ? -21.014 -53.109 40.163 1.00 31.98 326 ALA A C 1
ATOM 2530 O O . ALA A 1 326 ? -21.294 -52.955 38.980 1.00 31.98 326 ALA A O 1
ATOM 2531 N N . GLU A 1 327 ? -19.773 -53.207 40.653 1.00 33.78 327 GLU A N 1
ATOM 2532 C CA . GLU A 1 327 ? -18.694 -54.078 40.164 1.00 33.78 327 GLU A CA 1
ATOM 2533 C C . GLU A 1 327 ? -17.906 -53.709 38.897 1.00 33.78 327 GLU A C 1
ATOM 2535 O O . GLU A 1 327 ? -18.358 -53.766 37.755 1.00 33.78 327 GLU A O 1
ATOM 2540 N N . GLU A 1 328 ? -16.622 -53.444 39.163 1.00 42.97 328 GLU A N 1
ATOM 2541 C CA . GLU A 1 328 ? -15.496 -53.507 38.241 1.00 42.97 328 GLU A CA 1
ATOM 2542 C C . GLU A 1 328 ? -15.522 -54.787 37.397 1.00 42.97 328 GLU A C 1
ATOM 2544 O O . GLU A 1 328 ? -15.339 -55.888 37.911 1.00 42.97 328 GLU A O 1
ATOM 2549 N N . THR A 1 329 ? -15.607 -54.641 36.076 1.00 31.66 329 THR A N 1
ATOM 2550 C CA . THR A 1 329 ? -15.040 -55.627 35.151 1.00 31.66 329 THR A CA 1
ATOM 2551 C C . THR A 1 329 ? -14.394 -54.918 33.964 1.00 31.66 329 THR A C 1
ATOM 2553 O O . THR A 1 329 ? -14.941 -54.002 33.352 1.00 31.66 329 THR A O 1
ATOM 2556 N N . SER A 1 330 ? -13.157 -55.316 33.688 1.00 34.28 330 SER A N 1
ATOM 2557 C CA . SER A 1 330 ? -12.294 -54.812 32.622 1.00 34.28 330 SER A CA 1
ATOM 2558 C C . SER A 1 330 ? -12.794 -55.255 31.235 1.00 34.28 330 SER A C 1
ATOM 2560 O O . SER A 1 330 ? -13.290 -56.375 31.098 1.00 34.28 330 SER A O 1
ATOM 2562 N N . PRO A 1 331 ? -12.654 -54.428 30.177 1.00 36.09 331 PRO A N 1
ATOM 2563 C CA . PRO A 1 331 ? -13.139 -54.791 28.850 1.00 36.09 331 PRO A CA 1
ATOM 2564 C C . PRO A 1 331 ? -12.173 -55.741 28.109 1.00 36.09 331 PRO A C 1
ATOM 2566 O O . PRO A 1 331 ? -10.956 -55.688 28.315 1.00 36.09 331 PRO A O 1
ATOM 2569 N N . PRO A 1 332 ? -12.698 -56.602 27.215 1.00 34.34 332 PRO A N 1
ATOM 2570 C CA . PRO A 1 332 ? -11.946 -57.685 26.596 1.00 34.34 332 PRO A CA 1
ATOM 2571 C C . PRO A 1 332 ? -11.017 -57.191 25.481 1.00 34.34 332 PRO A C 1
ATOM 2573 O O . PRO A 1 332 ? -11.377 -56.366 24.640 1.00 34.34 332 PRO A O 1
ATOM 2576 N N . GLN A 1 333 ? -9.816 -57.768 25.434 1.00 33.88 333 GLN A N 1
ATOM 2577 C CA . GLN A 1 333 ? -8.885 -57.625 24.319 1.00 33.88 333 GLN A CA 1
ATOM 2578 C C . GLN A 1 333 ? -9.398 -58.405 23.097 1.00 33.88 333 GLN A C 1
ATOM 2580 O O . GLN A 1 333 ? -9.449 -59.635 23.109 1.00 33.88 333 GLN A O 1
ATOM 2585 N N . HIS A 1 334 ? -9.733 -57.699 22.015 1.00 33.84 334 HIS A N 1
ATOM 2586 C CA . HIS A 1 334 ? -9.948 -58.306 20.699 1.00 33.84 334 HIS A CA 1
ATOM 2587 C C . HIS A 1 334 ? -8.631 -58.380 19.900 1.00 33.84 334 HIS A C 1
ATOM 2589 O O . HIS A 1 334 ? -7.855 -57.421 19.904 1.00 33.84 334 HIS A O 1
ATOM 2595 N N . PRO A 1 335 ? -8.363 -59.479 19.165 1.00 36.25 335 PRO A N 1
ATOM 2596 C CA . PRO A 1 335 ? -7.117 -59.645 18.429 1.00 36.25 335 PRO A CA 1
ATOM 2597 C C . PRO A 1 335 ? -7.163 -58.876 17.102 1.00 36.25 335 PRO A C 1
ATOM 2599 O O . PRO A 1 335 ? -7.943 -59.187 16.200 1.00 36.25 335 PRO A O 1
ATOM 2602 N N . VAL A 1 336 ? -6.277 -57.891 16.947 1.00 37.06 336 VAL A N 1
ATOM 2603 C CA . VAL A 1 336 ? -6.062 -57.193 15.674 1.00 37.06 336 VAL A CA 1
ATOM 2604 C C . VAL A 1 336 ? -5.279 -58.107 14.727 1.00 37.06 336 VAL A C 1
ATOM 2606 O O . VAL A 1 336 ? -4.068 -58.286 14.857 1.00 37.06 336 VAL A O 1
ATOM 2609 N N . LYS A 1 337 ? -5.962 -58.674 13.726 1.00 38.50 337 LYS A N 1
ATOM 2610 C CA . LYS A 1 337 ? -5.308 -59.292 12.562 1.00 38.50 337 LYS A CA 1
ATOM 2611 C C . LYS A 1 337 ? -4.696 -58.194 11.686 1.00 38.50 337 LYS A C 1
ATOM 2613 O O . LYS A 1 337 ? -5.408 -57.513 10.951 1.00 38.50 337 LYS A O 1
ATOM 2618 N N . ARG A 1 338 ? -3.366 -58.053 11.714 1.00 40.12 338 ARG A N 1
ATOM 2619 C CA . ARG A 1 338 ? -2.604 -57.297 10.704 1.00 40.12 338 ARG A CA 1
ATOM 2620 C C . ARG A 1 338 ? -2.781 -57.962 9.333 1.00 40.12 338 ARG A C 1
ATOM 2622 O O . ARG A 1 338 ? -2.195 -59.008 9.073 1.00 40.12 338 ARG A O 1
ATOM 2629 N N . ARG A 1 339 ? -3.578 -57.354 8.450 1.00 48.16 339 ARG A N 1
ATOM 2630 C CA . ARG A 1 339 ? -3.531 -57.636 7.007 1.00 48.16 339 ARG A CA 1
ATOM 2631 C C . ARG A 1 339 ? -2.336 -56.895 6.410 1.00 48.16 339 ARG A C 1
ATOM 2633 O 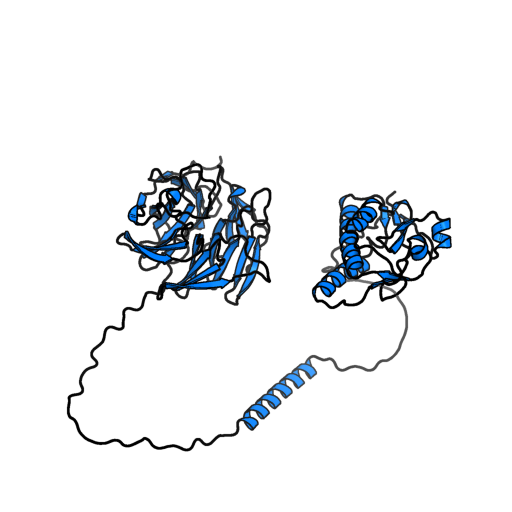O . ARG A 1 339 ? -2.192 -55.691 6.589 1.00 48.16 339 ARG A O 1
ATOM 2640 N N . THR A 1 340 ? -1.473 -57.634 5.729 1.00 51.19 340 THR A N 1
ATOM 2641 C CA . THR A 1 340 ? -0.285 -57.144 5.029 1.00 51.19 340 THR A CA 1
ATOM 2642 C C . THR A 1 340 ? -0.684 -56.257 3.844 1.00 51.19 340 THR A C 1
ATOM 2644 O O . THR A 1 340 ? -1.257 -56.716 2.861 1.00 51.19 340 THR A O 1
ATOM 2647 N N . THR A 1 341 ? -0.367 -54.965 3.928 1.00 61.97 341 THR A N 1
ATOM 2648 C CA . THR A 1 341 ? -0.654 -53.924 2.918 1.00 61.97 341 THR A CA 1
ATOM 2649 C C . THR A 1 341 ? 0.308 -53.927 1.723 1.00 61.97 341 THR A C 1
ATOM 2651 O O . THR A 1 341 ? 0.123 -53.171 0.774 1.00 61.97 341 THR A O 1
ATOM 2654 N N . VAL A 1 342 ? 1.308 -54.811 1.707 1.00 60.56 342 VAL A N 1
ATOM 2655 C CA . VAL A 1 342 ? 2.352 -54.842 0.666 1.00 60.56 342 VAL A CA 1
ATOM 2656 C C . VAL A 1 342 ? 1.790 -55.207 -0.717 1.00 60.56 342 VAL A C 1
ATOM 2658 O O . VAL A 1 342 ? 2.175 -54.598 -1.712 1.00 60.56 342 VAL A O 1
ATOM 2661 N N . LEU A 1 343 ? 0.822 -56.129 -0.791 1.00 59.69 343 LEU A N 1
ATOM 2662 C CA . LEU A 1 343 ? 0.202 -56.530 -2.065 1.00 59.69 343 LEU A CA 1
ATOM 2663 C C . LEU A 1 343 ? -0.640 -55.410 -2.696 1.00 59.69 343 LEU A C 1
ATOM 2665 O O . LEU A 1 343 ? -0.652 -55.265 -3.914 1.00 59.69 343 LEU A O 1
ATOM 2669 N N . SER A 1 344 ? -1.294 -54.590 -1.868 1.00 63.41 344 SER A N 1
ATOM 2670 C CA . SER A 1 344 ? -2.076 -53.436 -2.326 1.00 63.41 344 SER A CA 1
ATOM 2671 C C . SER A 1 344 ? -1.180 -52.370 -2.955 1.00 63.41 344 SER A C 1
ATOM 2673 O O . SER A 1 344 ? -1.523 -51.811 -3.992 1.00 63.41 344 SER A O 1
ATOM 2675 N N . HIS A 1 345 ? -0.020 -52.095 -2.354 1.00 68.12 345 HIS A N 1
ATOM 2676 C CA . HIS A 1 345 ? 0.910 -51.092 -2.876 1.00 68.12 345 HIS A CA 1
ATOM 2677 C C . HIS A 1 345 ? 1.659 -51.580 -4.124 1.00 68.12 345 HIS A C 1
ATOM 2679 O O . HIS A 1 345 ? 1.854 -50.799 -5.052 1.00 68.12 345 HIS A O 1
ATOM 2685 N N . MET A 1 346 ? 1.991 -52.875 -4.202 1.00 71.38 346 MET A N 1
ATOM 2686 C CA . MET A 1 346 ? 2.568 -53.493 -5.405 1.00 71.38 346 MET A CA 1
ATOM 2687 C C . MET A 1 346 ? 1.618 -53.406 -6.609 1.00 71.38 346 MET A C 1
ATOM 2689 O O . MET A 1 346 ? 2.044 -53.032 -7.698 1.00 71.38 346 MET A O 1
ATOM 2693 N N . LEU A 1 347 ? 0.322 -53.674 -6.413 1.00 74.94 347 LEU A N 1
ATOM 2694 C CA . LEU A 1 347 ? -0.687 -53.567 -7.476 1.00 74.94 347 LEU A CA 1
ATOM 2695 C C . LEU A 1 347 ? -0.825 -52.136 -8.014 1.00 74.94 347 LEU A C 1
ATOM 2697 O O . LEU A 1 347 ? -0.866 -51.938 -9.227 1.00 74.94 347 LEU A O 1
ATOM 2701 N N . VAL A 1 348 ? -0.835 -51.138 -7.126 1.00 77.62 348 VAL A N 1
ATOM 2702 C CA . VAL A 1 348 ? -0.904 -49.720 -7.517 1.00 77.62 348 VAL A CA 1
ATOM 2703 C C . VAL A 1 348 ? 0.361 -49.288 -8.265 1.00 77.62 348 VAL A C 1
ATOM 2705 O O . VAL A 1 348 ? 0.266 -48.572 -9.263 1.00 77.62 348 VAL A O 1
ATOM 2708 N N . PHE A 1 349 ? 1.538 -49.755 -7.840 1.00 79.69 349 PHE A N 1
ATOM 2709 C CA . PHE A 1 349 ? 2.808 -49.430 -8.494 1.00 79.69 349 PHE A CA 1
ATOM 2710 C C . PHE A 1 349 ? 2.911 -50.027 -9.905 1.00 79.69 349 PHE A C 1
ATOM 2712 O O . PHE A 1 349 ? 3.312 -49.340 -10.846 1.00 79.69 349 PHE A O 1
ATOM 2719 N N . VAL A 1 350 ? 2.490 -51.284 -10.079 1.00 85.38 350 VAL A N 1
ATOM 2720 C CA . VAL A 1 350 ? 2.462 -51.940 -11.397 1.00 85.38 350 VAL A CA 1
ATOM 2721 C C . VAL A 1 350 ? 1.454 -51.254 -12.322 1.00 85.38 350 VAL A C 1
ATOM 2723 O O . VAL A 1 350 ? 1.781 -50.965 -13.472 1.00 85.38 350 VAL A O 1
ATOM 2726 N N . ALA A 1 351 ? 0.260 -50.923 -11.822 1.00 83.31 351 ALA A N 1
ATOM 2727 C CA . ALA A 1 351 ? -0.764 -50.247 -12.617 1.00 83.31 351 ALA A CA 1
ATOM 2728 C C . ALA A 1 351 ? -0.312 -48.855 -13.091 1.00 83.31 351 ALA A C 1
ATOM 2730 O O . ALA A 1 351 ? -0.470 -48.519 -14.263 1.00 83.31 351 ALA A O 1
ATOM 2731 N N . THR A 1 352 ? 0.299 -48.061 -12.210 1.00 83.56 352 THR A N 1
ATOM 2732 C CA . THR A 1 352 ? 0.782 -46.714 -12.561 1.00 83.56 352 THR A CA 1
ATOM 2733 C C . THR A 1 352 ? 1.984 -46.757 -13.503 1.00 83.56 352 THR A C 1
ATOM 2735 O O . THR A 1 352 ? 2.052 -45.957 -14.435 1.00 83.56 352 THR A O 1
ATOM 2738 N N . SER A 1 353 ? 2.884 -47.730 -13.339 1.00 86.38 353 SER A N 1
ATOM 2739 C CA . SER A 1 353 ? 4.036 -47.919 -14.232 1.00 86.38 353 SER A CA 1
ATOM 2740 C C . SER A 1 353 ? 3.622 -48.358 -15.645 1.00 86.38 353 SER A C 1
ATOM 2742 O O . SER A 1 353 ? 4.205 -47.891 -16.621 1.00 86.38 353 SER A O 1
ATOM 2744 N N . LEU A 1 354 ? 2.584 -49.196 -15.782 1.00 86.75 354 LEU A N 1
ATOM 2745 C CA . LEU A 1 354 ? 2.033 -49.583 -17.090 1.00 86.75 354 LEU A CA 1
ATOM 2746 C C . LEU A 1 354 ? 1.389 -48.398 -17.819 1.00 86.75 354 LEU A C 1
ATOM 2748 O O . LEU A 1 354 ? 1.602 -48.233 -19.018 1.00 86.75 354 LEU A O 1
ATOM 2752 N N . VAL A 1 355 ? 0.653 -47.545 -17.098 1.00 87.62 355 VAL A N 1
ATOM 2753 C CA . VAL A 1 355 ? 0.056 -46.327 -17.671 1.00 87.62 355 VAL A CA 1
ATOM 2754 C C . VAL A 1 355 ? 1.145 -45.394 -18.201 1.00 87.62 355 VAL A C 1
ATOM 2756 O O . VAL A 1 355 ? 1.065 -44.952 -19.345 1.00 87.62 355 VAL A O 1
ATOM 2759 N N . TRP A 1 356 ? 2.202 -45.152 -17.421 1.00 78.00 356 TRP A N 1
ATOM 2760 C CA . TRP A 1 356 ? 3.315 -44.311 -17.867 1.00 78.00 356 TRP A CA 1
ATOM 2761 C C . TRP A 1 356 ? 4.121 -44.935 -19.012 1.00 78.00 356 TRP A C 1
ATOM 2763 O O . TRP A 1 356 ? 4.526 -44.213 -19.919 1.00 78.00 356 TRP A O 1
ATOM 2773 N N . GLY A 1 357 ? 4.287 -46.261 -19.038 1.00 85.94 357 GLY A N 1
ATOM 2774 C CA . GLY A 1 357 ? 4.923 -46.964 -20.156 1.00 85.94 357 GLY A CA 1
ATOM 2775 C C . GLY A 1 357 ? 4.177 -46.776 -21.482 1.00 85.94 357 GLY A C 1
ATOM 2776 O O . GLY A 1 357 ? 4.805 -46.519 -22.507 1.00 85.94 357 GLY A O 1
ATOM 2777 N N . VAL A 1 358 ? 2.840 -46.822 -21.460 1.00 81.56 358 VAL A N 1
ATOM 2778 C CA . VAL A 1 358 ? 2.003 -46.560 -22.645 1.00 81.56 358 VAL A CA 1
ATOM 2779 C C . VAL A 1 358 ? 2.089 -45.094 -23.071 1.00 81.56 358 VAL A C 1
ATOM 2781 O O . VAL A 1 358 ? 2.229 -44.812 -24.257 1.00 81.56 358 VAL A O 1
ATOM 2784 N N . VAL A 1 359 ? 2.062 -44.155 -22.121 1.00 80.12 359 VAL A N 1
ATOM 2785 C CA . VAL A 1 359 ? 2.191 -42.716 -22.410 1.00 80.12 359 VAL A CA 1
ATOM 2786 C C . VAL A 1 359 ? 3.541 -42.402 -23.064 1.00 80.12 359 VAL A C 1
ATOM 2788 O O . VAL A 1 359 ? 3.582 -41.707 -24.074 1.00 80.12 359 VAL A O 1
ATOM 2791 N N . VAL A 1 360 ? 4.640 -42.964 -22.555 1.00 75.88 360 VAL A N 1
ATOM 2792 C CA . VAL A 1 360 ? 5.974 -42.788 -23.153 1.00 75.88 360 VAL A CA 1
ATOM 2793 C C . VAL A 1 360 ? 6.045 -43.433 -24.540 1.00 75.88 360 VAL A C 1
ATOM 2795 O O . VAL A 1 360 ? 6.568 -42.817 -25.464 1.00 75.88 360 VAL A O 1
ATOM 2798 N N . PHE A 1 361 ? 5.465 -44.622 -24.726 1.00 73.88 361 PHE A N 1
ATOM 2799 C CA . PHE A 1 361 ? 5.428 -45.297 -26.028 1.00 73.88 361 PHE A CA 1
ATOM 2800 C C . PHE A 1 361 ? 4.620 -44.528 -27.089 1.00 73.88 361 PHE A C 1
ATOM 2802 O O . PHE A 1 361 ? 4.943 -44.592 -28.271 1.00 73.88 361 PHE A O 1
ATOM 2809 N N . LEU A 1 362 ? 3.588 -43.785 -26.680 1.00 72.12 362 LEU A N 1
ATOM 2810 C CA . LEU A 1 362 ? 2.759 -42.982 -27.585 1.00 72.12 362 LEU A CA 1
ATOM 2811 C C . LEU A 1 362 ? 3.353 -41.602 -27.903 1.00 72.12 362 LEU A C 1
ATOM 2813 O O . LEU A 1 362 ? 3.019 -41.030 -28.938 1.00 72.12 362 LEU A O 1
ATOM 2817 N N . ILE A 1 363 ? 4.202 -41.056 -27.026 1.00 72.44 363 ILE A N 1
ATOM 2818 C CA . ILE A 1 363 ? 4.744 -39.693 -27.158 1.00 72.44 363 ILE A CA 1
ATOM 2819 C C . ILE A 1 363 ? 6.171 -39.692 -27.725 1.00 72.44 363 ILE A C 1
ATOM 2821 O O . ILE A 1 363 ? 6.572 -38.713 -28.352 1.00 72.44 363 ILE A O 1
ATOM 2825 N N . VAL A 1 364 ? 6.939 -40.772 -27.554 1.00 63.97 364 VAL A N 1
ATOM 2826 C CA . VAL A 1 364 ? 8.313 -40.866 -28.066 1.00 63.97 364 VAL A CA 1
ATOM 2827 C C . VAL A 1 364 ? 8.306 -41.486 -29.472 1.00 63.97 364 VAL A C 1
ATOM 2829 O O . VAL A 1 364 ? 7.987 -42.668 -29.612 1.00 63.97 364 VAL A O 1
ATOM 2832 N N . PRO A 1 365 ? 8.676 -40.743 -30.534 1.00 52.72 365 PRO A N 1
ATOM 2833 C CA . PRO A 1 365 ? 8.755 -41.299 -31.880 1.00 52.72 365 PRO A CA 1
ATOM 2834 C C . PRO A 1 365 ? 9.854 -42.364 -31.948 1.00 52.72 365 PRO A C 1
ATOM 2836 O O . PRO A 1 365 ? 10.961 -42.162 -31.448 1.00 52.72 365 PRO A O 1
ATOM 2839 N N . SER A 1 366 ? 9.563 -43.498 -32.589 1.00 50.28 366 SER A N 1
ATOM 2840 C CA . SER A 1 366 ? 10.567 -44.542 -32.830 1.00 50.28 366 SER A CA 1
ATOM 2841 C C . SER A 1 366 ? 11.719 -44.006 -33.698 1.00 50.28 366 SER A C 1
ATOM 2843 O O . SER A 1 366 ? 11.458 -43.288 -34.667 1.00 50.28 366 SER A O 1
ATOM 2845 N N . PRO A 1 367 ? 12.985 -44.363 -33.415 1.00 44.78 367 PRO A N 1
ATOM 2846 C CA . PRO A 1 367 ? 14.109 -43.942 -34.238 1.00 44.78 367 PRO A CA 1
ATOM 2847 C C . PRO A 1 367 ? 14.098 -44.713 -35.565 1.00 44.78 367 PRO A C 1
ATOM 2849 O O . PRO A 1 367 ? 14.261 -45.932 -35.594 1.00 44.78 367 PRO A O 1
ATOM 2852 N N . MET A 1 368 ? 13.897 -43.999 -36.672 1.00 39.28 368 MET A N 1
ATOM 2853 C CA . MET A 1 368 ? 14.123 -44.522 -38.023 1.00 39.28 368 MET A CA 1
ATOM 2854 C C . MET A 1 368 ? 15.626 -44.508 -38.356 1.00 39.28 368 MET A C 1
ATOM 2856 O O . MET A 1 368 ? 16.357 -43.641 -37.870 1.00 39.28 368 MET A O 1
ATOM 2860 N N . PRO A 1 369 ? 16.101 -45.466 -39.171 1.00 39.19 369 PRO A N 1
ATOM 2861 C CA . PRO A 1 369 ? 17.520 -45.711 -39.383 1.00 39.19 369 PRO A CA 1
ATOM 2862 C C . PRO A 1 369 ? 18.174 -44.608 -40.219 1.00 39.19 369 PRO A C 1
ATOM 2864 O O . PRO A 1 369 ? 17.616 -44.108 -41.197 1.00 39.19 369 PRO A O 1
ATOM 2867 N N . THR A 1 370 ? 19.402 -44.265 -39.843 1.00 34.28 370 THR A N 1
ATOM 2868 C CA . THR A 1 370 ? 20.278 -43.341 -40.557 1.00 34.28 370 THR A CA 1
ATOM 2869 C C . THR A 1 370 ? 20.634 -43.891 -41.938 1.00 34.28 370 THR A C 1
ATOM 2871 O O . THR A 1 370 ? 21.332 -44.894 -42.063 1.00 34.28 370 THR A O 1
ATOM 2874 N N . SER A 1 371 ? 20.198 -43.192 -42.988 1.00 30.89 371 SER A N 1
ATOM 2875 C CA . SER A 1 371 ? 20.815 -43.283 -44.311 1.00 30.89 371 SER A CA 1
ATOM 2876 C C . SER A 1 371 ? 21.475 -41.948 -44.640 1.00 30.89 371 SER A C 1
ATOM 2878 O O . SER A 1 371 ? 20.886 -40.873 -44.530 1.00 30.89 371 SER A O 1
ATOM 2880 N N . SER A 1 372 ? 22.760 -42.035 -44.952 1.00 38.44 372 SER A N 1
ATOM 2881 C CA . SER A 1 372 ? 23.621 -40.943 -45.369 1.00 38.44 372 SER A CA 1
ATOM 2882 C C . SER A 1 372 ? 23.308 -40.538 -46.805 1.00 38.44 372 SER A C 1
ATOM 2884 O O . SER A 1 372 ? 23.475 -41.363 -47.701 1.00 38.44 372 SER A O 1
ATOM 2886 N N . THR A 1 373 ? 22.991 -39.266 -47.047 1.00 27.92 373 THR A N 1
ATOM 2887 C CA . THR A 1 373 ? 23.234 -38.661 -48.365 1.00 27.92 373 THR A CA 1
ATOM 2888 C C . THR A 1 373 ? 23.417 -37.153 -48.251 1.00 27.92 373 THR A C 1
ATOM 2890 O O . THR A 1 373 ? 22.593 -36.445 -47.681 1.00 27.92 373 THR A O 1
ATOM 2893 N N . GLN A 1 374 ? 24.548 -36.694 -48.782 1.00 33.88 374 GLN A N 1
ATOM 2894 C CA . GLN A 1 374 ? 24.885 -35.299 -49.041 1.00 33.88 374 GLN A CA 1
ATOM 2895 C C . GLN A 1 374 ? 23.966 -34.691 -50.119 1.00 33.88 374 GLN A C 1
ATOM 2897 O O . GLN A 1 374 ? 23.483 -35.422 -50.980 1.00 33.88 374 GLN A O 1
ATOM 2902 N N . VAL A 1 375 ? 23.867 -33.352 -50.130 1.00 26.75 375 VAL A N 1
ATOM 2903 C CA . VAL A 1 375 ? 24.087 -32.444 -51.288 1.00 26.75 375 VAL A CA 1
ATOM 2904 C C . VAL A 1 375 ? 23.095 -31.261 -51.352 1.00 26.75 375 VAL A C 1
ATOM 2906 O O . VAL A 1 375 ? 21.892 -31.435 -51.483 1.00 26.75 375 VAL A O 1
ATOM 2909 N N . SER A 1 376 ? 23.714 -30.072 -51.352 1.00 24.86 376 SER A N 1
ATOM 2910 C CA . SER A 1 376 ? 23.436 -28.786 -52.023 1.00 24.86 376 SER A CA 1
ATOM 2911 C C . SER A 1 376 ? 22.146 -27.975 -51.879 1.00 24.86 376 SER A C 1
ATOM 2913 O O . SER A 1 376 ? 21.028 -28.439 -51.716 1.00 24.86 376 SER A O 1
ATOM 2915 N N . ALA A 1 377 ? 22.418 -26.676 -52.013 1.00 30.67 377 ALA A N 1
ATOM 2916 C CA . ALA A 1 377 ? 21.595 -25.504 -51.820 1.00 30.67 377 ALA A CA 1
ATOM 2917 C C . ALA A 1 377 ? 20.659 -25.125 -52.989 1.00 30.67 377 ALA A C 1
ATOM 2919 O O . ALA A 1 377 ? 20.910 -25.429 -54.154 1.00 30.67 377 ALA A O 1
ATOM 2920 N N . SER A 1 378 ? 19.707 -24.258 -52.615 1.00 28.86 378 SER A N 1
ATOM 2921 C CA . SER A 1 378 ? 18.953 -23.256 -53.396 1.00 28.86 378 SER A CA 1
ATOM 2922 C C . SER A 1 378 ? 17.669 -23.699 -54.121 1.00 28.86 378 SER A C 1
ATOM 2924 O O . SER A 1 378 ? 17.709 -24.419 -55.109 1.00 28.86 378 SER A O 1
ATOM 2926 N N . THR A 1 379 ? 16.497 -23.222 -53.668 1.00 29.88 379 THR A N 1
ATOM 2927 C CA . THR A 1 379 ? 15.725 -22.054 -54.185 1.00 29.88 379 THR A CA 1
ATOM 2928 C C . THR A 1 379 ? 14.307 -21.995 -53.542 1.00 29.88 379 THR A C 1
ATOM 2930 O O . THR A 1 379 ? 13.660 -23.018 -53.365 1.00 29.88 379 THR A O 1
ATOM 2933 N N . HIS A 1 380 ? 13.874 -20.794 -53.121 1.00 34.00 380 HIS A N 1
ATOM 2934 C CA . HIS A 1 380 ? 12.650 -20.397 -52.359 1.00 34.00 380 HIS A CA 1
ATOM 2935 C C . HIS A 1 380 ? 11.297 -20.577 -53.127 1.00 34.00 380 HIS A C 1
ATOM 2937 O O . HIS A 1 380 ? 11.401 -20.846 -54.323 1.00 34.00 380 HIS A O 1
ATOM 2943 N N . PRO A 1 381 ? 10.052 -20.355 -52.574 1.00 42.94 381 PRO A N 1
ATOM 2944 C CA . PRO A 1 381 ? 9.681 -19.524 -51.400 1.00 42.94 381 PRO A CA 1
ATOM 2945 C C . PRO A 1 381 ? 8.470 -19.922 -50.484 1.00 42.94 381 PRO A C 1
ATOM 2947 O O . PRO A 1 381 ? 7.533 -20.613 -50.867 1.00 42.94 381 PRO A O 1
ATOM 2950 N N . THR A 1 382 ? 8.447 -19.255 -49.314 1.00 42.22 382 THR A N 1
ATOM 2951 C CA . THR A 1 382 ? 7.305 -18.677 -48.549 1.00 42.22 382 THR A CA 1
ATOM 2952 C C . THR A 1 382 ? 6.316 -19.515 -47.714 1.00 42.22 382 THR A C 1
ATOM 2954 O O . THR A 1 382 ? 5.769 -20.523 -48.138 1.00 42.22 382 THR A O 1
ATOM 2957 N N . ILE A 1 383 ? 5.967 -18.879 -46.579 1.00 34.41 383 ILE A N 1
ATOM 2958 C CA . ILE A 1 383 ? 4.836 -19.072 -45.646 1.00 34.41 383 ILE A CA 1
ATOM 2959 C C . ILE A 1 383 ? 5.101 -19.985 -44.432 1.00 34.41 383 ILE A C 1
ATOM 2961 O O . ILE A 1 383 ? 4.332 -20.906 -44.206 1.00 34.41 383 ILE A O 1
ATOM 2965 N N . LEU A 1 384 ? 6.124 -19.697 -43.604 1.00 33.12 384 LEU A N 1
ATOM 2966 C CA . LEU A 1 384 ? 6.042 -19.924 -42.140 1.00 33.12 384 LEU A CA 1
ATOM 2967 C C . LEU A 1 384 ? 7.189 -19.292 -41.310 1.00 33.12 384 LEU A C 1
ATOM 2969 O O . LEU A 1 384 ? 7.741 -19.949 -40.438 1.00 33.12 384 LEU A O 1
ATOM 2973 N N . GLU A 1 385 ? 7.583 -18.034 -41.546 1.00 30.88 385 GLU A N 1
ATOM 2974 C CA . GLU A 1 385 ? 8.722 -17.441 -40.797 1.00 30.88 385 GLU A CA 1
ATOM 2975 C C . GLU A 1 385 ? 8.473 -16.049 -40.188 1.00 30.88 385 GLU A C 1
ATOM 2977 O O . GLU A 1 385 ? 9.383 -15.434 -39.646 1.00 30.88 385 GLU A O 1
ATOM 2982 N N . ASN A 1 386 ? 7.234 -15.546 -40.200 1.00 33.47 386 ASN A N 1
ATOM 2983 C CA . ASN A 1 386 ? 6.983 -14.118 -39.951 1.00 33.47 386 ASN A CA 1
ATOM 2984 C C . ASN A 1 386 ? 6.356 -13.716 -38.608 1.00 33.47 386 ASN A C 1
ATOM 2986 O O . ASN A 1 386 ? 5.928 -12.572 -38.498 1.00 33.47 386 ASN A O 1
ATOM 2990 N N . HIS A 1 387 ? 6.323 -14.555 -37.565 1.00 37.28 387 HIS A N 1
ATOM 2991 C CA . HIS A 1 387 ? 5.702 -14.112 -36.299 1.00 37.28 387 HIS A CA 1
ATOM 2992 C C . HIS A 1 387 ? 6.506 -14.236 -35.000 1.00 37.28 387 HIS A C 1
ATOM 2994 O O . HIS A 1 387 ? 5.978 -13.850 -33.962 1.00 37.28 387 HIS A O 1
ATOM 3000 N N . LEU A 1 388 ? 7.788 -14.631 -35.027 1.00 37.03 388 LEU A N 1
ATOM 3001 C CA . LEU A 1 388 ? 8.638 -14.609 -33.815 1.00 37.03 388 LEU A CA 1
ATOM 3002 C C . LEU A 1 388 ? 10.077 -14.081 -33.999 1.00 37.03 388 LEU A C 1
ATOM 3004 O O . LEU A 1 388 ? 10.815 -13.996 -33.022 1.00 37.03 388 LEU A O 1
ATOM 3008 N N . ALA A 1 389 ? 10.475 -13.628 -35.191 1.00 33.91 389 ALA A N 1
ATOM 3009 C CA . ALA A 1 389 ? 11.740 -12.911 -35.387 1.00 33.91 389 ALA A CA 1
ATOM 3010 C C . ALA A 1 389 ? 11.528 -11.394 -35.240 1.00 33.91 389 ALA A C 1
ATOM 3012 O O . ALA A 1 389 ? 11.619 -10.629 -36.199 1.00 33.91 389 ALA A O 1
ATOM 3013 N N . GLY A 1 390 ? 11.205 -10.951 -34.022 1.00 34.22 390 GLY A N 1
ATOM 3014 C CA . GLY A 1 390 ? 11.335 -9.541 -33.666 1.00 34.22 390 GLY A CA 1
ATOM 3015 C C . GLY A 1 390 ? 12.789 -9.118 -33.884 1.00 34.22 390 GLY A C 1
ATOM 3016 O O . GLY A 1 390 ? 13.704 -9.745 -33.356 1.00 34.22 390 GLY A O 1
ATOM 3017 N N . ILE A 1 391 ? 12.987 -8.107 -34.723 1.00 44.53 391 ILE A N 1
ATOM 3018 C CA . ILE A 1 391 ? 14.272 -7.559 -35.166 1.00 44.53 391 ILE A CA 1
ATOM 3019 C C . ILE A 1 391 ? 15.226 -7.414 -33.968 1.00 44.53 391 ILE A C 1
ATOM 3021 O O . ILE A 1 391 ? 15.087 -6.493 -33.165 1.00 44.53 391 ILE A O 1
ATOM 3025 N N . ARG A 1 392 ? 16.224 -8.300 -33.836 1.00 46.91 392 ARG A N 1
ATOM 3026 C CA . ARG A 1 392 ? 17.379 -8.014 -32.975 1.00 46.91 392 ARG A CA 1
ATOM 3027 C C . ARG A 1 392 ? 18.126 -6.864 -33.642 1.00 46.91 392 ARG A C 1
ATOM 3029 O O . ARG A 1 392 ? 18.734 -7.056 -34.693 1.00 46.91 392 ARG A O 1
ATOM 3036 N N . HIS A 1 393 ? 18.030 -5.662 -33.079 1.00 56.09 393 HIS A N 1
ATOM 3037 C CA . HIS A 1 393 ? 18.779 -4.510 -33.569 1.00 56.09 393 HIS A CA 1
ATOM 3038 C C . HIS A 1 393 ? 20.274 -4.845 -33.580 1.00 56.09 393 HIS A C 1
ATOM 3040 O O . HIS A 1 393 ? 20.874 -5.094 -32.536 1.00 56.09 393 HIS A O 1
ATOM 3046 N N . ASN A 1 394 ? 20.882 -4.866 -34.769 1.00 71.94 394 ASN A N 1
ATOM 3047 C CA . ASN A 1 394 ? 22.317 -5.064 -34.888 1.00 71.94 394 ASN A CA 1
A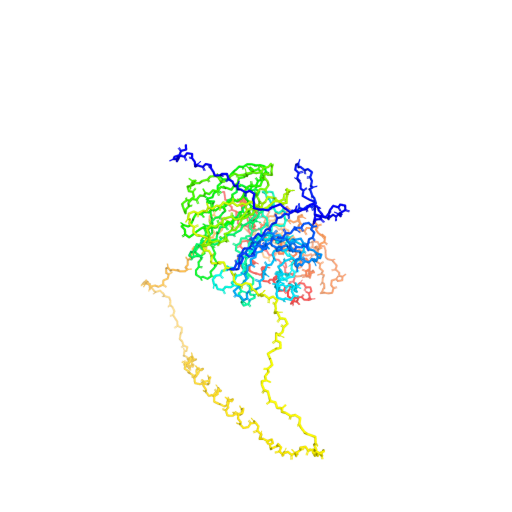TOM 3048 C C . ASN A 1 394 ? 23.032 -3.749 -34.548 1.00 71.94 394 ASN A C 1
ATOM 3050 O O . ASN A 1 394 ? 23.105 -2.838 -35.378 1.00 71.94 394 ASN A O 1
ATOM 3054 N N . VAL A 1 395 ? 23.561 -3.656 -33.327 1.00 78.56 395 VAL A N 1
ATOM 3055 C CA . VAL A 1 395 ? 24.234 -2.458 -32.797 1.00 78.56 395 VAL A CA 1
ATOM 3056 C C . VAL A 1 395 ? 25.502 -2.080 -33.569 1.00 78.56 395 VAL A C 1
ATOM 3058 O O . VAL A 1 395 ? 25.974 -0.952 -33.445 1.00 78.56 395 VAL A O 1
ATOM 3061 N N . THR A 1 396 ? 26.041 -2.968 -34.410 1.00 83.56 396 THR A N 1
ATOM 3062 C CA . THR A 1 396 ? 27.220 -2.697 -35.253 1.00 83.56 396 THR A CA 1
ATOM 3063 C C . THR A 1 396 ? 26.863 -2.195 -36.656 1.00 83.56 396 THR A C 1
ATOM 3065 O O . THR A 1 396 ? 27.756 -1.903 -37.451 1.00 83.56 396 THR A O 1
ATOM 3068 N N . SER A 1 397 ? 25.570 -2.041 -36.970 1.00 83.75 397 SER A N 1
ATOM 3069 C CA . SER A 1 397 ? 25.111 -1.561 -38.280 1.00 83.75 397 SER A CA 1
ATOM 3070 C C . SER A 1 397 ? 25.732 -0.206 -38.633 1.00 83.75 397 SER A C 1
ATOM 3072 O O . SER A 1 397 ? 25.650 0.742 -37.853 1.00 83.75 397 SER A O 1
ATOM 3074 N N . GLY A 1 398 ? 26.344 -0.117 -39.817 1.00 83.31 398 GLY A N 1
ATOM 3075 C CA . GLY A 1 398 ? 26.977 1.110 -40.311 1.00 83.31 398 GLY A CA 1
ATOM 3076 C C . GLY A 1 398 ? 28.326 1.453 -39.667 1.00 83.31 398 GLY A C 1
ATOM 3077 O O . GLY A 1 398 ? 28.767 2.590 -39.795 1.00 83.31 398 GLY A O 1
ATOM 3078 N N . LYS A 1 399 ? 28.977 0.508 -38.971 1.00 90.06 399 LYS A N 1
ATOM 3079 C CA . LYS A 1 399 ? 30.300 0.701 -38.356 1.00 90.06 399 LYS A CA 1
ATOM 3080 C C . LYS A 1 399 ? 31.388 -0.107 -39.067 1.00 90.06 399 LYS A C 1
ATOM 3082 O O . LYS A 1 399 ? 31.154 -1.229 -39.515 1.00 90.06 399 LYS A O 1
ATOM 3087 N N . ARG A 1 400 ? 32.602 0.441 -39.116 1.00 94.62 400 ARG A N 1
ATOM 3088 C CA . ARG A 1 400 ? 33.817 -0.220 -39.621 1.00 94.62 400 ARG A CA 1
ATOM 3089 C C . ARG A 1 400 ? 34.525 -0.974 -38.498 1.00 94.62 400 ARG A C 1
ATOM 3091 O O . ARG A 1 400 ? 34.718 -0.412 -37.427 1.00 94.62 400 ARG A O 1
ATOM 3098 N N . LEU A 1 401 ? 34.975 -2.203 -38.753 1.00 95.06 401 LEU A N 1
ATOM 3099 C CA . LEU A 1 401 ? 35.781 -2.979 -37.803 1.00 95.06 401 LEU A CA 1
ATOM 3100 C C . LEU A 1 401 ? 37.285 -2.750 -38.023 1.00 95.06 401 LEU A C 1
ATOM 3102 O O . LEU A 1 401 ? 37.767 -2.858 -39.150 1.00 95.06 401 LEU A O 1
ATOM 3106 N N . ILE A 1 402 ? 38.028 -2.485 -36.947 1.00 95.94 402 ILE A N 1
ATOM 3107 C CA . ILE A 1 402 ? 39.500 -2.551 -36.904 1.00 95.94 402 ILE A CA 1
ATOM 3108 C C . ILE A 1 402 ? 39.959 -3.540 -35.830 1.00 95.94 402 ILE A C 1
ATOM 3110 O O . ILE A 1 402 ? 39.262 -3.711 -34.838 1.00 95.94 402 ILE A O 1
ATOM 3114 N N . ASN A 1 403 ? 41.126 -4.163 -36.000 1.00 95.94 403 ASN A N 1
ATOM 3115 C CA . ASN A 1 403 ? 41.617 -5.248 -35.137 1.00 95.94 403 ASN A CA 1
ATOM 3116 C C . ASN A 1 403 ? 43.083 -5.024 -34.724 1.00 95.94 403 ASN A C 1
ATOM 3118 O O . ASN A 1 403 ? 43.707 -4.077 -35.193 1.00 95.94 403 ASN A O 1
ATOM 3122 N N . CYS A 1 404 ? 43.612 -5.911 -33.873 1.00 93.12 404 CYS A N 1
ATOM 3123 C CA . CYS A 1 404 ? 44.990 -5.888 -33.354 1.00 93.12 404 CYS A CA 1
ATOM 3124 C C . CYS A 1 404 ? 45.870 -7.053 -33.829 1.00 93.12 404 CYS A C 1
ATOM 3126 O O . CYS A 1 404 ? 46.894 -7.337 -33.215 1.00 93.12 404 CYS A O 1
ATOM 3128 N N . GLY A 1 405 ? 45.466 -7.763 -34.885 1.00 93.06 405 GLY A N 1
ATOM 3129 C CA . GLY A 1 405 ? 46.094 -9.034 -35.256 1.00 93.06 405 GLY A CA 1
ATOM 3130 C C . GLY A 1 405 ? 45.798 -10.153 -34.253 1.00 93.06 405 GLY A C 1
ATOM 3131 O O . GLY A 1 405 ? 44.851 -10.053 -33.470 1.00 93.06 405 GLY A O 1
ATOM 3132 N N . ASN A 1 406 ? 46.605 -11.215 -34.306 1.00 93.75 406 ASN A N 1
ATOM 3133 C CA . ASN A 1 406 ? 46.405 -12.449 -33.532 1.00 93.75 406 ASN A CA 1
ATOM 3134 C C . ASN A 1 406 ? 47.608 -12.810 -32.638 1.00 93.75 406 ASN A C 1
ATOM 3136 O O . ASN A 1 406 ? 47.632 -13.890 -32.044 1.00 93.75 406 ASN A O 1
ATOM 3140 N N . SER A 1 407 ? 48.614 -11.935 -32.554 1.00 95.38 407 SER A N 1
ATOM 3141 C CA . SER A 1 407 ? 49.789 -12.099 -31.692 1.00 95.38 407 SER A CA 1
ATOM 3142 C C . SER A 1 407 ? 50.106 -10.814 -30.933 1.00 95.38 407 SER A C 1
ATOM 3144 O O . SER A 1 407 ? 49.749 -9.711 -31.354 1.00 95.38 407 SER A O 1
ATOM 3146 N N . THR A 1 408 ? 50.785 -10.948 -29.795 1.00 95.88 408 THR A N 1
ATOM 3147 C CA . THR A 1 408 ? 51.181 -9.800 -28.972 1.00 95.88 408 THR A CA 1
ATOM 3148 C C . THR A 1 408 ? 52.149 -8.883 -29.726 1.00 95.88 408 THR A C 1
ATOM 3150 O O . THR A 1 408 ? 52.078 -7.661 -29.593 1.00 95.88 408 THR A O 1
ATOM 3153 N N . GLU A 1 409 ? 53.012 -9.449 -30.566 1.00 95.62 409 GLU A N 1
ATOM 3154 C CA . GLU A 1 409 ? 53.950 -8.727 -31.423 1.00 95.62 409 GLU A CA 1
ATOM 3155 C C . GLU A 1 409 ? 53.213 -7.886 -32.472 1.00 95.62 409 GLU A C 1
ATOM 3157 O O . GLU A 1 409 ? 53.509 -6.699 -32.624 1.00 95.62 409 GLU A O 1
ATOM 3162 N N . GLU A 1 410 ? 52.214 -8.465 -33.148 1.00 95.94 410 GLU A N 1
ATOM 3163 C CA . GLU A 1 410 ? 51.363 -7.742 -34.102 1.00 95.94 410 GLU A CA 1
ATOM 3164 C C . GLU A 1 410 ? 50.558 -6.637 -33.418 1.00 95.94 410 GLU A C 1
ATOM 3166 O O . GLU A 1 410 ? 50.515 -5.514 -33.923 1.00 95.94 410 GLU A O 1
ATOM 3171 N N . ALA A 1 411 ? 49.969 -6.923 -32.254 1.00 96.69 411 ALA A N 1
ATOM 3172 C CA . ALA A 1 411 ? 49.198 -5.945 -31.495 1.00 96.69 411 ALA A CA 1
ATOM 3173 C C . ALA A 1 411 ? 50.064 -4.745 -31.084 1.00 96.69 411 ALA A C 1
ATOM 3175 O O . ALA A 1 411 ? 49.654 -3.594 -31.257 1.00 96.69 411 ALA A O 1
ATOM 3176 N N . LYS A 1 412 ? 51.292 -4.999 -30.610 1.00 94.94 412 LYS A N 1
ATOM 3177 C CA . LYS A 1 412 ? 52.276 -3.952 -30.291 1.00 94.94 412 LYS A CA 1
ATOM 3178 C C . LYS A 1 412 ? 52.673 -3.160 -31.540 1.00 94.94 412 LYS A C 1
ATOM 3180 O O . LYS A 1 412 ? 52.678 -1.930 -31.493 1.00 94.94 412 LYS A O 1
ATOM 3185 N N . ALA A 1 413 ? 52.947 -3.833 -32.660 1.00 95.75 413 ALA A N 1
ATOM 3186 C CA . ALA A 1 413 ? 53.304 -3.183 -33.924 1.00 95.75 413 ALA A CA 1
ATOM 3187 C C . ALA A 1 413 ? 52.174 -2.297 -34.483 1.00 95.75 413 ALA A C 1
ATOM 3189 O O . ALA A 1 413 ? 52.445 -1.262 -35.089 1.00 95.75 413 ALA A O 1
ATOM 3190 N N . GLN A 1 414 ? 50.914 -2.668 -34.243 1.00 95.00 414 GLN A N 1
ATOM 3191 C CA . GLN A 1 414 ? 49.723 -1.909 -34.645 1.00 95.00 414 GLN A CA 1
ATOM 3192 C C . GLN A 1 414 ? 49.322 -0.816 -33.636 1.00 95.00 414 GLN A C 1
ATOM 3194 O O . GLN A 1 414 ? 48.323 -0.125 -33.838 1.00 95.00 414 GLN A O 1
ATOM 3199 N N . GLY A 1 415 ? 50.087 -0.630 -32.553 1.00 95.06 415 GLY A N 1
ATOM 3200 C CA . GLY A 1 415 ? 49.816 0.389 -31.535 1.00 95.06 415 GLY A CA 1
ATOM 3201 C C . GLY A 1 415 ? 48.593 0.090 -30.661 1.00 95.06 415 GLY A C 1
ATOM 3202 O O . GLY A 1 415 ? 48.008 1.010 -30.080 1.00 95.06 415 GLY A O 1
ATOM 3203 N N . CYS A 1 416 ? 48.183 -1.175 -30.570 1.00 97.19 416 CYS A N 1
ATOM 3204 C CA . CYS A 1 416 ? 47.109 -1.597 -29.683 1.00 97.19 416 CYS A CA 1
ATOM 3205 C C . CYS A 1 416 ? 47.515 -1.517 -28.210 1.00 97.19 416 CYS A C 1
ATOM 3207 O O . CYS A 1 416 ? 48.694 -1.536 -27.852 1.00 97.19 416 CYS A O 1
ATOM 3209 N N . LYS A 1 417 ? 46.510 -1.438 -27.338 1.00 97.31 417 LYS A N 1
ATOM 3210 C CA . LYS A 1 417 ? 46.683 -1.374 -25.885 1.00 97.31 417 LYS A CA 1
ATOM 3211 C C . LYS A 1 417 ? 46.171 -2.656 -25.253 1.00 97.31 417 LYS A C 1
ATOM 3213 O O . LYS A 1 417 ? 45.156 -3.183 -25.690 1.00 97.31 417 LYS A O 1
ATOM 3218 N N . TYR A 1 418 ? 46.848 -3.141 -24.219 1.00 97.38 418 TYR A N 1
ATOM 3219 C CA . TYR A 1 418 ? 46.333 -4.255 -23.434 1.00 97.38 418 TYR A CA 1
ATOM 3220 C C . TYR A 1 418 ? 45.322 -3.733 -22.406 1.00 97.38 418 TYR A C 1
ATOM 3222 O O . TYR A 1 418 ? 45.683 -2.978 -21.499 1.00 97.38 418 TYR A O 1
ATOM 3230 N N . ASP A 1 419 ? 44.053 -4.093 -22.581 1.00 97.06 419 ASP A N 1
ATOM 3231 C CA . ASP A 1 419 ? 42.953 -3.744 -21.686 1.00 97.06 419 ASP A CA 1
ATOM 3232 C C . ASP A 1 419 ? 42.795 -4.857 -20.644 1.00 97.06 419 ASP A C 1
ATOM 3234 O O . ASP A 1 419 ? 42.399 -5.980 -20.958 1.00 97.06 419 ASP A O 1
ATOM 3238 N N . ILE A 1 420 ? 43.149 -4.541 -19.396 1.00 95.56 420 ILE A N 1
ATOM 3239 C CA . ILE A 1 420 ? 43.105 -5.495 -18.282 1.00 95.56 420 ILE A CA 1
ATOM 3240 C C . ILE A 1 420 ? 41.682 -5.844 -17.840 1.00 95.56 420 ILE A C 1
ATOM 3242 O O . ILE A 1 420 ? 41.508 -6.889 -17.227 1.00 95.56 420 ILE A O 1
ATOM 3246 N N . LEU A 1 421 ? 40.689 -4.997 -18.134 1.00 96.44 421 LEU A N 1
ATOM 3247 C CA . LEU A 1 421 ? 39.290 -5.321 -17.884 1.00 96.44 421 LEU A CA 1
ATOM 3248 C C . LEU A 1 421 ? 38.858 -6.360 -18.912 1.00 96.44 421 LEU A C 1
ATOM 3250 O O . LEU A 1 421 ? 38.304 -7.382 -18.542 1.00 96.44 421 LEU A O 1
ATOM 3254 N N . LEU A 1 422 ? 39.167 -6.154 -20.193 1.00 95.25 422 LEU A N 1
ATOM 3255 C CA . LEU A 1 422 ? 38.812 -7.120 -21.234 1.00 95.25 422 LEU A CA 1
ATOM 3256 C C . LEU A 1 422 ? 39.675 -8.383 -21.209 1.00 95.25 422 LEU A C 1
ATOM 3258 O O . LEU A 1 422 ? 39.245 -9.410 -21.721 1.00 95.25 422 LEU A O 1
ATOM 3262 N N . ASN A 1 423 ? 40.883 -8.327 -20.647 1.00 95.75 423 ASN A N 1
ATOM 3263 C CA . ASN A 1 423 ? 41.933 -9.337 -20.828 1.00 95.75 423 ASN A CA 1
ATOM 3264 C C . ASN A 1 423 ? 42.342 -9.498 -22.307 1.00 95.75 423 ASN A C 1
ATOM 3266 O O . ASN A 1 423 ? 42.692 -10.589 -22.757 1.00 95.75 423 ASN A O 1
ATOM 3270 N N . HIS A 1 424 ? 42.246 -8.417 -23.089 1.00 97.25 424 HIS A N 1
ATOM 3271 C CA . HIS A 1 424 ? 42.475 -8.426 -24.535 1.00 97.25 424 HIS A CA 1
ATOM 3272 C C . HIS A 1 424 ? 43.392 -7.283 -24.975 1.00 97.25 424 HIS A C 1
ATOM 3274 O O . HIS A 1 424 ? 43.374 -6.187 -24.415 1.00 97.25 424 HIS A O 1
ATOM 3280 N N . TRP A 1 425 ? 44.136 -7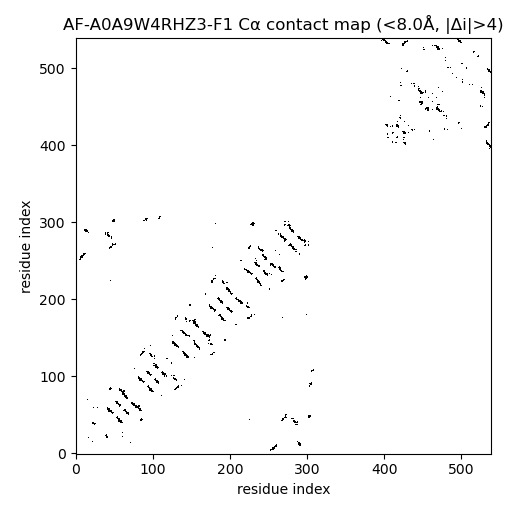.507 -26.057 1.00 98.12 425 TRP A N 1
ATOM 3281 C CA . TRP A 1 425 ? 44.661 -6.412 -26.869 1.00 98.12 425 TRP A CA 1
ATOM 3282 C C . TRP A 1 425 ? 43.513 -5.739 -27.630 1.00 98.12 425 TRP A C 1
ATOM 3284 O O . TRP A 1 425 ? 42.755 -6.418 -28.324 1.00 98.12 425 TRP A O 1
ATOM 3294 N N . VAL A 1 426 ? 43.394 -4.415 -27.499 1.00 97.50 426 VAL A N 1
ATOM 3295 C CA . VAL A 1 426 ? 42.341 -3.597 -28.118 1.00 97.50 426 VAL A CA 1
ATOM 3296 C C . VAL A 1 426 ? 42.908 -2.449 -28.955 1.00 97.50 426 VAL A C 1
ATOM 3298 O O . VAL A 1 426 ? 43.913 -1.835 -28.571 1.00 97.50 426 VAL A O 1
ATOM 3301 N N . PRO A 1 427 ? 42.253 -2.093 -30.075 1.00 97.50 427 PRO A N 1
ATOM 3302 C CA . PRO A 1 427 ? 42.609 -0.906 -30.833 1.00 97.50 427 PRO A CA 1
ATOM 3303 C C . PRO A 1 427 ? 42.425 0.354 -29.987 1.00 97.50 427 PRO A C 1
ATOM 3305 O O . PRO A 1 427 ? 41.464 0.465 -29.226 1.00 97.50 427 PRO A O 1
ATOM 3308 N N . GLY A 1 428 ? 43.315 1.334 -30.161 1.00 94.88 428 GLY A N 1
ATOM 3309 C CA . GLY A 1 428 ? 43.326 2.576 -29.378 1.00 94.88 428 GLY A CA 1
ATOM 3310 C C . GLY A 1 428 ? 41.963 3.272 -29.212 1.00 94.88 428 GLY A C 1
ATOM 3311 O O . GLY A 1 428 ? 41.654 3.652 -28.083 1.00 94.88 428 GLY A O 1
ATOM 3312 N N . PRO A 1 429 ? 41.127 3.405 -30.265 1.00 94.00 429 PRO A N 1
ATOM 3313 C CA . PRO A 1 429 ? 39.799 4.018 -30.154 1.00 94.00 429 PRO A CA 1
ATOM 3314 C C . PRO A 1 429 ? 38.822 3.299 -29.213 1.00 94.00 429 PRO A C 1
ATOM 3316 O O . PRO A 1 429 ? 37.913 3.942 -28.704 1.00 94.00 429 PRO A O 1
ATOM 3319 N N . CYS A 1 430 ? 39.002 1.997 -28.974 1.00 93.75 430 CYS A N 1
ATOM 3320 C CA . CYS A 1 430 ? 38.161 1.199 -28.075 1.00 93.75 430 CYS A CA 1
ATOM 3321 C C . CYS A 1 430 ? 38.802 0.944 -26.704 1.00 93.75 430 CYS A C 1
ATOM 3323 O O . CYS A 1 430 ? 38.268 0.172 -25.910 1.00 93.75 430 CYS A O 1
ATOM 3325 N N . PHE A 1 431 ? 39.946 1.561 -26.407 1.00 95.62 431 PHE A N 1
ATOM 3326 C CA . PHE A 1 431 ? 40.505 1.503 -25.064 1.00 95.62 431 PHE A CA 1
ATOM 3327 C C . PHE A 1 431 ? 39.754 2.478 -24.149 1.00 95.62 431 PHE A C 1
ATOM 3329 O O . PHE A 1 431 ? 39.930 3.694 -24.248 1.00 95.62 431 PHE A O 1
ATOM 3336 N N . ASP A 1 432 ? 38.934 1.938 -23.251 1.00 93.69 432 ASP A N 1
ATOM 3337 C CA . ASP A 1 432 ? 38.103 2.709 -22.328 1.00 93.69 432 ASP A CA 1
ATOM 3338 C C . ASP A 1 432 ? 38.812 2.863 -20.978 1.00 93.69 432 ASP A C 1
ATOM 3340 O O . ASP A 1 432 ? 38.751 1.993 -20.109 1.00 93.69 432 ASP A O 1
ATOM 3344 N N . LYS A 1 433 ? 39.536 3.976 -20.814 1.00 94.12 433 LYS A N 1
ATOM 3345 C CA . LYS A 1 433 ? 40.296 4.237 -19.586 1.00 94.12 433 LYS A CA 1
ATOM 3346 C C . LYS A 1 433 ? 39.382 4.346 -18.360 1.00 94.12 433 LYS A C 1
ATOM 3348 O O . LYS A 1 433 ? 39.762 3.868 -17.302 1.00 94.12 433 LYS A O 1
ATOM 3353 N N . GLU A 1 434 ? 38.209 4.952 -18.512 1.00 92.94 434 GLU A N 1
ATOM 3354 C CA . GLU A 1 434 ? 37.255 5.173 -17.420 1.00 92.94 434 GLU A CA 1
ATOM 3355 C C . GLU A 1 434 ? 36.772 3.838 -16.847 1.00 92.94 434 GLU A C 1
ATOM 3357 O O . GLU A 1 434 ? 36.882 3.607 -15.647 1.00 92.94 434 GLU A O 1
ATOM 3362 N N . SER A 1 435 ? 36.361 2.910 -17.716 1.00 94.75 435 SER A N 1
ATOM 3363 C CA . SER A 1 435 ? 35.946 1.567 -17.291 1.00 94.75 435 SER A CA 1
ATOM 3364 C C . SER A 1 435 ? 37.097 0.771 -16.658 1.00 94.75 435 SER A C 1
ATOM 3366 O O . SER A 1 435 ? 36.884 0.003 -15.722 1.00 94.75 435 SER A O 1
ATOM 3368 N N . VAL A 1 436 ? 38.329 0.941 -17.153 1.00 95.94 436 VAL A N 1
ATOM 3369 C CA . VAL A 1 436 ? 39.523 0.283 -16.589 1.00 95.94 436 VAL A CA 1
ATOM 3370 C C . VAL A 1 436 ? 39.904 0.855 -15.223 1.00 95.94 436 VAL A C 1
ATOM 3372 O O . VAL A 1 436 ? 40.350 0.100 -14.360 1.00 95.94 436 VAL A O 1
ATOM 3375 N N . ASP A 1 437 ? 39.768 2.167 -15.027 1.00 95.69 437 ASP A N 1
ATOM 3376 C CA . ASP A 1 437 ? 39.994 2.801 -13.729 1.00 95.69 437 ASP A CA 1
ATOM 3377 C C . ASP A 1 437 ? 38.942 2.310 -12.727 1.00 95.69 437 ASP A C 1
ATOM 3379 O O . ASP A 1 437 ? 39.309 1.815 -11.666 1.00 95.69 437 ASP A O 1
ATOM 3383 N N . GLU A 1 438 ? 37.663 2.310 -13.116 1.00 94.06 438 GLU A N 1
ATOM 3384 C CA . GLU A 1 438 ? 36.567 1.839 -12.264 1.00 94.06 438 GLU A CA 1
ATOM 3385 C C . GLU A 1 438 ? 36.744 0.369 -11.849 1.00 94.06 438 GLU A C 1
ATOM 3387 O O . GLU A 1 438 ? 36.565 0.000 -10.689 1.00 94.06 438 GLU A O 1
ATOM 3392 N N . TYR A 1 439 ? 37.178 -0.481 -12.781 1.00 96.00 439 TYR A N 1
ATOM 3393 C CA . TYR A 1 439 ? 37.505 -1.878 -12.495 1.00 96.00 439 TYR A CA 1
ATOM 3394 C C . TYR A 1 439 ? 38.600 -2.044 -11.431 1.00 96.00 439 TYR A C 1
ATOM 3396 O O . TYR A 1 439 ? 38.620 -3.045 -10.714 1.00 96.00 439 TYR A O 1
ATOM 3404 N N . ARG A 1 440 ? 39.511 -1.076 -11.299 1.00 94.00 440 ARG A N 1
ATOM 3405 C CA . ARG A 1 440 ? 40.595 -1.119 -10.307 1.00 94.00 440 ARG A CA 1
ATOM 3406 C C . ARG A 1 440 ? 40.184 -0.598 -8.934 1.00 94.00 440 ARG A C 1
ATOM 3408 O O . ARG A 1 440 ? 40.877 -0.914 -7.967 1.00 94.00 440 ARG A O 1
ATOM 3415 N N . ASP A 1 441 ? 39.099 0.163 -8.833 1.00 90.94 441 ASP A N 1
ATOM 3416 C CA . ASP A 1 441 ? 38.760 0.923 -7.624 1.00 90.94 441 ASP A CA 1
ATOM 3417 C C . ASP A 1 441 ? 38.506 0.039 -6.397 1.00 90.94 441 ASP A C 1
ATOM 3419 O O . ASP A 1 441 ? 38.852 0.408 -5.273 1.00 90.94 441 ASP A O 1
ATOM 3423 N N . ASP A 1 442 ? 37.951 -1.159 -6.589 1.00 85.88 442 ASP A N 1
ATOM 3424 C CA . ASP A 1 442 ? 37.637 -2.066 -5.482 1.00 85.88 442 ASP A CA 1
ATOM 3425 C C . ASP A 1 442 ? 38.829 -2.932 -5.024 1.00 85.88 442 ASP A C 1
ATOM 3427 O O . ASP A 1 442 ? 38.688 -3.735 -4.099 1.00 85.88 442 ASP A O 1
ATOM 3431 N N . ASN A 1 443 ? 40.000 -2.773 -5.657 1.00 87.06 443 ASN A N 1
ATOM 3432 C CA . ASN A 1 443 ? 41.226 -3.548 -5.427 1.00 87.06 443 ASN A CA 1
ATOM 3433 C C . ASN A 1 443 ? 41.058 -5.078 -5.517 1.00 87.06 443 ASN A C 1
ATOM 3435 O O . ASN A 1 443 ? 41.931 -5.821 -5.063 1.00 87.06 443 ASN A O 1
ATOM 3439 N N . SER A 1 444 ? 39.970 -5.571 -6.116 1.00 88.00 444 SER A N 1
ATOM 3440 C CA . SER A 1 444 ? 39.773 -7.008 -6.334 1.00 88.00 444 SER A CA 1
ATOM 3441 C C . SER A 1 444 ? 40.612 -7.563 -7.478 1.00 88.00 444 SER A C 1
ATOM 3443 O O . SER A 1 444 ? 40.818 -8.777 -7.553 1.00 88.00 444 SER A O 1
ATOM 3445 N N . TRP A 1 445 ? 41.095 -6.678 -8.355 1.00 89.38 445 TRP A N 1
ATOM 3446 C CA . TRP A 1 445 ? 41.800 -7.070 -9.561 1.00 89.38 445 TRP A CA 1
ATOM 3447 C C . TRP A 1 445 ? 43.139 -7.758 -9.271 1.00 89.38 445 TRP A C 1
ATOM 3449 O O . TRP A 1 445 ? 43.979 -7.256 -8.510 1.00 89.38 445 TRP A O 1
ATOM 3459 N N . GLY A 1 446 ? 43.404 -8.872 -9.954 1.00 91.25 446 GLY A N 1
ATOM 3460 C CA . GLY A 1 446 ? 44.715 -9.516 -9.918 1.00 91.25 446 GLY A CA 1
ATOM 3461 C C . GLY A 1 446 ? 44.836 -10.749 -10.803 1.00 91.25 446 GLY A C 1
ATOM 3462 O O . GLY A 1 446 ? 43.933 -11.579 -10.863 1.00 91.25 446 GLY A O 1
ATOM 3463 N N . ALA A 1 447 ? 46.001 -10.890 -11.436 1.00 95.69 447 ALA A N 1
ATOM 3464 C CA . ALA A 1 447 ? 46.359 -12.045 -12.249 1.00 95.69 447 ALA A CA 1
ATOM 3465 C C . ALA A 1 447 ? 47.516 -12.822 -11.624 1.00 95.69 447 ALA A C 1
ATOM 3467 O O . ALA A 1 447 ? 48.462 -12.230 -11.100 1.00 95.69 447 ALA A O 1
ATOM 3468 N N . PHE A 1 448 ? 47.457 -14.145 -11.728 1.00 97.44 448 PHE A N 1
ATOM 3469 C CA . PHE A 1 448 ? 48.401 -15.061 -11.110 1.00 97.44 448 PHE A CA 1
ATOM 3470 C C . PHE A 1 448 ? 48.890 -16.118 -12.095 1.00 97.44 448 PHE A C 1
ATOM 3472 O O . PHE A 1 448 ? 48.180 -16.527 -13.016 1.00 97.44 448 PHE A O 1
ATOM 3479 N N . SER A 1 449 ? 50.127 -16.568 -11.900 1.00 96.12 449 SER A N 1
ATOM 3480 C CA . SER A 1 449 ? 50.752 -17.562 -12.777 1.00 96.12 449 SER A CA 1
ATOM 3481 C C . SER A 1 449 ? 50.238 -18.991 -12.558 1.00 96.12 449 SER A C 1
ATOM 3483 O O . SER A 1 449 ? 50.391 -19.839 -13.435 1.00 96.12 449 SER A O 1
ATOM 3485 N N . ASP A 1 450 ? 49.620 -19.243 -11.405 1.00 94.81 450 ASP A N 1
ATOM 3486 C CA . ASP A 1 450 ? 49.211 -20.551 -10.907 1.00 94.81 450 ASP A CA 1
ATOM 3487 C C . ASP A 1 450 ? 47.813 -20.496 -10.274 1.00 94.81 450 ASP A C 1
ATOM 3489 O O . ASP A 1 450 ? 47.388 -19.458 -9.767 1.00 94.81 450 ASP A O 1
ATOM 3493 N N . ILE A 1 451 ? 47.115 -21.636 -10.271 1.00 94.25 451 ILE A N 1
ATOM 3494 C CA . ILE A 1 451 ? 45.747 -21.750 -9.743 1.00 94.25 451 ILE A CA 1
ATOM 3495 C C . ILE A 1 451 ? 45.662 -21.476 -8.236 1.00 94.25 451 ILE A C 1
ATOM 3497 O O . ILE A 1 451 ? 44.625 -21.043 -7.755 1.00 94.25 451 ILE A O 1
ATOM 3501 N N . ASN A 1 452 ? 46.750 -21.664 -7.484 1.00 92.75 452 ASN A N 1
ATOM 3502 C CA . ASN A 1 452 ? 46.786 -21.366 -6.051 1.00 92.75 452 ASN A CA 1
ATOM 3503 C C . ASN A 1 452 ? 47.004 -19.868 -5.764 1.00 92.75 452 ASN A C 1
ATOM 3505 O O . ASN A 1 452 ? 47.065 -19.476 -4.600 1.00 92.75 452 ASN A O 1
ATOM 3509 N N . MET A 1 453 ? 47.100 -19.034 -6.808 1.00 92.69 453 MET A N 1
ATOM 3510 C CA . MET A 1 453 ? 47.258 -17.581 -6.733 1.00 92.69 453 MET A CA 1
ATOM 3511 C C . MET A 1 453 ? 48.487 -17.140 -5.924 1.00 92.69 453 MET A C 1
ATOM 3513 O O . MET A 1 453 ? 48.447 -16.156 -5.185 1.00 92.69 453 MET A O 1
ATOM 3517 N N . THR A 1 454 ? 49.600 -17.866 -6.060 1.00 92.81 454 THR A N 1
ATOM 3518 C CA . THR A 1 454 ? 50.815 -17.616 -5.260 1.00 92.81 454 THR A CA 1
ATOM 3519 C C . THR A 1 454 ? 51.761 -16.590 -5.878 1.00 92.81 454 THR A C 1
ATOM 3521 O O . THR A 1 454 ? 52.403 -15.830 -5.151 1.00 92.81 454 THR A O 1
ATOM 3524 N N . HIS A 1 455 ? 51.812 -16.502 -7.209 1.00 94.62 455 HIS A N 1
ATOM 3525 C CA . HIS A 1 455 ? 52.690 -15.568 -7.918 1.00 94.62 455 HIS A CA 1
ATOM 3526 C C . HIS A 1 455 ? 51.886 -14.578 -8.761 1.00 94.62 455 HIS A C 1
ATOM 3528 O O . HIS A 1 455 ? 51.362 -14.935 -9.819 1.00 94.62 455 HIS A O 1
ATOM 3534 N N . ARG A 1 456 ? 51.805 -13.324 -8.297 1.00 95.94 456 ARG A N 1
ATOM 3535 C CA . ARG A 1 456 ? 51.102 -12.237 -8.994 1.00 95.94 456 ARG A CA 1
ATOM 3536 C C . ARG A 1 456 ? 51.893 -11.767 -10.218 1.00 95.94 456 ARG A C 1
ATOM 3538 O O . ARG A 1 456 ? 53.098 -11.559 -10.126 1.00 95.94 456 ARG A O 1
ATOM 3545 N N . LEU A 1 457 ? 51.198 -11.571 -11.333 1.00 96.44 457 LEU A N 1
ATOM 3546 C CA . LEU A 1 457 ? 51.762 -11.119 -12.603 1.00 96.44 457 LEU A CA 1
ATOM 3547 C C . LEU A 1 457 ? 51.659 -9.598 -12.756 1.00 96.44 457 LEU A C 1
ATOM 3549 O O . LEU A 1 457 ? 50.709 -8.957 -12.294 1.00 96.44 457 LEU A O 1
ATOM 3553 N N . THR A 1 458 ? 52.630 -9.024 -13.455 1.00 96.62 458 THR A N 1
ATOM 3554 C CA . THR A 1 458 ? 52.568 -7.665 -13.997 1.00 96.62 458 THR A CA 1
ATOM 3555 C C . THR A 1 458 ? 51.727 -7.623 -15.276 1.00 96.62 458 THR A C 1
ATOM 3557 O O . THR A 1 458 ? 51.501 -8.640 -15.928 1.00 96.62 458 THR A O 1
ATOM 3560 N N . ILE A 1 459 ? 51.282 -6.428 -15.677 1.00 94.75 459 ILE A N 1
ATOM 3561 C CA . ILE A 1 459 ? 50.503 -6.250 -16.915 1.00 94.75 459 ILE A CA 1
ATOM 3562 C C . ILE A 1 459 ? 51.308 -6.688 -18.145 1.00 94.75 459 ILE A C 1
ATOM 3564 O O . ILE A 1 459 ? 50.746 -7.298 -19.051 1.00 94.75 459 ILE A O 1
ATOM 3568 N N . ASP A 1 460 ? 52.617 -6.416 -18.174 1.00 94.56 460 ASP A N 1
ATOM 3569 C CA . ASP A 1 460 ? 53.461 -6.856 -19.286 1.00 94.56 460 ASP A CA 1
ATOM 3570 C C . ASP A 1 460 ? 53.514 -8.389 -19.348 1.00 94.56 460 ASP A C 1
ATOM 3572 O O . ASP A 1 460 ? 53.226 -8.967 -20.395 1.00 94.56 460 ASP A O 1
ATOM 3576 N N . GLU A 1 461 ? 53.733 -9.070 -18.220 1.00 96.06 461 GLU A N 1
ATOM 3577 C CA . GLU A 1 461 ? 53.707 -10.537 -18.169 1.00 96.06 461 GLU A CA 1
ATOM 3578 C C . GLU A 1 461 ? 52.349 -11.123 -18.576 1.00 96.06 461 GLU A C 1
ATOM 3580 O O . GLU A 1 461 ? 52.315 -12.109 -19.309 1.00 96.06 461 GLU A O 1
ATOM 3585 N N . MET A 1 462 ? 51.234 -10.518 -18.149 1.00 95.19 462 MET A N 1
ATOM 3586 C CA . MET A 1 462 ? 49.889 -10.921 -18.582 1.00 95.19 462 MET A CA 1
ATOM 3587 C C . MET A 1 462 ? 49.742 -10.803 -20.101 1.00 95.19 462 MET A C 1
ATOM 3589 O O . MET A 1 462 ? 49.297 -11.737 -20.762 1.00 95.19 462 MET A O 1
ATOM 3593 N N . SER A 1 463 ? 50.158 -9.665 -20.659 1.00 95.19 463 SER A N 1
ATOM 3594 C CA . SER A 1 463 ? 49.976 -9.342 -22.075 1.00 95.19 463 SER A CA 1
ATOM 3595 C C . SER A 1 463 ? 50.818 -10.209 -23.023 1.00 95.19 463 SER A C 1
ATOM 3597 O O . SER A 1 463 ? 50.481 -10.335 -24.201 1.00 95.19 463 SER A O 1
ATOM 3599 N N . ASN A 1 464 ? 51.888 -10.838 -22.522 1.00 94.62 464 ASN A N 1
ATOM 3600 C CA . ASN A 1 464 ? 52.760 -11.738 -23.287 1.00 94.62 464 ASN A CA 1
ATOM 3601 C C . ASN A 1 464 ? 52.482 -13.237 -23.014 1.00 94.62 464 ASN A C 1
ATOM 3603 O O . ASN A 1 464 ? 53.122 -14.091 -23.621 1.00 94.62 464 ASN A O 1
ATOM 3607 N N . ARG A 1 465 ? 51.531 -13.589 -22.135 1.00 93.25 465 ARG A N 1
ATOM 3608 C CA . ARG A 1 465 ? 51.153 -14.984 -21.820 1.00 93.25 465 ARG A CA 1
ATOM 3609 C C . ARG A 1 465 ? 49.839 -15.376 -22.479 1.00 93.25 465 ARG A C 1
ATOM 3611 O O . ARG A 1 465 ? 48.994 -14.523 -22.711 1.00 93.25 465 ARG A O 1
ATOM 3618 N N . ASP A 1 466 ? 49.650 -16.665 -22.755 1.00 93.31 466 ASP A N 1
ATOM 3619 C CA . ASP A 1 466 ? 48.410 -17.154 -23.378 1.00 93.31 466 ASP A CA 1
ATOM 3620 C C . ASP A 1 466 ? 47.238 -17.221 -22.395 1.00 93.31 466 ASP A C 1
ATOM 3622 O O . ASP A 1 466 ? 46.094 -16.964 -22.767 1.00 93.31 466 ASP A O 1
ATOM 3626 N N . PHE A 1 467 ? 47.518 -17.544 -21.131 1.00 96.56 467 PHE A N 1
ATOM 3627 C CA . PHE A 1 467 ? 46.528 -17.546 -20.061 1.00 96.56 467 PHE A CA 1
ATOM 3628 C C . PHE A 1 467 ? 47.163 -17.267 -18.696 1.00 96.56 467 PHE A C 1
ATOM 3630 O O . PHE A 1 467 ? 48.378 -17.390 -18.510 1.00 96.56 467 PHE A O 1
ATOM 3637 N N . TYR A 1 468 ? 46.316 -16.921 -17.735 1.00 97.50 468 TYR A N 1
ATOM 3638 C CA . TYR A 1 468 ? 46.640 -16.738 -16.321 1.00 97.50 468 TYR A CA 1
ATOM 3639 C C . TYR A 1 468 ? 45.405 -17.031 -15.465 1.00 97.50 468 TYR A C 1
ATOM 3641 O O . TYR A 1 468 ? 44.337 -17.342 -15.990 1.00 97.50 468 TYR A O 1
ATOM 3649 N N . TRP A 1 469 ? 45.553 -16.961 -14.146 1.00 97.31 469 TRP A N 1
ATOM 3650 C CA . TRP A 1 469 ? 44.470 -17.199 -13.197 1.00 97.31 469 TRP A CA 1
ATOM 3651 C C . TRP A 1 469 ? 44.030 -15.896 -12.539 1.00 97.31 469 TRP A C 1
ATOM 3653 O O . TRP A 1 469 ? 44.878 -15.096 -12.145 1.00 97.31 469 TRP A O 1
ATOM 3663 N N . THR A 1 470 ? 42.725 -15.685 -12.404 1.00 95.94 470 THR A N 1
ATOM 3664 C CA . THR A 1 470 ? 42.145 -14.572 -11.643 1.00 95.94 470 THR A CA 1
ATOM 3665 C C . THR A 1 470 ? 41.228 -15.097 -10.544 1.00 95.94 470 THR A C 1
ATOM 3667 O O . THR A 1 470 ? 40.744 -16.231 -10.590 1.00 95.94 470 THR A O 1
ATOM 3670 N N . SER A 1 471 ? 41.010 -14.296 -9.503 1.00 94.31 471 SER A N 1
ATOM 3671 C CA . SER A 1 471 ? 40.121 -14.700 -8.412 1.00 94.31 471 SER A CA 1
ATOM 3672 C C . SER A 1 471 ? 38.655 -14.736 -8.869 1.00 94.31 471 SER A C 1
ATOM 3674 O O . SER A 1 471 ? 38.262 -14.059 -9.816 1.00 94.31 471 SER A O 1
ATOM 3676 N N . ILE A 1 472 ? 37.803 -15.479 -8.156 1.00 93.06 472 ILE A N 1
ATOM 3677 C CA . ILE A 1 472 ? 36.350 -15.445 -8.407 1.00 93.06 472 ILE A CA 1
ATOM 3678 C C . ILE A 1 472 ? 35.817 -14.013 -8.250 1.00 93.06 472 ILE A C 1
ATOM 3680 O O . ILE A 1 472 ? 34.988 -13.572 -9.042 1.00 93.06 472 ILE A O 1
ATOM 3684 N N . ARG A 1 473 ? 36.322 -13.265 -7.259 1.00 92.25 473 ARG A N 1
ATOM 3685 C CA . ARG A 1 473 ? 35.924 -11.875 -7.013 1.00 92.25 473 ARG A CA 1
ATOM 3686 C C . ARG A 1 473 ? 36.305 -10.951 -8.175 1.00 92.25 473 ARG A C 1
ATOM 3688 O O . ARG A 1 473 ? 35.479 -10.128 -8.557 1.00 92.25 473 ARG A O 1
ATOM 3695 N N . ASP A 1 474 ? 37.500 -11.123 -8.736 1.00 94.81 474 ASP A N 1
ATOM 3696 C CA . ASP A 1 474 ? 37.971 -10.410 -9.931 1.00 94.81 474 ASP A CA 1
ATOM 3697 C C . ASP A 1 474 ? 37.030 -10.653 -11.120 1.00 94.81 474 ASP A C 1
ATOM 3699 O O . ASP A 1 474 ? 36.608 -9.701 -11.773 1.00 94.81 474 ASP A O 1
ATOM 3703 N N . HIS A 1 475 ? 36.603 -11.903 -11.329 1.00 94.38 475 HIS A N 1
ATOM 3704 C CA . HIS A 1 475 ? 35.688 -12.252 -12.415 1.00 94.38 475 HIS A CA 1
ATOM 3705 C C . HIS A 1 475 ? 34.269 -11.685 -12.204 1.00 94.38 475 HIS A C 1
ATOM 3707 O O . HIS A 1 475 ? 33.667 -11.166 -13.141 1.00 94.38 475 HIS A O 1
ATOM 3713 N N . ILE A 1 476 ? 33.747 -11.686 -10.968 1.00 94.00 476 ILE A N 1
ATOM 3714 C CA . ILE A 1 476 ? 32.477 -11.003 -10.642 1.00 94.00 476 ILE A CA 1
ATOM 3715 C C . ILE A 1 476 ? 32.577 -9.509 -10.972 1.00 94.00 476 ILE A C 1
ATOM 3717 O O . ILE A 1 476 ? 31.664 -8.945 -11.578 1.00 94.00 476 ILE A O 1
ATOM 3721 N N . ASN A 1 477 ? 33.678 -8.866 -10.569 1.00 95.06 477 ASN A N 1
ATOM 3722 C CA . ASN A 1 477 ? 33.902 -7.450 -10.834 1.00 95.06 477 ASN A CA 1
ATOM 3723 C C . ASN A 1 477 ? 34.024 -7.181 -12.345 1.00 95.06 477 ASN A C 1
ATOM 3725 O O . ASN A 1 477 ? 33.372 -6.276 -12.855 1.00 95.06 477 ASN A O 1
ATOM 3729 N N . HIS A 1 478 ? 34.749 -8.029 -13.084 1.00 95.19 478 HIS A N 1
ATOM 3730 C CA . HIS A 1 478 ? 34.807 -7.992 -14.547 1.00 95.19 478 HIS A CA 1
ATOM 3731 C C . HIS A 1 478 ? 33.402 -8.000 -15.164 1.00 95.19 478 HIS A C 1
ATOM 3733 O O . HIS A 1 478 ? 33.074 -7.086 -15.916 1.00 95.19 478 HIS A O 1
ATOM 3739 N N . CYS A 1 479 ? 32.540 -8.959 -14.805 1.00 95.00 479 CYS A N 1
ATOM 3740 C CA . CYS A 1 479 ? 31.177 -9.031 -15.345 1.00 95.00 479 CYS A CA 1
ATOM 3741 C C . CYS A 1 479 ? 30.357 -7.767 -15.037 1.00 95.00 479 CYS A C 1
ATOM 3743 O O . CYS A 1 479 ? 29.680 -7.237 -15.920 1.00 95.00 479 CYS A O 1
ATOM 3745 N N . ALA A 1 480 ? 30.441 -7.255 -13.806 1.00 94.19 480 ALA A N 1
ATOM 3746 C CA . ALA A 1 480 ? 29.707 -6.063 -13.391 1.00 94.19 480 ALA A CA 1
ATOM 3747 C C . ALA A 1 480 ? 30.148 -4.805 -14.164 1.00 94.19 480 ALA A C 1
ATOM 3749 O O . ALA A 1 480 ? 29.304 -4.058 -14.670 1.00 94.19 480 ALA A O 1
ATOM 3750 N N . ILE A 1 481 ? 31.459 -4.585 -14.298 1.00 95.38 481 ILE A N 1
ATOM 3751 C CA . ILE A 1 481 ? 32.002 -3.427 -15.019 1.00 95.38 481 ILE A CA 1
ATOM 3752 C C . ILE A 1 481 ? 31.769 -3.564 -16.528 1.00 95.38 481 ILE A C 1
ATOM 3754 O O . ILE A 1 481 ? 31.431 -2.580 -17.184 1.00 95.38 481 ILE A O 1
ATOM 3758 N N . MET A 1 482 ? 31.852 -4.776 -17.085 1.00 94.69 482 MET A N 1
ATOM 3759 C CA . MET A 1 482 ? 31.552 -5.036 -18.497 1.00 94.69 482 MET A CA 1
ATOM 3760 C C . MET A 1 482 ? 30.105 -4.700 -18.866 1.00 94.69 482 MET A C 1
ATOM 3762 O O . MET A 1 482 ? 29.872 -4.087 -19.910 1.00 94.69 482 MET A O 1
ATOM 3766 N N . TRP A 1 483 ? 29.132 -5.016 -18.006 1.00 92.19 483 TRP A N 1
ATOM 3767 C CA . TRP A 1 483 ? 27.742 -4.597 -18.214 1.00 92.19 483 TRP A CA 1
ATOM 3768 C C . TRP A 1 483 ? 27.552 -3.085 -18.133 1.00 92.19 483 TRP A C 1
ATOM 3770 O O . TRP A 1 483 ? 26.831 -2.520 -18.955 1.00 92.19 483 TRP A O 1
ATOM 3780 N N . ARG A 1 484 ? 28.219 -2.406 -17.194 1.00 92.06 484 ARG A N 1
ATOM 3781 C CA . ARG A 1 484 ? 28.170 -0.938 -17.109 1.00 92.06 484 ARG A CA 1
ATOM 3782 C C . ARG A 1 484 ? 28.790 -0.284 -18.341 1.00 92.06 484 ARG A C 1
ATOM 3784 O O . ARG A 1 484 ? 28.174 0.599 -18.931 1.00 92.06 484 ARG A O 1
ATOM 3791 N N . ARG A 1 485 ? 29.949 -0.771 -18.791 1.00 93.12 485 ARG A N 1
ATOM 3792 C CA . ARG A 1 485 ? 30.589 -0.342 -20.042 1.00 93.12 485 ARG A CA 1
ATOM 3793 C C . ARG A 1 485 ? 29.663 -0.558 -21.237 1.00 93.12 485 ARG A C 1
ATOM 3795 O O . ARG A 1 485 ? 29.501 0.352 -22.043 1.00 93.12 485 ARG A O 1
ATOM 3802 N N . GLN A 1 486 ? 29.010 -1.719 -21.334 1.00 91.44 486 GLN A N 1
ATOM 3803 C CA . GLN A 1 486 ? 28.024 -1.996 -22.383 1.00 91.44 486 GLN A CA 1
ATOM 3804 C C . GLN A 1 486 ? 26.859 -1.003 -22.349 1.00 91.44 486 GLN A C 1
ATOM 3806 O O . GLN A 1 486 ? 26.492 -0.465 -23.393 1.00 91.44 486 GLN A O 1
ATOM 3811 N N . PHE A 1 487 ? 26.319 -0.719 -21.163 1.00 89.44 487 PHE A N 1
ATOM 3812 C CA . PHE A 1 487 ? 25.253 0.261 -20.987 1.00 89.44 487 PHE A CA 1
ATOM 3813 C C . PHE A 1 487 ? 25.679 1.651 -21.474 1.00 89.44 487 PHE A C 1
ATOM 3815 O O . PHE A 1 487 ? 24.995 2.216 -22.320 1.00 89.44 487 PHE A O 1
ATOM 3822 N N . TYR A 1 488 ? 26.828 2.171 -21.03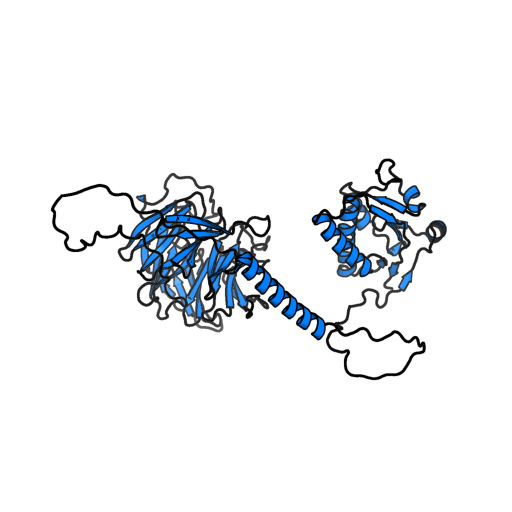1 1.00 86.12 488 TYR A N 1
ATOM 3823 C CA . TYR A 1 488 ? 27.299 3.500 -21.441 1.00 86.12 488 TYR A CA 1
ATOM 3824 C C . TYR A 1 488 ? 27.664 3.574 -22.925 1.00 86.12 488 TYR A C 1
ATOM 3826 O O . TYR A 1 488 ? 27.344 4.551 -23.593 1.00 86.12 488 TYR A O 1
ATOM 3834 N N . VAL A 1 489 ? 28.270 2.527 -23.492 1.00 85.94 489 VAL A N 1
ATOM 3835 C CA . VAL A 1 489 ? 28.576 2.476 -24.931 1.00 85.94 489 VAL A CA 1
ATOM 3836 C C . VAL A 1 489 ? 27.300 2.546 -25.780 1.00 85.94 489 VAL A C 1
ATOM 3838 O O . VAL A 1 489 ? 27.296 3.215 -26.817 1.00 85.94 489 VAL A O 1
ATOM 3841 N N . LEU A 1 490 ? 26.225 1.875 -25.353 1.00 82.94 490 LEU A N 1
ATOM 3842 C CA . LEU A 1 490 ? 24.945 1.862 -26.065 1.00 82.94 490 LEU A CA 1
ATOM 3843 C C . LEU A 1 490 ? 24.095 3.111 -25.792 1.00 82.94 490 LEU A C 1
ATOM 3845 O O . LEU A 1 490 ? 23.438 3.592 -26.712 1.00 82.94 490 LEU A O 1
ATOM 3849 N N . PHE A 1 491 ? 24.111 3.632 -24.565 1.00 83.75 491 PHE A N 1
ATOM 3850 C CA . PHE A 1 491 ? 23.305 4.778 -24.142 1.00 83.75 491 PHE A CA 1
ATOM 3851 C C . PHE A 1 491 ? 23.909 6.119 -24.578 1.00 83.75 491 PHE A C 1
ATOM 3853 O O . PHE A 1 491 ? 23.191 6.965 -25.101 1.00 83.75 491 PHE A O 1
ATOM 3860 N N . ASP A 1 492 ? 25.228 6.293 -24.445 1.00 80.69 492 ASP A N 1
ATOM 3861 C CA . ASP A 1 492 ? 25.926 7.528 -24.841 1.00 80.69 492 ASP A CA 1
ATOM 3862 C C . ASP A 1 492 ? 26.226 7.578 -26.352 1.00 80.69 492 ASP A C 1
ATOM 3864 O O . ASP A 1 492 ? 26.913 8.483 -26.827 1.00 80.69 492 ASP A O 1
ATOM 3868 N N . GLU A 1 493 ? 25.780 6.568 -27.109 1.00 75.75 493 GLU A N 1
ATOM 3869 C CA . GLU A 1 493 ? 26.093 6.371 -28.527 1.00 75.75 493 GLU A CA 1
ATOM 3870 C C . GLU A 1 493 ? 27.595 6.527 -28.844 1.00 75.75 493 GLU A C 1
ATOM 3872 O O . GLU A 1 493 ? 27.979 7.165 -29.837 1.00 75.75 493 GLU A O 1
ATOM 3877 N N . ARG A 1 494 ? 28.470 5.949 -28.002 1.00 82.81 494 ARG A N 1
ATOM 3878 C CA . ARG A 1 494 ? 29.928 6.112 -28.139 1.00 82.81 494 ARG A CA 1
ATOM 3879 C C . ARG A 1 494 ? 30.377 5.735 -29.558 1.00 82.81 494 ARG A C 1
ATOM 3881 O O . ARG A 1 494 ? 29.948 4.735 -30.141 1.00 82.81 494 ARG A O 1
ATOM 3888 N N . ARG A 1 495 ? 31.280 6.547 -30.126 1.00 84.75 495 ARG A N 1
ATOM 3889 C CA . ARG A 1 495 ? 31.769 6.388 -31.512 1.00 84.75 495 ARG A CA 1
ATOM 3890 C C . ARG A 1 495 ? 32.527 5.081 -31.751 1.00 84.75 495 ARG A C 1
ATOM 3892 O O . ARG A 1 495 ? 32.624 4.653 -32.897 1.00 84.75 495 ARG A O 1
ATOM 3899 N N . ALA A 1 496 ? 33.059 4.467 -30.698 1.00 91.12 496 ALA A N 1
ATOM 3900 C CA . ALA A 1 496 ? 33.853 3.251 -30.759 1.00 91.12 496 ALA A CA 1
ATOM 3901 C C . ALA A 1 496 ? 33.347 2.217 -29.739 1.00 91.12 496 ALA A C 1
ATOM 3903 O O . ALA A 1 496 ? 33.016 2.576 -28.610 1.00 91.12 496 ALA A O 1
ATOM 3904 N N . MET A 1 497 ? 33.271 0.947 -30.149 1.00 92.38 497 MET A N 1
ATOM 3905 C CA . MET A 1 497 ? 32.764 -0.174 -29.342 1.00 92.38 497 MET A CA 1
ATOM 3906 C C . MET A 1 497 ? 33.619 -1.415 -29.592 1.00 92.38 497 MET A C 1
ATOM 3908 O O . MET A 1 497 ? 33.791 -1.803 -30.747 1.00 92.38 497 MET A O 1
ATOM 3912 N N . ASP A 1 498 ? 34.143 -2.069 -28.562 1.00 94.44 498 ASP A N 1
ATOM 3913 C CA . ASP A 1 498 ? 34.909 -3.298 -28.772 1.00 94.44 498 ASP A CA 1
ATOM 3914 C C . ASP A 1 498 ? 34.003 -4.500 -29.115 1.00 94.44 498 ASP A C 1
ATOM 3916 O O . ASP A 1 498 ? 32.785 -4.513 -28.887 1.00 94.44 498 ASP A O 1
ATOM 3920 N N . THR A 1 499 ? 34.599 -5.533 -29.708 1.00 94.06 499 THR A N 1
ATOM 3921 C CA . THR A 1 499 ? 33.875 -6.749 -30.114 1.00 94.06 499 THR A CA 1
ATOM 3922 C C . THR A 1 499 ? 33.395 -7.599 -28.941 1.00 94.06 499 THR A C 1
ATOM 3924 O O . THR A 1 499 ? 32.537 -8.454 -29.137 1.00 94.06 499 THR A O 1
ATOM 3927 N N . VAL A 1 500 ? 33.938 -7.400 -27.738 1.00 93.56 500 VAL A N 1
ATOM 3928 C CA . VAL A 1 500 ? 33.578 -8.187 -26.550 1.00 93.56 500 VAL A CA 1
ATOM 3929 C C . VAL A 1 500 ? 32.281 -7.644 -25.955 1.00 93.56 500 VAL A C 1
ATOM 3931 O O . VAL A 1 500 ? 31.332 -8.400 -25.763 1.00 93.56 500 VAL A O 1
ATOM 3934 N N . VAL A 1 501 ? 32.181 -6.323 -25.792 1.00 91.75 501 VAL A N 1
ATOM 3935 C CA . VAL A 1 501 ? 30.963 -5.612 -25.368 1.00 91.75 501 VAL A CA 1
ATOM 3936 C C . VAL A 1 501 ? 29.811 -5.802 -26.356 1.00 91.75 501 VAL A C 1
ATOM 3938 O O . VAL A 1 501 ? 28.649 -5.841 -25.961 1.00 91.75 501 VAL A O 1
ATOM 3941 N N . THR A 1 502 ? 30.104 -5.928 -27.650 1.00 90.62 502 THR A N 1
ATOM 3942 C CA . THR A 1 502 ? 29.072 -6.141 -28.681 1.00 90.62 502 THR A CA 1
ATOM 3943 C C . THR A 1 502 ? 28.730 -7.616 -28.916 1.00 90.62 502 THR A C 1
ATOM 3945 O O . THR A 1 502 ? 27.864 -7.904 -29.742 1.00 90.62 502 THR A O 1
ATOM 3948 N N . SER A 1 503 ? 29.362 -8.554 -28.198 1.00 89.56 503 SER A N 1
ATOM 3949 C CA . SER A 1 503 ? 29.126 -9.994 -28.342 1.00 89.56 503 SER A CA 1
ATOM 3950 C C . SER A 1 503 ? 27.952 -10.467 -27.474 1.00 89.56 503 SER A C 1
ATOM 3952 O O . SER A 1 503 ? 28.071 -10.483 -26.246 1.00 89.56 503 SER A O 1
ATOM 3954 N N . PRO A 1 504 ? 26.851 -10.969 -28.072 1.00 85.12 504 PRO A N 1
ATOM 3955 C CA . PRO A 1 504 ? 25.746 -11.538 -27.301 1.00 85.12 504 PRO A CA 1
ATOM 3956 C C . PRO A 1 504 ? 26.175 -12.745 -26.461 1.00 85.12 504 PRO A C 1
ATOM 3958 O O . PRO A 1 504 ? 25.685 -12.928 -25.353 1.00 85.12 504 PRO A O 1
ATOM 3961 N N . GLY A 1 505 ? 27.116 -13.553 -26.966 1.00 87.31 505 GLY A N 1
ATOM 3962 C CA . GLY A 1 505 ? 27.625 -14.720 -26.242 1.00 87.31 505 GLY A CA 1
ATOM 3963 C C . GLY A 1 505 ? 28.427 -14.342 -24.997 1.00 87.31 505 GLY A C 1
ATOM 3964 O O . GLY A 1 505 ? 28.387 -15.060 -24.003 1.00 87.31 505 GLY A O 1
ATOM 3965 N N . HIS A 1 506 ? 29.114 -13.196 -25.020 1.00 91.31 506 HIS A N 1
ATOM 3966 C CA . HIS A 1 506 ? 29.804 -12.698 -23.834 1.00 91.31 506 HIS A CA 1
ATOM 3967 C C . HIS A 1 506 ? 28.808 -12.157 -22.797 1.00 91.31 506 HIS A C 1
ATOM 3969 O O . HIS A 1 506 ? 28.932 -12.474 -21.619 1.00 91.31 506 HIS A O 1
ATOM 3975 N N . THR A 1 507 ? 27.771 -11.428 -23.230 1.00 90.00 507 THR A N 1
ATOM 3976 C CA . THR A 1 507 ? 26.688 -10.976 -22.338 1.00 90.00 507 THR A CA 1
ATOM 3977 C C . THR A 1 507 ? 25.969 -12.148 -21.667 1.00 90.00 507 THR A C 1
ATOM 3979 O O . THR A 1 507 ? 25.742 -12.099 -20.458 1.00 90.00 507 THR A O 1
ATOM 3982 N N . GLU A 1 508 ? 25.669 -13.212 -22.419 1.00 89.81 508 GLU A N 1
ATOM 3983 C CA . GLU A 1 508 ? 25.072 -14.438 -21.878 1.00 89.81 508 GLU A CA 1
ATOM 3984 C C . GLU A 1 508 ? 25.991 -15.082 -20.833 1.00 89.81 508 GLU A C 1
ATOM 3986 O O . GLU A 1 508 ? 25.551 -15.367 -19.721 1.00 89.81 508 GLU A O 1
ATOM 3991 N N . HIS A 1 509 ? 27.287 -15.221 -21.143 1.00 91.38 509 HIS A N 1
ATOM 3992 C CA . HIS A 1 509 ? 28.283 -15.753 -20.213 1.00 91.38 509 HIS A CA 1
ATOM 3993 C C . HIS A 1 509 ? 28.354 -14.952 -18.908 1.00 91.38 509 HIS A C 1
ATOM 3995 O O . HIS A 1 509 ? 28.311 -15.553 -17.839 1.00 91.38 509 HIS A O 1
ATOM 4001 N N . CYS A 1 510 ? 28.417 -13.617 -18.975 1.00 92.62 510 CYS A N 1
ATOM 4002 C CA . CYS A 1 510 ? 28.429 -12.778 -17.775 1.00 92.62 510 CYS A CA 1
ATOM 4003 C C . CYS A 1 510 ? 27.158 -12.967 -16.940 1.00 92.62 510 CYS A C 1
ATOM 4005 O O . CYS A 1 510 ? 27.243 -13.083 -15.718 1.00 92.62 510 CYS A O 1
ATOM 4007 N N . SER A 1 511 ? 25.992 -13.035 -17.592 1.00 91.44 511 SER A N 1
ATOM 4008 C CA . SER A 1 511 ? 24.716 -13.244 -16.903 1.00 91.44 511 SER A CA 1
ATOM 4009 C C . SER A 1 511 ? 24.674 -14.589 -16.180 1.00 91.44 511 SER A C 1
ATOM 4011 O O . SER A 1 511 ? 24.370 -14.635 -14.988 1.00 91.44 511 SER A O 1
ATOM 4013 N N . GLN A 1 512 ? 25.062 -15.663 -16.871 1.00 90.62 512 GLN A N 1
ATOM 4014 C CA . GLN A 1 512 ? 25.037 -17.016 -16.336 1.00 90.62 512 GLN A CA 1
ATOM 4015 C C . GLN A 1 512 ? 26.067 -17.188 -15.224 1.00 90.62 512 GLN A C 1
ATOM 4017 O O . GLN A 1 512 ? 25.738 -17.707 -14.163 1.00 90.62 512 GLN A O 1
ATOM 4022 N N . TYR A 1 513 ? 27.284 -16.676 -15.420 1.00 89.94 513 TYR A N 1
ATOM 4023 C CA . TYR A 1 513 ? 28.337 -16.748 -14.413 1.00 89.94 513 TYR A CA 1
ATOM 4024 C C . TYR A 1 513 ? 27.918 -16.067 -13.104 1.00 89.94 513 TYR A C 1
ATOM 4026 O O . TYR A 1 513 ? 28.106 -16.629 -12.027 1.00 89.94 513 TYR A O 1
ATOM 4034 N N . LEU A 1 514 ? 27.300 -14.882 -13.176 1.00 89.38 514 LEU A N 1
ATOM 4035 C CA . LEU A 1 514 ? 26.824 -14.181 -11.981 1.00 89.38 514 LEU A CA 1
ATOM 4036 C C . LEU A 1 514 ? 25.710 -14.950 -11.254 1.00 89.38 514 LEU A C 1
ATOM 4038 O O . LEU A 1 514 ? 25.710 -14.965 -10.024 1.00 89.38 514 LEU A O 1
ATOM 4042 N N . MET A 1 515 ? 24.813 -15.623 -11.981 1.00 86.56 515 MET A N 1
ATOM 4043 C CA . MET A 1 515 ? 23.799 -16.501 -11.381 1.00 86.56 515 MET A CA 1
ATOM 4044 C C . MET A 1 515 ? 24.454 -17.711 -10.691 1.00 86.56 515 MET A C 1
ATOM 4046 O O . MET A 1 515 ? 24.265 -17.927 -9.493 1.00 86.56 515 MET A O 1
ATOM 4050 N N . ASP A 1 516 ? 25.324 -18.425 -11.396 1.00 87.12 516 ASP A N 1
ATOM 4051 C CA . ASP A 1 516 ? 25.996 -19.637 -10.913 1.00 87.12 516 ASP A CA 1
ATOM 4052 C C . ASP A 1 516 ? 26.892 -19.392 -9.682 1.00 87.12 516 ASP A C 1
ATOM 4054 O O . ASP A 1 516 ? 26.979 -20.228 -8.774 1.00 87.12 516 ASP A O 1
ATOM 4058 N N . VAL A 1 517 ? 27.563 -18.235 -9.614 1.00 83.88 517 VAL A N 1
ATOM 4059 C CA . VAL A 1 517 ? 28.370 -17.850 -8.444 1.00 83.88 517 VAL A CA 1
ATOM 4060 C C . VAL A 1 517 ? 27.487 -17.649 -7.209 1.00 83.88 517 VAL A C 1
ATOM 4062 O O . VAL A 1 517 ? 27.884 -18.058 -6.115 1.00 83.88 517 VAL A O 1
ATOM 4065 N N . THR A 1 518 ? 26.285 -17.072 -7.351 1.00 75.06 518 THR A N 1
ATOM 4066 C CA . THR A 1 518 ? 25.359 -16.888 -6.213 1.00 75.06 518 THR A CA 1
ATOM 4067 C C . THR A 1 518 ? 24.804 -18.204 -5.670 1.00 75.06 518 THR A C 1
ATOM 4069 O O . THR A 1 518 ? 24.473 -18.287 -4.487 1.00 75.06 518 THR A O 1
ATOM 4072 N N . GLU A 1 519 ? 24.793 -19.253 -6.492 1.00 78.12 519 GLU A N 1
ATOM 4073 C CA . GLU A 1 519 ? 24.404 -20.616 -6.114 1.00 78.12 519 GLU A CA 1
ATOM 4074 C C . GLU A 1 519 ? 25.584 -21.455 -5.582 1.00 78.12 519 GLU A C 1
ATOM 4076 O O . GLU A 1 519 ? 25.423 -22.618 -5.210 1.00 78.12 519 GLU A O 1
ATOM 4081 N N . GLY A 1 520 ? 26.786 -20.869 -5.500 1.00 76.31 520 GLY A N 1
ATOM 4082 C CA . GLY A 1 520 ? 27.985 -21.530 -4.983 1.00 76.31 520 GLY A CA 1
ATOM 4083 C C . GLY A 1 520 ? 28.575 -22.588 -5.922 1.00 76.31 520 GLY A C 1
ATOM 4084 O O . GLY A 1 520 ? 29.319 -23.461 -5.456 1.00 76.31 520 GLY A O 1
ATOM 4085 N N . MET A 1 521 ? 28.252 -22.527 -7.221 1.00 73.38 521 MET A N 1
ATOM 4086 C CA . MET A 1 521 ? 28.720 -23.494 -8.222 1.00 73.38 521 MET A CA 1
ATOM 4087 C C . MET A 1 521 ? 30.191 -23.299 -8.616 1.00 73.38 521 MET A C 1
ATOM 4089 O O . MET A 1 521 ? 30.855 -24.264 -8.990 1.00 73.38 521 MET A O 1
ATOM 4093 N N . PHE A 1 522 ? 30.736 -22.089 -8.464 1.00 77.19 522 PHE A N 1
ATOM 4094 C CA . PHE A 1 522 ? 32.149 -21.794 -8.713 1.00 77.19 522 PHE A CA 1
ATOM 4095 C C . PHE A 1 522 ? 32.936 -21.698 -7.404 1.00 77.19 522 PHE A C 1
ATOM 4097 O O . PHE A 1 522 ? 32.651 -20.858 -6.552 1.00 77.19 522 PHE A O 1
ATOM 4104 N N . LYS A 1 523 ? 33.940 -22.570 -7.244 1.00 78.00 523 LYS A N 1
ATOM 4105 C CA . LYS A 1 523 ? 34.810 -22.631 -6.051 1.00 78.00 523 LYS A CA 1
ATOM 4106 C C . LYS A 1 523 ? 36.300 -22.507 -6.362 1.00 78.00 523 LYS A C 1
ATOM 4108 O O . LYS A 1 523 ? 37.099 -22.375 -5.441 1.00 78.00 523 LYS A O 1
ATOM 4113 N N . GLU A 1 524 ? 36.664 -22.530 -7.639 1.00 87.06 524 GLU A N 1
ATOM 4114 C CA . GLU A 1 524 ? 38.048 -22.446 -8.098 1.00 87.06 524 GLU A CA 1
ATOM 4115 C C . GLU A 1 524 ? 38.317 -21.102 -8.795 1.00 87.06 524 GLU A C 1
ATOM 4117 O O . GLU A 1 524 ? 37.395 -20.512 -9.367 1.00 87.06 524 GLU A O 1
ATOM 4122 N N . PRO A 1 525 ? 39.562 -20.595 -8.756 1.00 91.81 525 PRO A N 1
ATOM 4123 C CA . PRO A 1 525 ? 39.976 -19.426 -9.527 1.00 91.81 525 PRO A CA 1
ATOM 4124 C C . PRO A 1 525 ? 39.691 -19.578 -11.025 1.00 91.81 525 PRO A C 1
ATOM 4126 O O . PRO A 1 525 ? 39.721 -20.672 -11.584 1.00 91.81 525 PRO A O 1
ATOM 4129 N N . THR A 1 526 ? 39.424 -18.460 -11.693 1.00 93.31 526 THR A N 1
ATOM 4130 C CA . THR A 1 526 ? 39.079 -18.443 -13.116 1.00 93.31 526 THR A CA 1
ATOM 4131 C C . THR A 1 526 ? 40.341 -18.530 -13.963 1.00 93.31 526 THR A C 1
ATOM 4133 O O . THR A 1 526 ? 41.269 -17.743 -13.785 1.00 93.31 526 THR A O 1
ATOM 4136 N N . LYS A 1 527 ? 40.366 -19.458 -14.925 1.00 95.44 527 LYS A N 1
ATOM 4137 C CA . LYS A 1 527 ? 41.376 -19.468 -15.987 1.00 95.44 527 LYS A CA 1
ATOM 4138 C C . LYS A 1 527 ? 40.998 -18.441 -17.053 1.00 95.44 527 LYS A C 1
ATOM 4140 O O . LYS A 1 527 ? 40.025 -18.628 -17.779 1.00 95.44 527 LYS A O 1
ATOM 4145 N N . THR A 1 528 ? 41.806 -17.401 -17.182 1.00 95.00 528 THR A N 1
ATOM 4146 C CA . THR A 1 528 ? 41.567 -16.266 -18.074 1.00 95.00 528 THR A CA 1
ATOM 4147 C C . THR A 1 528 ? 42.528 -16.320 -19.251 1.00 95.00 528 THR A C 1
ATOM 4149 O O . THR A 1 528 ? 43.741 -16.422 -19.071 1.00 95.00 528 THR A O 1
ATOM 4152 N N . MET A 1 529 ? 41.985 -16.267 -20.466 1.00 95.31 529 MET A N 1
ATOM 4153 C CA . MET A 1 529 ? 42.760 -16.286 -21.706 1.00 95.31 529 MET A CA 1
ATOM 4154 C C . MET A 1 529 ? 43.092 -14.859 -22.14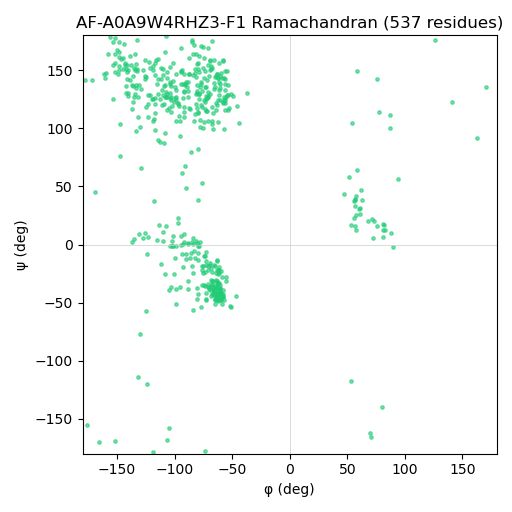4 1.00 95.31 529 MET A C 1
ATOM 4156 O O . MET A 1 529 ? 42.218 -13.992 -22.129 1.00 95.31 529 MET A O 1
ATOM 4160 N N . ARG A 1 530 ? 44.328 -14.629 -22.598 1.00 95.50 530 ARG A N 1
ATOM 4161 C CA . ARG A 1 530 ? 44.709 -13.382 -23.270 1.00 95.50 530 ARG A CA 1
ATOM 4162 C C . ARG A 1 530 ? 44.108 -13.371 -24.675 1.00 95.50 530 ARG A C 1
ATOM 4164 O O . ARG A 1 530 ? 44.479 -14.195 -25.513 1.00 95.50 530 ARG A O 1
ATOM 4171 N N . GLY A 1 531 ? 43.219 -12.424 -24.946 1.00 95.69 531 GLY A N 1
ATOM 4172 C CA . GLY A 1 531 ? 42.545 -12.308 -26.238 1.00 95.69 531 GLY A CA 1
ATOM 4173 C C . GLY A 1 531 ? 43.011 -11.139 -27.110 1.00 95.69 531 GLY A C 1
ATOM 4174 O O . GLY A 1 531 ? 43.861 -10.330 -26.733 1.00 95.69 531 GLY A O 1
ATOM 4175 N N . PHE A 1 532 ? 42.404 -11.045 -28.292 1.00 96.50 532 PHE A N 1
ATOM 4176 C CA . PHE A 1 532 ? 42.574 -9.952 -29.251 1.00 96.50 532 PHE A CA 1
ATOM 4177 C C . PHE A 1 532 ? 41.184 -9.509 -29.694 1.00 96.50 532 PHE A C 1
ATOM 4179 O O . PHE A 1 532 ? 40.465 -10.262 -30.349 1.00 96.50 532 PHE A O 1
ATOM 4186 N N . ALA A 1 533 ? 40.768 -8.321 -29.269 1.00 95.94 533 ALA A N 1
ATOM 4187 C CA . ALA A 1 533 ? 39.443 -7.800 -29.564 1.00 95.94 533 ALA A CA 1
ATOM 4188 C C . ALA A 1 533 ? 39.509 -6.829 -30.746 1.00 95.94 533 ALA A C 1
ATOM 4190 O O . ALA A 1 533 ? 40.492 -6.112 -30.942 1.00 95.94 533 ALA A O 1
ATOM 4191 N N . GLY A 1 534 ? 38.445 -6.807 -31.541 1.00 95.62 534 GLY A N 1
ATOM 4192 C CA . GLY A 1 534 ? 38.235 -5.782 -32.551 1.00 95.62 534 GLY A CA 1
ATOM 4193 C C . GLY A 1 534 ? 37.563 -4.540 -31.969 1.00 95.62 534 GLY A C 1
ATOM 4194 O O . GLY A 1 534 ? 37.135 -4.517 -30.815 1.00 95.62 534 GLY A O 1
ATOM 4195 N N . CYS A 1 535 ? 37.442 -3.508 -32.793 1.00 96.12 535 CYS A N 1
ATOM 4196 C CA . CYS A 1 535 ? 36.829 -2.228 -32.469 1.00 96.12 535 CYS A CA 1
ATOM 4197 C C . CYS A 1 535 ? 35.942 -1.756 -33.623 1.00 96.12 535 CYS A C 1
ATOM 4199 O O . CYS A 1 535 ? 36.427 -1.496 -34.727 1.00 96.12 535 CYS A O 1
ATOM 4201 N N . TRP A 1 536 ? 34.643 -1.649 -33.365 1.00 94.81 536 TRP A N 1
ATOM 4202 C CA . TRP A 1 536 ? 33.653 -1.064 -34.260 1.00 94.81 536 TRP A CA 1
ATOM 4203 C C . TRP A 1 536 ? 33.678 0.453 -34.138 1.00 94.81 536 TRP A C 1
ATOM 4205 O O . TRP A 1 536 ? 33.421 0.983 -33.061 1.00 94.81 536 TRP A O 1
ATOM 4215 N N . ILE A 1 537 ? 33.936 1.149 -35.241 1.00 92.88 537 ILE A N 1
ATOM 4216 C CA . ILE A 1 537 ? 34.017 2.609 -35.311 1.00 92.88 537 ILE A CA 1
ATOM 4217 C C . ILE A 1 537 ? 32.884 3.136 -36.190 1.00 92.88 537 ILE A C 1
ATOM 4219 O O . ILE A 1 537 ? 32.682 2.659 -37.308 1.00 92.88 537 ILE A O 1
ATOM 4223 N N . LYS A 1 538 ? 32.145 4.113 -35.668 1.00 87.12 538 LYS A N 1
ATOM 4224 C CA . LYS A 1 538 ? 31.187 4.931 -36.415 1.00 87.12 538 LYS A CA 1
ATOM 4225 C C . LYS A 1 538 ? 31.951 6.121 -37.002 1.00 87.12 538 LYS A C 1
ATOM 4227 O O . LYS A 1 538 ? 32.539 6.882 -36.229 1.00 87.12 538 LYS A O 1
ATOM 4232 N N . ASP A 1 539 ? 31.981 6.211 -38.331 1.00 74.19 539 ASP A N 1
ATOM 4233 C CA . ASP A 1 539 ? 32.639 7.304 -39.065 1.00 74.19 539 ASP A CA 1
ATOM 4234 C C . ASP A 1 539 ? 31.950 8.663 -38.838 1.00 74.19 539 ASP A C 1
ATOM 4236 O O . ASP A 1 539 ? 30.709 8.685 -38.627 1.00 74.19 539 ASP A O 1
#

pLDDT: mean 86.72, std 19.31, range [24.86, 98.94]

Foldseek 3Di:
DPDDDAAEAEWFFPDFDDLVNAPPPDDFPPDDPDPDDFSRFFWAAWAAFPQRWIWIDTFRFAWIWIQHPVRDIDTQEGDPWGWHHWDAFQVFWIWTQTQGQGIWIAASQVGDIDDPDADDPPHGQLGWHYWYADPQRKIKTKRQNVAAPVRQQTWIWIQGPVGDIGTQDGRAHRWAAWDAFLVRQWIWTWRWRQQFIKIWGQDPVRHTDDIDTLEHDDFPTHWHHWFAFLQGWIWTWDQGAQWTFTAGNNSHTNYIYHYPDPQSGFHYWAFDDVVSQKIWTDSTSSRTIIIDGHPTHTSDDRHHHDHHDDPPDPDPDDDDDDDDDDDDDDDDDDDDDDDDCPVVVVVVVVVVVVVVVVVCVVPDDDDDDDDDDDDDDDDDDDDDDPDPCPDPPQLLPQWDKDWQDWALVSNVVQVWDQQQLVLETERPLARDVPLSVVLPPVVQDWWAADQVRPHTDDSVRSSHDFKTWGALSSLLSSLVSLVVVLCCCSVVVRQKHKPLSSDPVNNVVSVVSNVCVVVVNDDTTDIGGRYMIMMIGND

Sequence (539 aa):
NFYPVPPIIQAELYVRIPDDMRCLGKDTEWRGGFARQFQHIFLEGPVVDNLGDLYIVDVPYGRILRIDPGKTITVVATWDGEPNGLAATHDGHLVIADYKQRILSFDPSNQKIKPLITRRHLERFKGPNDLIVDSQGSIYFTDQGQSGMTDPTGKVYRLLAGGKLETIVENGVSPNGLVLSPDEKFLFVAMTRSNQVWRLPLHSDGTTTKAGVFFQSFGNAGPDGLAIDEEGSLFICHPSLGSVFVVDSNGIPKARIVSGTSGINLTNCCFGGPENKTVFITDSLEGNVQKVNWHCRGARSQPRLRTMASTPEYQPFLKYSDDPAAEETSPPQHPVKRRTTVLSHMLVFVATSLVWGVVVFLIVPSPMPTSSTQVSASTHPTILENHLAGIRHNVTSGKRLINCGNSTEEAKAQGCKYDILLNHWVPGPCFDKESVDEYRDDNSWGAFSDINMTHRLTIDEMSNRDFYWTSIRDHINHCAIMWRRQFYVLFDERRAMDTVVTSPGHTEHCSQYLMDVTEGMFKEPTKTMRGFAGCWIKD

Mean predicted aligned error: 18.18 Å

InterPro domains:
  IPR005511 Senescence marker protein-30 (SMP-30) [PR01790] (161-183)
  IPR005511 Senescence marker protein-30 (SMP-30) [PR01790] (222-239)
  IPR005511 Senescence marker protein-30 (SMP-30) [PR01790] (266-284)
  IPR011042 Six-bladed beta-propeller, TolB-like [G3DSA:2.120.10.30] (35-305)
  IPR013658 SMP-30/Gluconolactonase/LRE-like region [PF08450] (44-282)
  IPR051262 SMP-30/CGR1 Lactonase [PTHR47572] (40-302)

Radius of gyration: 34.54 Å; Cα contacts (8 Å, |Δi|>4): 1151; chains: 1; bounding box: 87×83×97 Å

Solvent-accessible surface area (backbone atoms only — not comparable to full-atom values): 29699 Å² total; per-residue (Å²): 128,99,65,75,85,48,53,77,43,74,29,40,80,69,48,66,66,54,76,88,78,38,47,74,96,59,88,55,89,68,76,75,93,61,97,60,85,82,60,47,48,33,39,29,26,46,43,29,30,65,86,37,37,35,35,32,21,29,23,64,68,9,30,34,35,37,30,41,81,87,64,52,76,42,80,62,42,76,53,98,37,28,33,30,14,37,32,60,45,95,85,11,32,39,38,32,16,11,37,72,61,29,33,30,36,33,36,63,38,76,50,48,75,44,82,69,50,70,55,62,88,91,42,70,71,68,14,23,33,15,39,39,60,48,99,81,55,26,38,37,35,17,28,14,49,87,23,21,83,94,44,32,69,3,27,30,35,36,35,39,71,89,69,52,76,42,79,74,39,66,67,24,25,18,21,29,16,42,40,61,42,69,84,59,47,30,41,36,37,14,19,20,64,71,16,26,28,37,36,31,42,39,47,98,89,66,52,69,60,85,64,42,80,55,44,78,64,76,71,94,46,22,33,28,21,34,35,47,25,63,80,38,33,39,36,36,15,20,37,69,72,20,27,32,43,27,20,37,72,86,48,48,68,61,31,33,38,30,55,60,59,94,46,36,31,25,36,24,38,29,48,16,58,77,86,28,20,28,38,40,33,25,22,11,59,68,31,32,35,29,32,41,84,47,95,57,33,33,45,62,80,52,42,64,63,42,64,56,74,71,74,78,75,84,71,83,77,82,82,82,80,92,84,91,84,83,81,94,76,84,84,83,88,76,87,82,78,83,75,79,63,62,65,61,54,51,53,54,51,53,55,52,49,52,54,52,50,51,52,49,63,75,71,52,80,80,88,76,83,91,76,90,78,89,85,89,85,90,85,88,87,91,89,88,76,89,87,77,75,73,79,78,79,64,89,63,71,88,40,51,78,45,65,21,64,91,46,60,68,48,16,54,75,69,60,30,41,78,37,77,70,78,36,19,33,25,27,61,81,42,59,57,63,67,60,45,51,58,57,47,70,79,66,54,62,58,43,12,79,40,81,84,60,80,46,76,54,53,72,68,58,50,62,73,34,68,60,37,23,27,44,58,65,26,52,54,49,39,40,56,47,48,52,52,48,36,48,48,42,67,71,70,61,48,55,40,42,35,49,61,69,70,28,68,70,50,54,50,49,40,54,50,49,58,53,39,49,77,71,62,72,64,89,65,55,40,81,44,60,53,46,62,29,34,22,36,33,54,129

Nearest PDB structures (foldseek):
  2dso-assembly3_C  TM=8.400E-01  e=4.931E-20  Staphylococcus aureus
  3dr2-assembly1_B  TM=8.865E-01  e=3.682E-17  Xanthomonas campestris pv. campestris
  3dr2-assembly1_A  TM=8.813E-01  e=3.142E-17  Xanthomonas campestris pv. campestris
  7plb-assembly1_A  TM=8.387E-01  e=1.034E-17  Caulobacter vibrioides CB15
  3sre-assembly1_A  TM=6.866E-01  e=3.672E-09  synthetic construct

Secondary structure (DSSP, 8-state):
--SPPPPEEE-EEEEE--GGGS-TT---S-----SS---S--EEEEEE-TT-PEEEEEGGGTEEEEE-TT--EEEEEE-SS-EEEEEE-TTSPEEEEETTTEEEEEETTTTEEEEEE--BTTBPPS-EEEEEE-TTS-EEEEE-TT-BTTB--EEEEEE-TTS-EEEEEEEESSEEEEEE-TTSSEEEEEEGGGTEEEEEEBPTTS-B---EEEEE--SSS----EEEBTT-PEEEEETTTTEEEEE-TTS-EEEEEE-SSS---EEEEEEESGGG-EEEEEETTTTEEEEEE-SSPBSSPPP-PPPPPP-------------------PPP--------THHHHHHHHHHHHHHHHHHHHHHS------------------SS-SSS------TTTT-EEE---SSHHHHHHTT-EEETTTTEEE-GGG--HHHHHHHHHTS---EESSTT--SBPPHHHHHTSSEEEE-HHHHHHHHHHHHHHHHHHHHTT-SEEETTTT-HHHHHHHHHHHHHHHTT---S-EEEE-EE--EEE--

Organism: NCBI:txid2664923